Protein AF-A0A356AXU5-F1 (afdb_monomer)

Foldseek 3Di:
DDLLLLLLLLLVLCVVVVQAQPLVCQQPFQGLYFFQKDKDFDQQPLAEKEWEAELQLHTDAIDRDHGGGMFMAGADLCRLQDDDPDLGDGAQKFAVCCQACLLPVVSVVVNLVSNVLLLVQLCVPPNDSVSVSSNVNSVVRCVLVRHCCRHQPPWDWDQDPNRWIWTDPDDDDTDIHRRRNRMYWYWYDDPPPVDDIHTNRRDVSSSVSSVVSVQVVFVPDQWDQAPNPRDTTRFDQDAGALPRQADARHDDPDCVVQPPNDPGSCVPGTHHSSSRSSSSSSVSSQVRGPQQWDDPDPFKIKGKAKSNGRNVPVPPPPPPPDDPDPDDDDDDDDDDDDPPPPPPVVVVLVVCVVVPVPPPDPQQMKMKIWMWGRPDPHYIYTPDIDIDGPVVVSVVD

Solvent-accessible surface area (backbone atoms only — not comparable to full-atom values): 22743 Å² total; per-residue (Å²): 135,54,73,61,44,52,29,34,51,40,32,52,47,34,50,77,68,62,52,41,60,47,48,93,36,50,82,79,45,66,54,36,61,46,68,58,47,49,72,51,66,29,80,50,69,77,47,33,36,40,35,35,24,38,87,86,35,47,85,73,47,34,44,72,44,56,58,69,42,61,46,38,43,56,44,38,82,58,28,61,58,53,59,90,88,57,84,43,56,32,51,86,43,42,32,37,26,39,59,17,49,88,77,27,49,70,42,17,53,55,20,51,52,47,30,51,58,50,45,62,50,31,55,71,78,54,78,50,72,67,58,54,35,51,53,61,38,57,74,65,60,48,57,57,63,51,38,54,56,45,66,43,60,97,56,63,69,44,78,43,98,83,54,27,36,40,38,50,94,63,104,52,87,72,48,78,44,65,43,53,72,22,27,41,44,52,35,31,53,52,87,53,90,89,53,77,62,49,28,67,47,62,39,62,66,62,52,50,42,51,42,51,52,50,51,54,57,38,69,76,42,75,70,39,65,13,76,68,83,68,46,75,33,30,55,50,75,79,58,61,41,72,64,72,70,12,14,72,60,73,71,70,94,56,59,83,85,36,61,96,78,44,97,50,71,61,78,76,62,43,38,20,49,66,57,50,38,34,24,52,39,37,49,45,30,39,72,58,24,72,73,22,39,47,73,83,56,99,46,34,36,41,36,44,38,34,62,80,43,66,68,47,77,85,68,78,64,86,62,73,83,68,68,98,70,88,82,73,88,80,93,85,77,87,84,79,97,68,85,78,60,94,50,63,72,63,50,50,56,52,48,40,60,74,69,62,62,74,73,89,68,59,69,88,31,34,33,38,43,35,30,38,33,50,81,46,80,58,32,36,43,77,81,42,76,48,80,42,53,34,56,64,49,69,76,75,107

Mean predicted aligned error: 9.45 Å

Secondary structure (DSSP, 8-state):
--HHHHHHHHHHHHHHTT-BT-GGGTTTS--BPPTTEEEEE--SSS-EEEEEE-TTS-EEEEEEPPTT-EEEEE--HHHHT--TT-----SS--BHHHH-TTT-HHHHHHHHHHHHHHHHHHHHHS--HHHHHHHHHHTT--HHHHHHHHHTTTS-EEE-TTSEEEE--SSSPPEEEE-TT-EEEEEE--SSTTSPPEETTT-HHHHHHHHHHHHHHHHTSPPEE-TTT-SEE-B-S-PPPSBTTBBSS---SSGGGTTTT-SSGGGG---BHHHHHHHHHHHHHHHH-TTTEEESSSSEEEEEEESS-TT-TT---TTTT--S-SS--------------TTHHHHHHHHHHHTT------TT-EEEEEEEEEEETTEEEEEEEEEEEHHHHHTT-

pLDDT: mean 84.14, std 17.61, range [28.53, 98.56]

Structure (mmCIF, N/CA/C/O backbone):
data_AF-A0A356AXU5-F1
#
_entry.id   AF-A0A356AXU5-F1
#
loop_
_atom_site.group_PDB
_atom_site.id
_atom_site.type_symbol
_atom_site.label_atom_id
_atom_site.label_alt_id
_atom_site.label_comp_id
_atom_site.label_asym_id
_atom_site.label_entity_id
_atom_site.label_seq_id
_atom_site.pdbx_PDB_ins_code
_atom_site.Cartn_x
_atom_site.Cartn_y
_atom_site.Cartn_z
_atom_site.occupancy
_atom_site.B_iso_or_equiv
_atom_site.auth_seq_id
_atom_site.auth_comp_id
_atom_site.auth_asym_id
_atom_site.auth_atom_id
_atom_site.pdbx_PDB_model_num
ATOM 1 N N . MET A 1 1 ? 17.153 -4.621 -22.704 1.00 80.19 1 MET A N 1
ATOM 2 C CA . MET A 1 1 ? 16.121 -4.074 -21.800 1.00 80.19 1 MET A CA 1
ATOM 3 C C . MET A 1 1 ? 16.667 -4.065 -20.379 1.00 80.19 1 MET A C 1
ATOM 5 O O . MET A 1 1 ? 17.466 -4.943 -20.070 1.00 80.19 1 MET A O 1
ATOM 9 N N . SER A 1 2 ? 16.311 -3.093 -19.535 1.00 90.50 2 SER A N 1
ATOM 10 C CA . SER A 1 2 ? 16.676 -3.132 -18.108 1.00 90.50 2 SER A CA 1
ATOM 11 C C . SER A 1 2 ? 15.640 -3.936 -17.313 1.00 90.50 2 SER A C 1
ATOM 13 O O . SER A 1 2 ? 14.505 -4.101 -17.759 1.00 90.50 2 SER A O 1
ATOM 15 N N . VAL A 1 3 ? 16.006 -4.404 -16.116 1.00 94.44 3 VAL A N 1
ATOM 16 C CA . VAL A 1 3 ? 15.066 -5.084 -15.206 1.00 94.44 3 VAL A CA 1
ATOM 17 C C . VAL A 1 3 ? 13.884 -4.189 -14.817 1.00 94.44 3 VAL A C 1
ATOM 19 O O . VAL A 1 3 ? 12.754 -4.657 -14.714 1.00 94.44 3 VAL A O 1
ATOM 22 N N . LEU A 1 4 ? 14.127 -2.884 -14.652 1.00 95.62 4 LEU A N 1
ATOM 23 C CA . LEU A 1 4 ? 13.090 -1.912 -14.305 1.00 95.62 4 LEU A CA 1
ATOM 24 C C . LEU A 1 4 ? 12.096 -1.733 -15.459 1.00 95.62 4 LEU A C 1
ATOM 26 O O . LEU A 1 4 ? 10.894 -1.716 -15.217 1.00 95.62 4 LEU A O 1
ATOM 30 N N . ASP A 1 5 ? 12.582 -1.666 -16.704 1.00 95.19 5 ASP A N 1
ATOM 31 C CA . ASP A 1 5 ? 11.721 -1.593 -17.891 1.00 95.19 5 ASP A CA 1
ATOM 32 C C . ASP A 1 5 ? 10.900 -2.882 -18.066 1.00 95.19 5 ASP A C 1
ATOM 34 O O . ASP A 1 5 ? 9.697 -2.819 -18.308 1.00 95.19 5 ASP A O 1
ATOM 38 N N . ALA A 1 6 ? 11.505 -4.055 -17.838 1.00 95.88 6 ALA A N 1
ATOM 39 C CA . ALA A 1 6 ? 10.795 -5.334 -17.886 1.00 95.88 6 ALA A CA 1
ATOM 40 C C . ALA A 1 6 ? 9.647 -5.399 -16.864 1.00 95.88 6 ALA A C 1
ATOM 42 O O . ALA A 1 6 ? 8.515 -5.727 -17.223 1.00 95.88 6 ALA A O 1
ATOM 43 N N . LEU A 1 7 ? 9.907 -5.032 -15.605 1.00 97.25 7 LEU A N 1
ATOM 44 C CA . LEU A 1 7 ? 8.892 -4.998 -14.545 1.00 97.25 7 LEU A CA 1
ATOM 45 C C . LEU A 1 7 ? 7.797 -3.960 -14.827 1.00 97.25 7 LEU A C 1
ATOM 47 O O . LEU A 1 7 ? 6.617 -4.251 -14.644 1.00 97.25 7 LEU A O 1
ATOM 51 N N . TYR A 1 8 ? 8.168 -2.770 -15.307 1.00 97.56 8 TYR A N 1
ATOM 52 C CA . TYR A 1 8 ? 7.218 -1.716 -15.670 1.00 97.56 8 TYR A CA 1
ATOM 53 C C . TYR A 1 8 ? 6.275 -2.159 -16.797 1.00 97.56 8 TYR A C 1
ATOM 55 O O . TYR A 1 8 ? 5.055 -2.042 -16.669 1.00 97.56 8 TYR A O 1
ATOM 63 N N . ARG A 1 9 ? 6.822 -2.728 -17.880 1.00 96.25 9 ARG A N 1
ATOM 64 C CA . ARG A 1 9 ? 6.034 -3.263 -19.001 1.00 96.25 9 ARG A CA 1
ATOM 65 C C . ARG A 1 9 ? 5.132 -4.411 -18.566 1.00 96.25 9 ARG A C 1
ATOM 67 O O . ARG A 1 9 ? 3.975 -4.437 -18.968 1.00 96.25 9 ARG A O 1
ATOM 74 N N . THR A 1 10 ? 5.638 -5.306 -17.718 1.00 96.19 10 THR A N 1
ATOM 75 C CA . THR A 1 10 ? 4.863 -6.430 -17.171 1.00 96.19 10 THR A CA 1
ATOM 76 C C . THR A 1 10 ? 3.679 -5.923 -16.343 1.00 96.19 10 THR A C 1
ATOM 78 O O . THR A 1 10 ? 2.557 -6.379 -16.543 1.00 96.19 10 THR A O 1
ATOM 81 N N . TYR A 1 11 ? 3.877 -4.908 -15.491 1.00 97.38 11 TYR A N 1
ATOM 82 C CA . TYR A 1 11 ? 2.770 -4.293 -14.752 1.00 97.38 11 TYR A CA 1
ATOM 83 C C . TYR A 1 11 ? 1.726 -3.676 -15.689 1.00 97.38 11 TYR A C 1
ATOM 85 O O . TYR A 1 11 ? 0.529 -3.865 -15.500 1.00 97.38 11 TYR A O 1
ATOM 93 N N . ASN A 1 12 ? 2.159 -2.923 -16.706 1.00 96.81 12 ASN A N 1
ATOM 94 C CA . ASN A 1 12 ? 1.233 -2.302 -17.654 1.00 96.81 12 ASN A CA 1
ATOM 95 C C . ASN A 1 12 ? 0.464 -3.350 -18.473 1.00 96.81 12 ASN A C 1
ATOM 97 O O . ASN A 1 12 ? -0.727 -3.171 -18.710 1.00 96.81 12 ASN A O 1
ATOM 101 N N . TYR A 1 13 ? 1.110 -4.454 -18.861 1.00 95.44 13 TYR A N 1
ATOM 102 C CA . TYR A 1 13 ? 0.430 -5.589 -19.482 1.00 95.44 13 TYR A CA 1
ATOM 103 C C . TYR A 1 13 ? -0.633 -6.172 -18.545 1.00 95.44 13 TYR A C 1
ATOM 105 O O . TYR A 1 13 ? -1.782 -6.335 -18.952 1.00 95.44 13 TYR A O 1
ATOM 113 N N . ALA A 1 14 ? -0.287 -6.408 -17.278 1.00 94.81 14 ALA A N 1
ATOM 114 C CA . ALA A 1 14 ? -1.223 -6.895 -16.270 1.00 94.81 14 ALA A CA 1
ATOM 115 C C . ALA A 1 14 ? -2.422 -5.946 -16.093 1.00 94.81 14 ALA A C 1
ATOM 117 O O . ALA A 1 14 ? -3.569 -6.385 -16.039 1.00 94.81 14 ALA A O 1
ATOM 118 N N . LEU A 1 15 ? -2.171 -4.634 -16.048 1.00 94.12 15 LEU A N 1
ATOM 119 C CA . LEU A 1 15 ? -3.208 -3.612 -15.928 1.00 94.12 15 LEU A CA 1
ATOM 120 C C . LEU A 1 15 ? -4.156 -3.618 -17.138 1.00 94.12 15 LEU A C 1
ATOM 122 O O . LEU A 1 15 ? -5.370 -3.653 -16.955 1.00 94.12 15 LEU A O 1
ATOM 126 N N . ASN A 1 16 ? -3.611 -3.651 -18.359 1.00 94.81 16 ASN A N 1
ATOM 127 C CA . ASN A 1 16 ? -4.393 -3.672 -19.601 1.00 94.81 16 ASN A CA 1
ATOM 128 C C . ASN A 1 16 ? -5.247 -4.942 -19.749 1.00 94.81 16 ASN A C 1
ATOM 130 O O . ASN A 1 16 ? -6.288 -4.908 -20.400 1.00 94.81 16 ASN A O 1
ATOM 134 N N . ASN A 1 17 ? -4.833 -6.042 -19.117 1.00 92.50 17 ASN A N 1
ATOM 135 C CA . ASN A 1 17 ? -5.560 -7.311 -19.090 1.00 92.50 17 ASN A CA 1
ATOM 136 C C . ASN A 1 17 ? -6.405 -7.497 -17.815 1.00 92.50 17 ASN A C 1
ATOM 138 O O . ASN A 1 17 ? -6.819 -8.611 -17.506 1.00 92.50 17 ASN A O 1
ATOM 142 N N . ASN A 1 18 ? -6.682 -6.422 -17.064 1.00 91.88 18 ASN A N 1
ATOM 143 C CA . ASN A 1 18 ? -7.486 -6.445 -15.836 1.00 91.88 18 ASN A CA 1
ATOM 144 C C . ASN A 1 18 ? -6.973 -7.412 -14.749 1.00 91.88 18 ASN A C 1
ATOM 146 O O . ASN A 1 18 ? -7.758 -7.911 -13.952 1.00 91.88 18 ASN A O 1
ATOM 150 N N . MET A 1 19 ? -5.669 -7.669 -14.668 1.00 91.00 19 MET A N 1
ATOM 151 C CA . MET A 1 19 ? -5.082 -8.566 -13.659 1.00 91.00 19 MET A CA 1
ATOM 152 C C . MET A 1 19 ? -4.777 -7.856 -12.330 1.00 91.00 19 MET A C 1
ATOM 154 O O . MET A 1 19 ? -4.639 -8.504 -11.294 1.00 91.00 19 MET A O 1
ATOM 158 N N . ALA A 1 20 ? -4.667 -6.525 -12.346 1.00 91.69 20 ALA A N 1
ATOM 159 C CA . ALA A 1 20 ? -4.480 -5.726 -11.139 1.00 91.69 20 ALA A CA 1
ATOM 160 C C . ALA A 1 20 ? -5.801 -5.534 -10.374 1.00 91.69 20 ALA A C 1
ATOM 162 O O . ALA A 1 20 ? -6.877 -5.451 -10.974 1.00 91.69 20 ALA A O 1
ATOM 163 N N . ASP A 1 21 ? -5.689 -5.420 -9.050 1.00 92.38 21 ASP A N 1
ATOM 164 C CA . ASP A 1 21 ? -6.801 -5.135 -8.137 1.00 92.38 21 ASP A CA 1
ATOM 165 C C . ASP A 1 21 ? -7.946 -6.167 -8.202 1.00 92.38 21 ASP A C 1
ATOM 167 O O . ASP A 1 21 ? -9.138 -5.854 -8.203 1.00 92.38 21 ASP A O 1
ATOM 171 N N . GLN A 1 22 ? -7.572 -7.446 -8.301 1.00 88.56 22 GLN A N 1
ATOM 172 C CA . GLN A 1 22 ? -8.500 -8.578 -8.292 1.00 88.56 22 GLN A CA 1
ATOM 173 C C . GLN A 1 22 ? -8.782 -9.034 -6.859 1.00 88.56 22 GLN A C 1
ATOM 175 O O . GLN A 1 22 ? -8.423 -10.137 -6.443 1.00 88.56 22 GLN A O 1
ATOM 180 N N . ALA A 1 23 ? -9.441 -8.162 -6.090 1.00 77.75 23 ALA A N 1
ATOM 181 C CA . ALA A 1 23 ? -9.607 -8.337 -4.651 1.00 77.75 23 ALA A CA 1
ATOM 182 C C . ALA A 1 23 ? -10.365 -9.614 -4.235 1.00 77.75 23 ALA A C 1
ATOM 184 O O . ALA A 1 23 ? -10.173 -10.130 -3.140 1.00 77.75 23 ALA A O 1
ATOM 185 N N . LYS A 1 24 ? -11.157 -10.208 -5.136 1.00 72.88 24 LYS A N 1
ATOM 186 C CA . LYS A 1 24 ? -11.824 -11.503 -4.902 1.00 72.88 24 LYS A CA 1
ATOM 187 C C . LYS A 1 24 ? -10.844 -12.662 -4.668 1.00 72.88 24 LYS A C 1
ATOM 189 O O . LYS A 1 24 ? -11.226 -13.661 -4.070 1.00 72.88 24 LYS A O 1
ATOM 194 N N . MET A 1 25 ? -9.594 -12.520 -5.113 1.00 74.19 25 MET A N 1
ATOM 195 C CA . MET A 1 25 ? -8.551 -13.545 -5.011 1.00 74.19 25 MET A CA 1
ATOM 196 C C . MET A 1 25 ? -7.608 -13.341 -3.815 1.00 74.19 25 MET A C 1
ATOM 198 O O . MET A 1 25 ? -6.702 -14.153 -3.633 1.00 74.19 25 MET A O 1
ATOM 202 N N . LEU A 1 26 ? -7.816 -12.299 -2.990 1.00 73.56 26 LEU A N 1
ATOM 203 C CA . LEU A 1 26 ? -6.884 -11.843 -1.941 1.00 73.56 26 LEU A CA 1
ATOM 204 C C . LEU A 1 26 ? -6.382 -12.947 -0.999 1.00 73.56 26 LEU A C 1
ATOM 206 O O . LEU A 1 26 ? -5.237 -12.907 -0.561 1.00 73.56 26 LEU A O 1
ATOM 210 N N . ASN A 1 27 ? -7.245 -13.915 -0.682 1.00 74.19 27 ASN A N 1
ATOM 211 C CA . ASN A 1 27 ? -6.960 -14.991 0.269 1.00 74.19 27 ASN A CA 1
ATOM 212 C C . ASN A 1 27 ? -6.709 -16.353 -0.406 1.00 74.19 27 ASN A C 1
ATOM 214 O O . ASN A 1 27 ? -6.531 -17.348 0.289 1.00 74.19 27 ASN A O 1
ATOM 218 N N . GLN A 1 28 ? -6.713 -16.410 -1.741 1.00 75.81 28 GLN A N 1
ATOM 219 C CA . GLN A 1 28 ? -6.487 -17.639 -2.511 1.00 75.81 28 GLN A CA 1
ATOM 220 C C . GLN A 1 28 ? -5.100 -17.633 -3.150 1.00 75.81 28 GLN A C 1
ATOM 222 O O . GLN A 1 28 ? -4.335 -18.574 -2.968 1.00 75.81 28 GLN A O 1
ATOM 227 N N . ASN A 1 29 ? -4.762 -16.540 -3.838 1.00 77.31 29 ASN A N 1
ATOM 228 C CA . ASN A 1 29 ? -3.525 -16.388 -4.596 1.00 77.31 29 ASN A CA 1
ATOM 229 C C . ASN A 1 29 ? -2.864 -15.037 -4.290 1.00 77.31 29 ASN A C 1
ATOM 231 O O . ASN A 1 29 ? -3.455 -14.155 -3.664 1.00 77.31 29 ASN A O 1
ATOM 235 N N . ALA A 1 30 ? -1.623 -14.854 -4.747 1.00 85.69 30 ALA A N 1
ATOM 236 C CA . ALA A 1 30 ? -1.024 -13.524 -4.777 1.00 85.69 30 ALA A CA 1
ATOM 237 C C . ALA A 1 30 ? -1.888 -12.591 -5.643 1.00 85.69 30 ALA A C 1
ATOM 239 O O . ALA A 1 30 ? -2.372 -12.990 -6.699 1.00 85.69 30 ALA A O 1
ATOM 240 N N . VAL A 1 31 ? -2.074 -11.347 -5.199 1.00 91.06 31 VAL A N 1
ATOM 241 C CA . VAL A 1 31 ? -2.841 -10.329 -5.931 1.00 91.06 31 VAL A CA 1
ATOM 242 C C . VAL A 1 31 ? -1.914 -9.192 -6.321 1.00 91.06 31 VAL A C 1
ATOM 244 O O . VAL A 1 31 ? -1.195 -8.643 -5.483 1.00 91.06 31 VAL A O 1
ATOM 247 N N . LEU A 1 32 ? -1.934 -8.822 -7.602 1.00 94.81 32 LEU A N 1
ATOM 248 C CA . LEU A 1 32 ? -1.227 -7.640 -8.070 1.00 94.81 32 LEU A CA 1
ATOM 249 C C . LEU A 1 32 ? -1.972 -6.397 -7.580 1.00 94.81 32 LEU A C 1
ATOM 251 O O . LEU A 1 32 ? -3.109 -6.139 -7.975 1.00 94.81 32 LEU A O 1
ATOM 255 N N . LEU A 1 33 ? -1.329 -5.634 -6.700 1.00 95.69 33 LEU A N 1
ATOM 256 C CA . LEU A 1 33 ? -1.962 -4.487 -6.055 1.00 95.69 33 LEU A CA 1
ATOM 257 C C . LEU A 1 33 ? -2.158 -3.314 -7.032 1.00 95.69 33 LEU A C 1
ATOM 259 O O . LEU A 1 33 ? -1.313 -3.102 -7.917 1.00 95.69 33 LEU A O 1
ATOM 263 N N . PRO A 1 34 ? -3.213 -2.502 -6.837 1.00 96.25 34 PRO A N 1
ATOM 264 C CA . PRO A 1 34 ? -3.333 -1.215 -7.511 1.00 96.25 34 PRO A CA 1
ATOM 265 C C . PRO A 1 34 ? -2.157 -0.288 -7.161 1.00 96.25 34 PRO A C 1
ATOM 267 O O . PRO A 1 34 ? -1.560 -0.376 -6.081 1.00 96.25 34 PRO A O 1
ATOM 270 N N . VAL A 1 35 ? -1.806 0.624 -8.074 1.00 96.56 35 VAL A N 1
ATOM 271 C CA . VAL A 1 35 ? -0.786 1.650 -7.795 1.00 96.56 35 VAL A CA 1
ATOM 272 C C . VAL A 1 35 ? -1.187 2.497 -6.585 1.00 96.56 35 VAL A C 1
ATOM 274 O O . VAL A 1 35 ? -2.367 2.671 -6.299 1.00 96.56 35 VAL A O 1
ATOM 277 N N . PHE A 1 36 ? -0.192 2.987 -5.840 1.00 97.19 36 PHE A N 1
ATOM 278 C CA . PHE A 1 36 ? -0.374 3.748 -4.590 1.00 97.19 36 PHE A CA 1
ATOM 279 C C . PHE A 1 36 ? -1.057 2.988 -3.443 1.00 97.19 36 PHE A C 1
ATOM 281 O O . PHE A 1 36 ? -1.468 3.599 -2.460 1.00 97.19 36 PHE A O 1
ATOM 288 N N . HIS A 1 37 ? -1.112 1.658 -3.526 1.00 96.75 37 HIS A N 1
ATOM 289 C CA . HIS A 1 37 ? -1.599 0.804 -2.450 1.00 96.75 37 HIS A CA 1
ATOM 290 C C . HIS A 1 37 ? -0.500 -0.127 -1.924 1.00 96.75 37 HIS A C 1
ATOM 292 O O . HIS A 1 37 ? 0.548 -0.380 -2.545 1.00 96.75 37 HIS A O 1
ATOM 298 N N . THR A 1 38 ? -0.740 -0.648 -0.727 1.00 94.94 38 THR A N 1
ATOM 299 C CA . THR A 1 38 ? 0.011 -1.766 -0.163 1.00 94.94 38 THR A CA 1
ATOM 300 C C . THR A 1 38 ? -0.951 -2.779 0.442 1.00 94.94 38 THR A C 1
ATOM 302 O O . THR A 1 38 ? -2.155 -2.552 0.495 1.00 94.94 38 THR A O 1
ATOM 305 N N . ASN A 1 39 ? -0.404 -3.911 0.873 1.00 93.88 39 ASN A N 1
ATOM 306 C CA . ASN A 1 39 ? -1.145 -4.890 1.646 1.00 93.88 39 ASN A CA 1
ATOM 307 C C . ASN A 1 39 ? -0.446 -5.163 2.983 1.00 93.88 39 ASN A C 1
ATOM 309 O O . ASN A 1 39 ? 0.745 -4.864 3.146 1.00 93.88 39 ASN A O 1
ATOM 313 N N . LYS A 1 40 ? -1.193 -5.737 3.923 1.00 93.00 40 LYS A N 1
ATOM 314 C CA . LYS A 1 40 ? -0.684 -6.275 5.188 1.00 93.00 40 LYS A CA 1
ATOM 315 C C . LYS A 1 40 ? -1.358 -7.621 5.434 1.00 93.00 40 LYS A C 1
ATOM 317 O O . LYS A 1 40 ? -2.564 -7.738 5.253 1.00 93.00 40 LYS A O 1
ATOM 322 N N . ARG A 1 41 ? -0.572 -8.627 5.817 1.00 93.50 41 ARG A N 1
ATOM 323 C CA . ARG A 1 41 ? -1.063 -9.951 6.215 1.00 93.50 41 ARG A CA 1
ATOM 324 C C . ARG A 1 41 ? -1.144 -10.014 7.735 1.00 93.50 41 ARG A C 1
ATOM 326 O O . ARG A 1 41 ? -0.161 -9.652 8.383 1.00 93.50 41 ARG A O 1
ATOM 333 N N . SER A 1 42 ? -2.267 -10.478 8.276 1.00 95.12 42 SER A N 1
ATOM 334 C CA . SER A 1 42 ? -2.400 -10.699 9.715 1.00 95.12 42 SER A CA 1
ATOM 335 C C . SER A 1 42 ? -1.541 -11.879 10.168 1.00 95.12 42 SER A C 1
ATOM 337 O O . SER A 1 42 ? -1.540 -12.949 9.555 1.00 95.12 42 SER A O 1
ATOM 339 N N . ASN A 1 43 ? -0.830 -11.701 11.277 1.00 93.12 43 ASN A N 1
ATOM 340 C CA . ASN A 1 43 ? -0.109 -12.770 11.965 1.00 93.12 43 ASN A CA 1
ATOM 341 C C . ASN A 1 43 ? -0.999 -13.572 12.941 1.00 93.12 43 ASN A C 1
ATOM 343 O O . ASN A 1 43 ? -0.511 -14.510 13.577 1.00 93.12 43 ASN A O 1
ATOM 347 N N . GLY A 1 44 ? -2.283 -13.214 13.074 1.00 90.38 44 GLY A N 1
ATOM 348 C CA . GLY A 1 44 ? -3.253 -13.855 13.967 1.00 90.38 44 GLY A CA 1
ATOM 349 C C . GLY A 1 44 ? -3.014 -13.607 15.460 1.00 90.38 44 GLY A C 1
ATOM 350 O O . GLY A 1 44 ? -3.563 -14.321 16.294 1.00 90.38 44 GLY A O 1
ATOM 351 N N . SER A 1 45 ? -2.161 -12.644 15.815 1.00 89.06 45 SER A N 1
ATOM 352 C CA . SER A 1 45 ? -1.730 -12.356 17.188 1.00 89.06 45 SER A CA 1
ATOM 353 C C . SER A 1 45 ? -1.975 -10.892 17.546 1.00 89.06 45 SER A C 1
ATOM 355 O O . SER A 1 45 ? -1.045 -10.157 17.879 1.00 89.06 45 SER A O 1
ATOM 357 N N . ASN A 1 46 ? -3.248 -10.489 17.517 1.00 91.81 46 ASN A N 1
ATOM 358 C CA . ASN A 1 46 ? -3.720 -9.158 17.903 1.00 91.81 46 ASN A CA 1
ATOM 359 C C . ASN A 1 46 ? -3.046 -8.008 17.125 1.00 91.81 46 ASN A C 1
ATOM 361 O O . ASN A 1 46 ? -2.653 -7.005 17.716 1.00 91.81 46 ASN A O 1
ATOM 365 N N . ASP A 1 47 ? -2.853 -8.167 15.814 1.00 95.25 47 ASP A N 1
ATOM 366 C CA . ASP A 1 47 ? -2.087 -7.225 14.989 1.00 95.25 47 ASP A CA 1
ATOM 367 C C . ASP A 1 47 ? -2.939 -6.362 14.050 1.00 95.25 47 ASP A C 1
ATOM 369 O O . ASP A 1 47 ? -2.503 -5.271 13.668 1.00 95.25 47 ASP A O 1
ATOM 373 N N . ILE A 1 48 ? -4.133 -6.837 13.685 1.00 97.88 48 ILE A N 1
ATOM 374 C CA . ILE A 1 48 ? -5.095 -6.119 12.847 1.00 97.88 48 ILE A CA 1
ATOM 375 C C . ILE A 1 48 ? -6.500 -6.254 13.448 1.00 97.88 48 ILE A C 1
ATOM 377 O O . ILE A 1 48 ? -6.924 -7.360 13.786 1.00 97.88 48 ILE A O 1
ATOM 381 N N . ILE A 1 49 ? -7.215 -5.137 13.555 1.00 98.19 49 ILE A N 1
ATOM 382 C CA . ILE A 1 49 ? -8.639 -5.059 13.893 1.00 98.19 49 ILE A CA 1
ATOM 383 C C . ILE A 1 49 ? -9.420 -4.711 12.624 1.00 98.19 49 ILE A C 1
ATOM 385 O O . ILE A 1 49 ? -9.041 -3.794 11.894 1.00 98.19 49 ILE A O 1
ATOM 389 N N . GLU A 1 50 ? -10.525 -5.408 12.382 1.00 98.12 50 GLU A N 1
ATOM 390 C CA . GLU A 1 50 ? -11.536 -5.005 11.405 1.00 98.12 50 GLU A CA 1
ATOM 391 C C . GLU A 1 50 ? -12.729 -4.382 12.133 1.00 98.12 50 GLU A C 1
ATOM 393 O O . GLU A 1 50 ? -13.384 -5.033 12.951 1.00 98.12 50 GLU A O 1
ATOM 398 N N . ILE A 1 51 ? -13.000 -3.107 11.850 1.00 98.56 51 ILE A N 1
ATOM 399 C CA . ILE A 1 51 ? -14.186 -2.404 12.340 1.00 98.56 51 ILE A CA 1
ATOM 400 C C . ILE A 1 51 ? -15.303 -2.557 11.315 1.00 98.56 51 ILE A C 1
ATOM 402 O O . ILE A 1 51 ? -15.136 -2.241 10.138 1.00 98.56 51 ILE A O 1
ATOM 406 N N . THR A 1 52 ? -16.460 -3.008 11.784 1.00 98.06 52 THR A N 1
ATOM 407 C CA . THR A 1 52 ? -17.686 -3.102 10.996 1.00 98.06 52 THR A CA 1
ATOM 408 C C . THR A 1 52 ? -18.594 -1.934 11.348 1.00 98.06 52 THR A C 1
ATOM 410 O O . THR A 1 52 ? -18.982 -1.771 12.509 1.00 98.06 52 THR A O 1
ATOM 413 N N . LEU A 1 53 ? -18.938 -1.135 10.343 1.00 98.00 53 LEU A N 1
ATOM 414 C CA . LEU A 1 53 ? -19.879 -0.027 10.451 1.00 98.00 53 LEU A CA 1
ATOM 415 C C . LEU A 1 53 ? -21.198 -0.372 9.768 1.00 98.00 53 LEU A C 1
ATOM 417 O O . LEU A 1 53 ? -21.248 -1.153 8.818 1.00 98.00 53 LEU A O 1
ATOM 421 N N . SER A 1 54 ? -22.271 0.252 10.232 1.00 95.94 54 SER A N 1
ATOM 422 C CA . SER A 1 54 ? -23.555 0.210 9.555 1.00 95.94 54 SER A CA 1
ATOM 423 C C . SER A 1 54 ? -23.561 1.125 8.330 1.00 95.94 54 SER A C 1
ATOM 425 O O . SER A 1 54 ? -22.735 2.023 8.161 1.00 95.94 54 SER A O 1
ATOM 427 N N . GLU A 1 55 ? -24.583 0.959 7.497 1.00 93.44 55 GLU A N 1
ATOM 428 C CA . GLU A 1 55 ? -24.867 1.837 6.361 1.00 93.44 55 GLU A CA 1
ATOM 429 C C . GLU A 1 55 ? -25.090 3.318 6.723 1.00 93.44 55 GLU A C 1
ATOM 431 O O . GLU A 1 55 ? -25.072 4.162 5.826 1.00 93.44 55 GLU A O 1
ATOM 436 N N . THR A 1 56 ? -25.332 3.634 7.999 1.00 93.19 56 THR A N 1
ATOM 437 C CA . THR A 1 56 ? -25.479 5.004 8.517 1.00 93.19 56 THR A CA 1
ATOM 438 C C . THR A 1 56 ? -24.214 5.512 9.214 1.00 93.19 56 THR A C 1
ATOM 440 O O . THR A 1 56 ? -24.208 6.641 9.695 1.00 93.19 56 THR A O 1
ATOM 443 N N . GLY A 1 57 ? -23.146 4.708 9.249 1.00 94.88 57 GLY A N 1
ATOM 444 C CA . GLY A 1 57 ? -21.888 5.031 9.924 1.00 94.88 57 GLY A CA 1
ATOM 445 C C . GLY A 1 57 ? -21.905 4.841 11.434 1.00 94.88 57 GLY A C 1
ATOM 446 O O . GLY A 1 57 ? -21.073 5.416 12.130 1.00 94.88 57 GLY A O 1
ATOM 447 N N . GLU A 1 58 ? -22.833 4.033 11.945 1.00 96.81 58 GLU A N 1
ATOM 448 C CA . GLU A 1 58 ? -22.832 3.622 13.349 1.00 96.81 58 GLU A CA 1
ATOM 449 C C . GLU A 1 58 ? -21.896 2.426 13.540 1.00 96.81 58 GLU A C 1
ATOM 451 O O . GLU A 1 58 ? -21.871 1.506 12.718 1.00 96.81 58 GLU A O 1
ATOM 456 N N . PHE A 1 59 ? -21.143 2.419 14.636 1.00 98.12 59 PHE A N 1
ATOM 457 C CA . PHE A 1 59 ? -20.312 1.282 15.013 1.00 98.12 59 PHE A CA 1
ATOM 458 C C . PHE A 1 59 ? -21.172 0.041 15.301 1.00 98.12 59 PHE A C 1
ATOM 460 O O . PHE A 1 59 ? -22.109 0.106 16.098 1.00 98.12 59 PHE A O 1
ATOM 467 N N . ILE A 1 60 ? -20.842 -1.096 14.677 1.00 97.44 60 ILE A N 1
ATOM 468 C CA . ILE A 1 60 ? -21.491 -2.390 14.942 1.00 97.44 60 ILE A CA 1
ATOM 469 C C . ILE A 1 60 ? -20.594 -3.253 15.828 1.00 97.44 60 ILE A C 1
ATOM 471 O O . ILE A 1 60 ? -21.029 -3.730 16.876 1.00 97.44 60 ILE A O 1
ATOM 475 N N . LYS A 1 61 ? -19.354 -3.493 15.387 1.00 97.56 61 LYS A N 1
ATOM 476 C CA . LYS A 1 61 ? -18.393 -4.352 16.090 1.00 97.56 61 LYS A CA 1
ATOM 477 C C . LYS A 1 61 ? -16.960 -4.112 15.628 1.00 97.56 61 LYS A C 1
ATOM 479 O O . LYS A 1 61 ? -16.721 -3.645 14.517 1.00 97.56 61 LYS A O 1
ATOM 484 N N . ALA A 1 62 ? -16.022 -4.524 16.469 1.00 98.12 62 ALA A N 1
ATOM 485 C CA . ALA A 1 62 ? -14.610 -4.678 16.153 1.00 98.12 62 ALA A CA 1
ATOM 486 C C . ALA A 1 62 ? -14.186 -6.125 16.426 1.00 98.12 62 ALA A C 1
ATOM 488 O O . ALA A 1 62 ? -14.506 -6.673 17.486 1.00 98.12 62 ALA A O 1
ATOM 489 N N . GLU A 1 63 ? -13.458 -6.724 15.487 1.00 97.44 63 GLU A N 1
ATOM 490 C CA . GLU A 1 63 ? -12.979 -8.106 15.575 1.00 97.44 63 GLU A CA 1
ATOM 491 C C . GLU A 1 63 ? -11.490 -8.196 15.231 1.00 97.44 63 GLU A C 1
ATOM 493 O O . GLU A 1 63 ? -10.966 -7.428 14.422 1.00 97.44 63 GLU A O 1
ATOM 498 N N . TRP A 1 64 ? -10.795 -9.152 15.852 1.00 97.12 64 TRP A N 1
ATOM 499 C CA . TRP A 1 64 ? -9.423 -9.475 15.477 1.00 97.12 64 TRP A CA 1
ATOM 500 C C . TRP A 1 64 ? -9.403 -10.174 14.123 1.00 97.12 64 TRP A C 1
ATOM 502 O O . TRP A 1 64 ? -10.089 -11.179 13.926 1.00 97.12 64 TRP A O 1
ATOM 512 N N . MET A 1 65 ? -8.563 -9.676 13.221 1.00 96.19 65 MET A N 1
ATOM 513 C CA . MET A 1 65 ? -8.351 -10.295 11.921 1.00 96.19 65 MET A CA 1
ATOM 514 C C . MET A 1 65 ? -7.787 -11.718 12.096 1.00 96.19 65 MET A C 1
ATOM 516 O O . MET A 1 65 ? -6.804 -11.903 12.825 1.00 96.19 65 MET A O 1
ATOM 520 N N . PRO A 1 66 ? -8.363 -12.737 11.435 1.00 95.56 66 PRO A N 1
ATOM 521 C CA . PRO A 1 66 ? -7.815 -14.085 11.453 1.00 95.56 66 PRO A CA 1
ATOM 522 C C . PRO A 1 66 ? -6.420 -14.159 10.826 1.00 95.56 66 PRO A C 1
ATOM 524 O O . PRO A 1 66 ? -6.077 -13.401 9.915 1.00 95.56 66 PRO A O 1
ATOM 527 N N . LYS A 1 67 ? -5.627 -15.136 11.279 1.00 95.19 67 LYS A N 1
ATOM 528 C CA . LYS A 1 67 ? -4.288 -15.400 10.743 1.00 95.19 67 LYS A CA 1
ATOM 529 C C . LYS A 1 67 ? -4.327 -15.568 9.220 1.00 95.19 67 LYS A C 1
ATOM 531 O O . LYS A 1 67 ? -5.236 -16.189 8.678 1.00 95.19 67 LYS A O 1
ATOM 536 N N . ASP A 1 68 ? -3.301 -15.042 8.558 1.00 91.62 68 ASP A N 1
ATOM 537 C CA . ASP A 1 68 ? -3.049 -15.141 7.120 1.00 91.62 68 ASP A CA 1
ATOM 538 C C . ASP A 1 68 ? -4.024 -14.379 6.213 1.00 91.62 68 ASP A C 1
ATOM 540 O O . ASP A 1 68 ? -3.748 -14.289 5.013 1.00 91.62 68 ASP A O 1
ATOM 544 N N . GLN A 1 69 ? -5.065 -13.736 6.758 1.00 92.75 69 GLN A N 1
ATOM 545 C CA . GLN A 1 69 ? -5.894 -12.809 5.987 1.00 92.75 69 GLN A CA 1
ATOM 546 C C . GLN A 1 69 ? -5.104 -11.567 5.581 1.00 92.75 69 GLN A C 1
ATOM 548 O O . GLN A 1 69 ? -4.251 -11.067 6.325 1.00 92.75 69 GLN A O 1
ATOM 553 N N . ILE A 1 70 ? -5.372 -11.088 4.370 1.00 93.19 70 ILE A N 1
ATOM 554 C CA . ILE A 1 70 ? -4.699 -9.934 3.781 1.00 93.19 70 ILE A CA 1
ATOM 555 C C . ILE A 1 70 ? -5.690 -8.772 3.698 1.00 93.19 70 ILE A C 1
ATOM 557 O O . ILE A 1 70 ? -6.852 -8.962 3.357 1.00 93.19 70 ILE A O 1
ATOM 561 N N . ILE A 1 71 ? -5.207 -7.565 3.972 1.00 95.06 71 ILE A N 1
ATOM 562 C CA . ILE A 1 71 ? -5.923 -6.312 3.708 1.00 95.06 71 ILE A CA 1
ATOM 563 C C . ILE A 1 71 ? -5.174 -5.502 2.654 1.00 95.06 71 ILE A C 1
ATOM 565 O O . ILE A 1 71 ? -3.940 -5.529 2.636 1.00 95.06 71 ILE A O 1
ATOM 569 N N . ILE A 1 72 ? -5.895 -4.773 1.804 1.00 96.06 72 ILE A N 1
ATOM 570 C CA . ILE A 1 72 ? -5.355 -3.768 0.876 1.00 96.06 72 ILE A CA 1
ATOM 571 C C . ILE A 1 72 ? -5.780 -2.391 1.374 1.00 96.06 72 ILE A C 1
ATOM 573 O O . ILE A 1 72 ? -6.900 -2.207 1.839 1.00 96.06 72 ILE A O 1
ATOM 577 N N . PHE A 1 73 ? -4.868 -1.425 1.317 1.00 96.62 73 PHE A N 1
ATOM 578 C CA . PHE A 1 73 ? -5.168 -0.053 1.711 1.00 96.62 73 PHE A CA 1
ATOM 579 C C . PHE A 1 73 ? -4.286 0.957 0.966 1.00 96.62 73 PHE A C 1
ATOM 581 O O . PHE A 1 73 ? -3.153 0.631 0.570 1.00 96.62 73 PHE A O 1
ATOM 588 N N . PRO A 1 74 ? -4.792 2.187 0.760 1.00 97.25 74 PRO A N 1
ATOM 589 C CA . PRO A 1 74 ? -4.042 3.254 0.116 1.00 97.25 74 PRO A CA 1
ATOM 590 C C . PRO A 1 74 ? -2.886 3.735 0.992 1.00 97.25 74 PRO A C 1
ATOM 592 O O . PRO A 1 74 ? -2.955 3.726 2.222 1.00 97.25 74 PRO A O 1
ATOM 595 N N . VAL A 1 75 ? -1.814 4.198 0.353 1.00 96.38 75 VAL A N 1
ATOM 596 C CA . VAL A 1 75 ? -0.638 4.748 1.032 1.00 96.38 75 VAL A CA 1
ATOM 597 C C . VAL A 1 75 ? -0.209 6.069 0.408 1.00 96.38 75 VAL A C 1
ATOM 599 O O . VAL A 1 75 ? -0.316 6.276 -0.799 1.00 96.38 75 VAL A O 1
ATOM 602 N N . THR A 1 76 ? 0.312 6.975 1.230 1.00 94.25 76 THR A N 1
ATOM 603 C CA . THR A 1 76 ? 1.034 8.168 0.764 1.00 94.25 76 THR A CA 1
ATOM 604 C C . THR A 1 76 ? 2.504 7.832 0.488 1.00 94.25 76 THR A C 1
ATOM 606 O O . THR A 1 76 ? 3.044 6.877 1.061 1.00 94.25 76 THR A O 1
ATOM 609 N N . GLU A 1 77 ? 3.188 8.642 -0.324 1.00 92.31 77 GLU A N 1
ATOM 610 C CA . GLU A 1 77 ? 4.630 8.501 -0.591 1.00 92.31 77 GLU A CA 1
ATOM 611 C C . GLU A 1 77 ? 5.477 8.462 0.693 1.00 92.31 77 GLU A C 1
ATOM 613 O O . GLU A 1 77 ? 6.370 7.620 0.850 1.00 92.31 77 GLU A O 1
ATOM 618 N N . ASN A 1 78 ? 5.152 9.325 1.655 1.00 92.00 78 ASN A N 1
ATOM 619 C CA . ASN A 1 78 ? 5.862 9.377 2.928 1.00 92.00 78 ASN A CA 1
ATOM 620 C C . ASN A 1 78 ? 5.520 8.182 3.822 1.00 92.00 78 ASN A C 1
ATOM 622 O O . ASN A 1 78 ? 6.421 7.611 4.435 1.00 92.00 78 ASN A O 1
ATOM 626 N N . SER A 1 79 ? 4.253 7.758 3.864 1.00 92.69 79 SER A N 1
ATOM 627 C CA . SER A 1 79 ? 3.823 6.655 4.734 1.00 92.69 79 SER A CA 1
ATOM 628 C C . SER A 1 79 ? 4.428 5.307 4.334 1.00 92.69 79 SER A C 1
ATOM 630 O O . SER A 1 79 ? 4.872 4.555 5.197 1.00 92.69 79 SER A O 1
ATOM 632 N N . ILE A 1 80 ? 4.555 5.014 3.032 1.00 90.00 80 ILE A N 1
ATOM 633 C CA . ILE A 1 80 ? 5.137 3.744 2.560 1.00 90.00 80 ILE A CA 1
ATOM 634 C C . ILE A 1 80 ? 6.653 3.662 2.785 1.00 90.00 80 ILE A C 1
ATOM 636 O O . ILE A 1 80 ? 7.239 2.582 2.722 1.00 90.00 80 ILE A O 1
ATOM 640 N N . THR A 1 81 ? 7.303 4.799 3.046 1.00 84.62 81 THR A N 1
ATOM 641 C CA . THR A 1 81 ? 8.726 4.864 3.398 1.00 84.62 81 THR A CA 1
ATOM 642 C C . THR A 1 81 ? 8.957 5.320 4.839 1.00 84.62 81 THR A C 1
ATOM 644 O O . THR A 1 81 ? 10.085 5.691 5.181 1.00 84.62 81 THR A O 1
ATOM 647 N N . ARG A 1 82 ? 7.912 5.305 5.685 1.00 84.38 82 ARG A N 1
ATOM 648 C CA . ARG A 1 82 ? 7.999 5.781 7.068 1.00 84.38 82 ARG A CA 1
ATOM 649 C C . ARG A 1 82 ? 8.934 4.896 7.883 1.00 84.38 82 ARG A C 1
ATOM 651 O O . ARG A 1 82 ? 8.893 3.671 7.808 1.00 84.38 82 ARG A O 1
ATOM 658 N N . SER A 1 83 ? 9.795 5.526 8.673 1.00 72.69 83 SER A N 1
ATOM 659 C CA . SER A 1 83 ? 10.732 4.829 9.552 1.00 72.69 83 SER A CA 1
ATOM 660 C C . SER A 1 83 ? 11.037 5.673 10.782 1.00 72.69 83 SER A C 1
ATOM 662 O O . SER A 1 83 ? 11.118 6.900 10.691 1.00 72.69 83 SER A O 1
ATOM 664 N N . GLY A 1 84 ? 11.260 5.017 11.920 1.00 79.00 84 GLY A N 1
ATOM 665 C CA . GLY A 1 84 ? 11.613 5.699 13.161 1.00 79.00 84 GLY A CA 1
ATOM 666 C C . GLY A 1 84 ? 10.483 6.597 13.667 1.00 79.00 84 GLY A C 1
ATOM 667 O O . GLY A 1 84 ? 9.366 6.130 13.846 1.00 79.00 84 GLY A O 1
ATOM 668 N N . LYS A 1 85 ? 10.798 7.872 13.920 1.00 83.56 85 LYS A N 1
ATOM 669 C CA . LYS A 1 85 ? 9.894 8.860 14.541 1.00 83.56 85 LYS A CA 1
ATOM 670 C C . LYS A 1 85 ? 9.123 9.729 13.538 1.00 83.56 85 LYS A C 1
ATOM 672 O O . LYS A 1 85 ? 8.475 10.686 13.942 1.00 83.56 85 LYS A O 1
ATOM 677 N N . VAL A 1 86 ? 9.252 9.467 12.237 1.00 90.38 86 VAL A N 1
ATOM 678 C CA . VAL A 1 86 ? 8.583 10.275 11.208 1.00 90.38 86 VAL A CA 1
ATOM 679 C C . VAL A 1 86 ? 7.079 10.006 11.253 1.00 90.38 86 VAL A C 1
ATOM 681 O O . VAL A 1 86 ? 6.656 8.877 11.011 1.00 90.38 86 VAL A O 1
ATOM 684 N N . ILE A 1 87 ? 6.295 11.050 11.527 1.00 94.81 87 ILE A N 1
ATOM 685 C CA . ILE A 1 87 ? 4.830 11.022 11.472 1.00 94.81 87 ILE A CA 1
ATOM 686 C C . ILE A 1 87 ? 4.419 11.116 10.002 1.00 94.81 87 ILE A C 1
ATOM 688 O O . ILE A 1 87 ? 4.574 12.155 9.364 1.00 94.81 87 ILE A O 1
ATOM 692 N N . ALA A 1 88 ? 3.965 9.996 9.445 1.00 95.56 88 ALA A N 1
ATOM 693 C CA . ALA A 1 88 ? 3.547 9.895 8.051 1.00 95.56 88 ALA A CA 1
ATOM 694 C C . ALA A 1 88 ? 2.383 8.893 7.945 1.00 95.56 88 ALA A C 1
ATOM 696 O O . ALA A 1 88 ? 2.625 7.687 7.795 1.00 95.56 88 ALA A O 1
ATOM 697 N N . PRO A 1 89 ? 1.138 9.380 8.063 1.00 96.75 89 PRO A N 1
ATOM 698 C CA . PRO A 1 89 ? -0.042 8.533 8.098 1.00 96.75 89 PRO A CA 1
ATOM 699 C C . PRO A 1 89 ? -0.407 7.975 6.721 1.00 96.75 89 PRO A C 1
ATOM 701 O O . PRO A 1 89 ? -0.190 8.600 5.672 1.00 96.75 89 PRO A O 1
ATOM 704 N N . HIS A 1 90 ? -0.998 6.790 6.742 1.00 96.69 90 HIS A N 1
ATOM 705 C CA . HIS A 1 90 ? -1.817 6.256 5.667 1.00 96.69 90 HIS A CA 1
ATOM 706 C C . HIS A 1 90 ? -3.208 6.936 5.685 1.00 96.69 90 HIS A C 1
ATOM 708 O O . HIS A 1 90 ? -3.662 7.333 6.754 1.00 96.69 90 HIS A O 1
ATOM 714 N N . PRO A 1 91 ? -3.904 7.107 4.543 1.00 94.25 91 PRO A N 1
ATOM 715 C CA . PRO A 1 91 ? -5.108 7.948 4.484 1.00 94.25 91 PRO A CA 1
ATOM 716 C C . PRO A 1 91 ? -6.379 7.363 5.110 1.00 94.25 91 PRO A C 1
ATOM 718 O O . PRO A 1 91 ? -7.147 8.118 5.689 1.00 94.25 91 PRO A O 1
ATOM 721 N N . LEU A 1 92 ? -6.635 6.058 4.941 1.00 95.38 92 LEU A N 1
ATOM 722 C CA . LEU A 1 92 ? -7.915 5.426 5.323 1.00 95.38 92 LEU A CA 1
ATOM 723 C C . LEU A 1 92 ? -7.785 4.371 6.421 1.00 95.38 92 LEU A C 1
ATOM 725 O O . LEU A 1 92 ? -8.752 4.079 7.111 1.00 95.38 92 LEU A O 1
ATOM 729 N N . CYS A 1 93 ?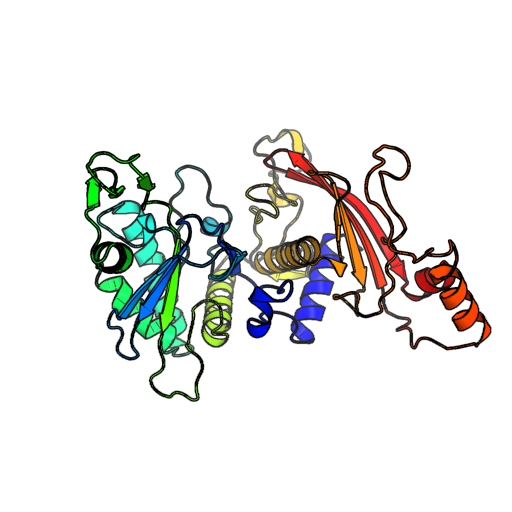 -6.622 3.738 6.535 1.00 96.25 93 CYS A N 1
ATOM 730 C CA . CYS A 1 93 ? -6.358 2.648 7.467 1.00 96.25 93 CYS A CA 1
ATOM 731 C C . CYS A 1 93 ? -4.953 2.839 8.014 1.00 96.25 93 CYS A C 1
ATOM 733 O O . CYS A 1 93 ? -4.029 3.007 7.220 1.00 96.25 93 CYS A O 1
ATOM 735 N N . ASP A 1 94 ? -4.770 2.793 9.329 1.00 97.31 94 ASP A N 1
ATOM 736 C CA . ASP A 1 94 ? -3.450 2.910 9.946 1.00 97.31 94 ASP A CA 1
ATOM 737 C C . ASP A 1 94 ? -3.427 2.236 11.331 1.00 97.31 94 ASP A C 1
ATOM 739 O O . ASP A 1 94 ? -4.397 1.614 11.764 1.00 97.31 94 ASP A O 1
ATOM 743 N N . GLU A 1 95 ? -2.293 2.325 12.016 1.00 96.69 95 GLU A N 1
ATOM 744 C CA . GLU A 1 95 ? -2.133 1.947 13.415 1.00 96.69 95 GLU A CA 1
ATOM 745 C C . GLU A 1 95 ? -3.032 2.810 14.316 1.00 96.69 95 GLU A C 1
ATOM 747 O O . GLU A 1 95 ? -3.216 3.999 14.053 1.00 96.69 95 GLU A O 1
ATOM 752 N N . LEU A 1 96 ? -3.547 2.244 15.413 1.00 97.12 96 LEU A N 1
ATOM 753 C CA . LEU A 1 96 ? -4.431 2.949 16.351 1.00 97.12 96 LEU A CA 1
ATOM 754 C C . LEU A 1 96 ? -3.842 4.271 16.857 1.00 97.12 96 LEU A C 1
ATOM 756 O O . LEU A 1 96 ? -4.594 5.212 17.075 1.00 97.12 96 LEU A O 1
ATOM 760 N N . SER A 1 97 ? -2.516 4.388 16.975 1.00 96.00 97 SER A N 1
ATOM 761 C CA . SER A 1 97 ? -1.879 5.664 17.336 1.00 96.00 97 SER A CA 1
ATOM 762 C C . SER A 1 97 ? -2.065 6.800 16.330 1.00 96.00 97 SER A C 1
ATOM 764 O O . SER A 1 97 ? -1.893 7.952 16.693 1.00 96.00 97 SER A O 1
ATOM 766 N N . TYR A 1 98 ? -2.420 6.516 15.079 1.00 97.31 98 TYR A N 1
ATOM 767 C CA . TYR A 1 98 ? -2.837 7.540 14.117 1.00 97.31 98 TYR A CA 1
ATOM 768 C C . TYR A 1 98 ? -4.354 7.764 14.130 1.00 97.31 98 TYR A C 1
ATOM 770 O O . TYR A 1 98 ? -4.823 8.832 13.748 1.00 97.31 98 TYR A O 1
ATOM 778 N N . LEU A 1 99 ? -5.136 6.775 14.563 1.00 97.50 99 LEU A N 1
ATOM 779 C CA . LEU A 1 99 ? -6.598 6.799 14.466 1.00 97.50 99 LEU A CA 1
ATOM 780 C C . LEU A 1 99 ? -7.306 7.295 15.726 1.00 97.50 99 LEU A C 1
ATOM 782 O O . LEU A 1 99 ? -8.443 7.734 15.616 1.00 97.50 99 LEU A O 1
ATOM 786 N N . ALA A 1 100 ? -6.652 7.239 16.884 1.00 96.44 100 ALA A N 1
ATOM 787 C CA . ALA A 1 100 ? -7.217 7.651 18.161 1.00 96.44 100 ALA A CA 1
ATOM 788 C C . ALA A 1 100 ? -6.391 8.788 18.769 1.00 96.44 100 ALA A C 1
ATOM 790 O O . ALA A 1 100 ? -5.209 8.601 19.086 1.00 96.44 100 ALA A O 1
ATOM 791 N N . SER A 1 101 ? -7.014 9.956 18.950 1.00 96.19 101 SER A N 1
ATOM 792 C CA . SER A 1 101 ? -6.327 11.151 19.458 1.00 96.19 101 SER A CA 1
ATOM 793 C C . SER A 1 101 ? -5.769 10.968 20.869 1.00 96.19 101 SER A C 1
ATOM 795 O O . SER A 1 101 ? -4.727 11.533 21.205 1.00 96.19 101 SER A O 1
ATOM 797 N N . GLU A 1 102 ? -6.434 10.143 21.679 1.00 94.56 102 GLU A N 1
ATOM 798 C CA . GLU A 1 102 ? -6.043 9.876 23.058 1.00 94.56 102 GLU A CA 1
ATOM 799 C C . GLU A 1 102 ? -4.728 9.099 23.173 1.00 94.56 102 GLU A C 1
ATOM 801 O O . GLU A 1 102 ? -3.999 9.312 24.137 1.00 94.56 102 GLU A O 1
ATOM 806 N N . ILE A 1 103 ? -4.377 8.269 22.181 1.00 94.88 103 ILE A N 1
ATOM 807 C CA . ILE A 1 103 ? -3.107 7.529 22.173 1.00 94.88 103 ILE A CA 1
ATOM 808 C C . ILE A 1 103 ? -1.942 8.451 21.798 1.00 94.88 103 ILE A C 1
ATOM 810 O O . ILE A 1 103 ? -0.899 8.436 22.453 1.00 94.88 103 ILE A O 1
ATOM 814 N N . ASP A 1 104 ? -2.094 9.212 20.711 1.00 95.81 104 ASP A N 1
ATOM 815 C CA . ASP A 1 104 ? -1.063 10.110 20.185 1.00 95.81 104 ASP A CA 1
ATOM 816 C C . ASP A 1 104 ? -1.707 11.239 19.360 1.00 95.81 104 ASP A C 1
ATOM 818 O O . ASP A 1 104 ? -2.013 11.102 18.172 1.00 95.81 104 ASP A O 1
ATOM 822 N N . SER A 1 105 ? -1.912 12.386 20.009 1.00 96.19 105 SER A N 1
ATOM 823 C CA . SER A 1 105 ? -2.601 13.536 19.420 1.00 96.19 105 SER A CA 1
ATOM 824 C C . SER A 1 105 ? -1.878 14.126 18.208 1.00 96.19 105 SER A C 1
ATOM 826 O O . SER A 1 105 ? -2.528 14.619 17.285 1.00 96.19 105 SER A O 1
ATOM 828 N N . ASP A 1 106 ? -0.542 14.084 18.193 1.00 96.62 106 ASP A N 1
ATOM 829 C CA . ASP A 1 106 ? 0.263 14.660 17.113 1.00 96.62 106 ASP A CA 1
ATOM 830 C C . ASP A 1 106 ? 0.146 13.805 15.847 1.00 96.62 106 ASP A C 1
ATOM 832 O O . ASP A 1 106 ? -0.072 14.329 14.748 1.00 96.62 106 ASP A O 1
ATOM 836 N N . LYS A 1 107 ? 0.226 12.476 15.998 1.00 96.75 107 LYS A N 1
ATOM 837 C CA . LYS A 1 107 ? -0.033 11.539 14.898 1.00 96.75 107 LYS A CA 1
ATOM 838 C C . LYS A 1 107 ? -1.462 11.657 14.385 1.00 96.75 107 LYS A C 1
ATOM 840 O O . LYS A 1 107 ? -1.657 11.704 13.168 1.00 96.75 107 LYS A O 1
ATOM 845 N N . HIS A 1 108 ? -2.438 11.734 15.286 1.00 97.81 108 HIS A N 1
ATOM 846 C CA . HIS A 1 108 ? -3.843 11.837 14.911 1.00 97.81 108 HIS A CA 1
ATOM 847 C C . HIS A 1 108 ? -4.154 13.129 14.145 1.00 97.81 108 HIS A C 1
ATOM 849 O O . HIS A 1 108 ? -4.839 13.103 13.123 1.00 97.81 108 HIS A O 1
ATOM 855 N N . LEU A 1 109 ? -3.578 14.260 14.562 1.00 97.88 109 LEU A N 1
ATOM 856 C CA . LEU A 1 109 ? -3.744 15.531 13.861 1.00 97.88 109 LEU A CA 1
ATOM 857 C C . LEU A 1 109 ? -3.217 15.470 12.417 1.00 97.88 109 LEU A C 1
ATOM 859 O O . LEU A 1 109 ? -3.877 15.960 11.499 1.00 97.88 109 LEU A O 1
ATOM 863 N N . GLU A 1 110 ? -2.041 14.877 12.194 1.00 97.81 110 GLU A N 1
ATOM 864 C CA . GLU A 1 110 ? -1.509 14.683 10.837 1.00 97.81 110 GLU A CA 1
ATOM 865 C C . GLU A 1 110 ? -2.350 13.694 10.022 1.00 97.81 110 GLU A C 1
ATOM 867 O O . GLU A 1 110 ? -2.576 13.911 8.828 1.00 97.81 110 GLU A O 1
ATOM 872 N N . TYR A 1 111 ? -2.865 12.638 10.657 1.00 98.12 111 TYR A N 1
ATOM 873 C CA . TYR A 1 111 ? -3.775 11.690 10.017 1.00 98.12 111 TYR A CA 1
ATOM 874 C C . TYR A 1 111 ? -5.046 12.384 9.515 1.00 98.12 111 TYR A C 1
ATOM 876 O O . TYR A 1 111 ? -5.374 12.273 8.332 1.00 98.12 111 TYR A O 1
ATOM 884 N N . LEU A 1 112 ? -5.695 13.202 10.351 1.00 98.06 112 LEU A N 1
ATOM 885 C CA . LEU A 1 112 ? -6.879 13.966 9.956 1.00 98.06 112 LEU A CA 1
ATOM 886 C C . LEU A 1 112 ? -6.601 14.932 8.798 1.00 98.06 112 LEU A C 1
ATOM 888 O O . LEU A 1 112 ? -7.466 15.123 7.942 1.00 98.06 112 LEU A O 1
ATOM 892 N N . LYS A 1 113 ? -5.407 15.536 8.716 1.00 97.62 113 LYS A N 1
ATOM 893 C CA . LYS A 1 113 ? -5.034 16.374 7.561 1.00 97.62 113 LYS A CA 1
ATOM 894 C C . LYS A 1 113 ? -4.996 15.558 6.272 1.00 97.62 113 LYS A C 1
ATOM 896 O O . LYS A 1 113 ? -5.553 15.991 5.264 1.00 97.62 113 LYS A O 1
ATOM 901 N N . VAL A 1 114 ? -4.357 14.387 6.291 1.00 97.12 114 VAL A N 1
ATOM 902 C CA . VAL A 1 114 ? -4.279 13.505 5.115 1.00 97.12 114 VAL A CA 1
ATOM 903 C C . VAL A 1 114 ? -5.666 12.997 4.722 1.00 97.12 114 VAL A C 1
ATOM 905 O O . VAL A 1 114 ? -6.031 13.109 3.551 1.00 97.12 114 VAL A O 1
ATOM 908 N N . LEU A 1 115 ? -6.460 12.528 5.688 1.00 97.38 115 LEU A N 1
ATOM 909 C CA . LEU A 1 115 ? -7.828 12.065 5.465 1.00 97.38 115 LEU A CA 1
ATOM 910 C C . LEU A 1 115 ? -8.703 13.160 4.839 1.00 97.38 115 LEU A C 1
ATOM 912 O O . LEU A 1 115 ? -9.338 12.920 3.817 1.00 97.38 115 LEU A O 1
ATOM 916 N N . ASN A 1 116 ? -8.705 14.377 5.393 1.00 97.06 116 ASN A N 1
ATOM 917 C CA . ASN A 1 116 ? -9.530 15.480 4.885 1.00 97.06 116 ASN A CA 1
ATOM 918 C C . ASN A 1 116 ? -9.096 15.961 3.490 1.00 97.06 116 ASN A C 1
ATOM 920 O O . ASN A 1 116 ? -9.940 16.295 2.654 1.00 97.06 116 ASN A O 1
ATOM 924 N N . ASN A 1 117 ? -7.792 15.972 3.203 1.00 94.94 117 ASN A N 1
ATOM 925 C CA . ASN A 1 117 ? -7.286 16.311 1.871 1.00 94.94 117 ASN A CA 1
ATOM 926 C C . ASN A 1 117 ? -7.705 15.275 0.821 1.00 94.94 117 ASN A C 1
ATOM 928 O O . ASN A 1 117 ? -8.065 15.640 -0.295 1.00 94.94 117 ASN A O 1
ATOM 932 N N . CYS A 1 118 ? -7.654 13.994 1.184 1.00 93.62 118 CYS A N 1
ATOM 933 C CA . CYS A 1 118 ? -8.099 12.886 0.348 1.00 93.62 118 CYS A CA 1
ATOM 934 C C . CYS A 1 118 ? -9.618 12.952 0.117 1.00 93.62 118 CYS A C 1
ATOM 936 O O . CYS A 1 118 ? -10.080 12.944 -1.022 1.00 93.62 118 CYS A O 1
ATOM 938 N N . PHE A 1 119 ? -10.379 13.111 1.203 1.00 95.00 119 PHE A N 1
ATOM 939 C CA . PHE A 1 119 ? -11.834 13.210 1.198 1.00 95.00 119 PHE A CA 1
ATOM 940 C C . PHE A 1 119 ? -12.326 14.356 0.312 1.00 95.00 119 PHE A C 1
ATOM 942 O O . PHE A 1 119 ? -13.104 14.128 -0.604 1.00 95.00 119 PHE A O 1
ATOM 949 N N . SER A 1 120 ? -11.825 15.575 0.527 1.00 93.50 120 SER A N 1
ATOM 950 C CA . SER A 1 120 ? -12.280 16.764 -0.211 1.00 93.50 120 SER A CA 1
ATOM 951 C C . SER A 1 120 ? -12.073 16.680 -1.726 1.00 93.50 120 SER A C 1
ATOM 953 O O . SER A 1 120 ? -12.882 17.223 -2.476 1.00 93.50 120 SER A O 1
ATOM 955 N N . TYR A 1 121 ? -11.018 16.002 -2.186 1.00 91.88 121 TYR A N 1
ATOM 956 C CA . TYR A 1 121 ? -10.803 15.762 -3.611 1.00 91.88 121 TYR A CA 1
ATOM 957 C C . TYR A 1 121 ? -11.739 14.674 -4.141 1.00 91.88 121 TYR A C 1
ATOM 959 O O . TYR A 1 121 ? -12.467 14.905 -5.103 1.00 91.88 121 TYR A O 1
ATOM 967 N N . MET A 1 122 ? -11.736 13.499 -3.504 1.00 90.25 122 MET A N 1
ATOM 968 C CA . MET A 1 122 ? -12.491 12.338 -3.985 1.00 90.25 122 MET A CA 1
ATOM 969 C C . MET A 1 122 ? -13.996 12.606 -3.981 1.00 90.25 122 MET A C 1
ATOM 971 O O . MET A 1 122 ? -14.673 12.266 -4.938 1.00 90.25 122 MET A O 1
ATOM 975 N N . GLU A 1 123 ? -14.500 13.293 -2.958 1.00 88.69 123 GLU A N 1
ATOM 976 C CA . GLU A 1 123 ? -15.907 13.672 -2.832 1.00 88.69 123 GLU A CA 1
ATOM 977 C C . GLU A 1 123 ? -16.381 14.603 -3.958 1.00 88.69 123 GLU A C 1
ATOM 979 O O . GLU A 1 123 ? -17.536 14.550 -4.369 1.00 88.69 123 GLU A O 1
ATOM 984 N N . LYS A 1 124 ? -15.490 15.459 -4.470 1.00 88.12 124 LYS A N 1
ATOM 985 C CA . LYS A 1 124 ? -15.807 16.394 -5.552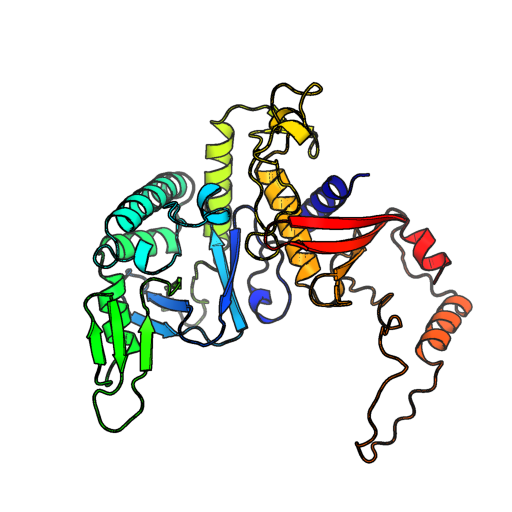 1.00 88.12 124 LYS A CA 1
ATOM 986 C C . LYS A 1 124 ? -15.827 15.711 -6.920 1.00 88.12 124 LYS A C 1
ATOM 988 O O . LYS A 1 124 ? -16.649 16.070 -7.759 1.00 88.12 124 LYS A O 1
ATOM 993 N N . GLU A 1 125 ? -14.891 14.797 -7.159 1.00 85.56 125 GLU A N 1
ATOM 994 C CA . GLU A 1 125 ? -14.699 14.173 -8.473 1.00 85.56 125 GLU A CA 1
ATOM 995 C C . GLU A 1 125 ? -15.571 12.922 -8.654 1.00 85.56 125 GLU A C 1
ATOM 997 O O . GLU A 1 125 ? -16.127 12.717 -9.733 1.00 85.56 125 GLU A O 1
ATOM 1002 N N . ASN A 1 126 ? -15.721 12.095 -7.613 1.00 84.38 126 ASN A N 1
ATOM 1003 C CA . ASN A 1 126 ? -16.528 10.879 -7.665 1.00 84.38 126 ASN A CA 1
ATOM 1004 C C . ASN A 1 126 ? -17.005 10.450 -6.267 1.00 84.38 126 ASN A C 1
ATOM 1006 O O . ASN A 1 126 ? -16.254 9.869 -5.478 1.00 84.38 126 ASN A O 1
ATOM 1010 N N . GLU A 1 127 ? -18.280 10.705 -5.975 1.00 86.44 127 GLU A N 1
ATOM 1011 C CA . GLU A 1 127 ? -18.894 10.366 -4.692 1.00 86.44 127 GLU A CA 1
ATOM 1012 C C . GLU A 1 127 ? -18.763 8.865 -4.387 1.00 86.44 127 GLU A C 1
ATOM 1014 O O . GLU A 1 127 ? -19.250 8.020 -5.136 1.00 86.44 127 GLU A O 1
ATOM 1019 N N . ASN A 1 128 ? -18.155 8.520 -3.249 1.00 90.50 128 ASN A N 1
ATOM 1020 C CA . ASN A 1 128 ? -18.047 7.134 -2.799 1.00 90.50 128 ASN A CA 1
ATOM 1021 C C . ASN A 1 128 ? -18.713 6.971 -1.427 1.00 90.50 128 ASN A C 1
ATOM 1023 O O . ASN A 1 128 ? -18.378 7.637 -0.444 1.00 90.50 128 ASN A O 1
ATOM 1027 N N . ARG A 1 129 ? -19.684 6.056 -1.368 1.00 91.62 129 ARG A N 1
ATOM 1028 C CA . ARG A 1 129 ? -20.481 5.788 -0.168 1.00 91.62 129 ARG A CA 1
ATOM 1029 C C . ARG A 1 129 ? -19.624 5.316 1.006 1.00 91.62 129 ARG A C 1
ATOM 1031 O O . ARG A 1 129 ? -19.848 5.771 2.127 1.00 91.62 129 ARG A O 1
ATOM 1038 N N . LEU A 1 130 ? -18.668 4.422 0.751 1.00 93.69 130 LEU A N 1
ATOM 1039 C CA . LEU A 1 130 ? -17.783 3.895 1.782 1.00 93.69 130 LEU A CA 1
ATOM 1040 C C . LEU A 1 130 ? -16.930 5.015 2.374 1.00 93.69 130 LEU A C 1
ATOM 1042 O O . LEU A 1 130 ? -16.919 5.193 3.588 1.00 93.69 130 LEU A O 1
ATOM 1046 N N . LEU A 1 131 ? -16.326 5.848 1.530 1.00 95.00 131 LEU A N 1
ATOM 1047 C CA . LEU A 1 131 ? -15.522 6.987 1.960 1.00 95.00 131 LEU A CA 1
ATOM 1048 C C . LEU A 1 131 ? -16.297 7.956 2.871 1.00 95.00 131 LEU A C 1
ATOM 1050 O O . LEU A 1 131 ? -15.773 8.350 3.912 1.00 95.00 131 LEU A O 1
ATOM 1054 N N . ARG A 1 132 ? -17.541 8.315 2.518 1.00 95.06 132 ARG A N 1
ATOM 1055 C CA . ARG A 1 132 ? -18.402 9.200 3.331 1.00 95.06 132 ARG A CA 1
ATOM 1056 C C . ARG A 1 132 ? -18.680 8.633 4.719 1.00 95.06 132 ARG A C 1
ATOM 1058 O O . ARG A 1 132 ? -18.581 9.351 5.711 1.00 95.06 132 ARG A O 1
ATOM 1065 N N . ILE A 1 133 ? -19.019 7.347 4.782 1.00 96.38 133 ILE A N 1
ATOM 1066 C CA . ILE A 1 133 ? -19.315 6.657 6.040 1.00 96.38 133 ILE A CA 1
ATOM 1067 C C . ILE A 1 133 ? -18.063 6.588 6.921 1.00 96.38 133 ILE A C 1
ATOM 1069 O O . ILE A 1 133 ? -18.125 6.941 8.098 1.00 96.38 133 ILE A O 1
ATOM 1073 N N . LEU A 1 134 ? -16.918 6.204 6.344 1.00 96.50 134 LEU A N 1
ATOM 1074 C CA . LEU A 1 134 ? -15.649 6.151 7.070 1.00 96.50 134 LEU A CA 1
ATOM 1075 C C . LEU A 1 134 ? -15.244 7.522 7.601 1.00 96.50 134 LEU A C 1
ATOM 1077 O O . LEU A 1 134 ? -14.915 7.646 8.776 1.00 96.50 134 LEU A O 1
ATOM 1081 N N . HIS A 1 135 ? -15.299 8.552 6.755 1.00 97.06 135 HIS A N 1
ATOM 1082 C CA . HIS A 1 135 ? -14.960 9.920 7.137 1.00 97.06 135 HIS A CA 1
ATOM 1083 C C . HIS A 1 135 ? -15.810 10.401 8.318 1.00 97.06 135 HIS A C 1
ATOM 1085 O O . HIS A 1 135 ? -15.261 10.874 9.312 1.00 97.06 135 HIS A O 1
ATOM 1091 N N . GLY A 1 136 ? -17.128 10.189 8.254 1.00 97.25 136 GLY A N 1
ATOM 1092 C CA . GLY A 1 136 ? -18.050 10.555 9.327 1.00 97.25 136 GLY A CA 1
ATOM 1093 C C . GLY A 1 136 ? -17.801 9.810 10.641 1.00 97.25 136 GLY A C 1
ATOM 1094 O O . GLY A 1 136 ? -17.913 10.420 11.701 1.00 97.25 136 GLY A O 1
ATOM 1095 N N . TYR A 1 137 ? -17.449 8.522 10.593 1.00 98.12 137 TYR A N 1
ATOM 1096 C CA . TYR A 1 137 ? -17.124 7.739 11.791 1.00 98.12 137 TYR A CA 1
ATOM 1097 C C . TYR A 1 137 ? -15.779 8.146 12.401 1.00 98.12 137 TYR A C 1
ATOM 1099 O O . TYR A 1 137 ? -15.692 8.406 13.597 1.00 98.12 137 TYR A O 1
ATOM 1107 N N . ILE A 1 138 ? -14.738 8.278 11.578 1.00 97.25 138 ILE A N 1
ATOM 1108 C CA . ILE A 1 138 ? -13.392 8.639 12.036 1.00 97.25 138 ILE A CA 1
ATOM 1109 C C . ILE A 1 138 ? -13.386 10.001 12.745 1.00 97.25 138 ILE A C 1
ATOM 1111 O O . ILE A 1 138 ? -12.711 10.162 13.759 1.00 97.25 138 ILE A O 1
ATOM 1115 N N . LEU A 1 139 ? -14.158 10.975 12.251 1.00 97.00 139 LEU A N 1
ATOM 1116 C CA . LEU A 1 139 ? -14.255 12.302 12.867 1.00 97.00 139 LEU A CA 1
ATOM 1117 C C . LEU A 1 139 ? -14.958 12.320 14.233 1.00 97.00 139 LEU A C 1
ATOM 1119 O O . LEU A 1 139 ? -14.891 13.341 14.915 1.00 97.00 139 LEU A O 1
ATOM 1123 N N . GLN A 1 140 ? -15.627 11.236 14.635 1.00 96.56 140 GLN A N 1
ATOM 1124 C CA . GLN A 1 140 ? -16.203 11.127 15.979 1.00 96.56 140 GLN A CA 1
ATOM 1125 C C . GLN A 1 140 ? -15.130 10.890 17.047 1.00 96.56 140 GLN A C 1
ATOM 1127 O O . GLN A 1 140 ? -15.398 11.159 18.213 1.00 96.56 140 GLN A O 1
ATOM 1132 N N . ASP A 1 141 ? -13.937 10.422 16.651 1.00 96.06 141 ASP A N 1
ATOM 1133 C CA . ASP A 1 141 ? -12.805 10.151 17.549 1.00 96.06 141 ASP A CA 1
ATOM 1134 C C . ASP A 1 141 ? -13.156 9.173 18.693 1.00 96.06 141 ASP A C 1
ATOM 1136 O O . ASP A 1 141 ? -12.707 9.309 19.826 1.00 96.06 141 ASP A O 1
ATOM 1140 N N . THR A 1 142 ? -13.981 8.160 18.392 1.00 97.00 142 THR A N 1
ATOM 1141 C CA . THR A 1 142 ? -14.403 7.103 19.338 1.00 97.00 142 THR A CA 1
ATOM 1142 C C . THR A 1 142 ? -13.748 5.746 19.073 1.00 97.00 142 THR A C 1
ATOM 1144 O O . THR A 1 142 ? -14.021 4.777 19.778 1.00 97.00 142 THR A O 1
ATOM 1147 N N . ILE A 1 143 ? -12.866 5.653 18.068 1.00 97.69 143 ILE A N 1
ATOM 1148 C CA . ILE A 1 143 ? -12.337 4.384 17.534 1.00 97.69 143 ILE A CA 1
ATOM 1149 C C . ILE A 1 143 ? -11.729 3.500 18.625 1.00 97.69 143 ILE A C 1
ATOM 1151 O O . ILE A 1 143 ? -11.990 2.296 18.660 1.00 97.69 143 ILE A O 1
ATOM 1155 N N . PHE A 1 144 ? -10.899 4.064 19.504 1.00 96.31 144 PHE A N 1
ATOM 1156 C CA . PHE A 1 144 ? -10.259 3.273 20.551 1.00 96.31 144 PHE A CA 1
ATOM 1157 C C . PHE A 1 144 ? -11.275 2.792 21.585 1.00 96.31 144 PHE A C 1
ATOM 1159 O O . PHE A 1 144 ? -11.303 1.597 21.880 1.00 96.31 144 PHE A O 1
ATOM 1166 N N . GLU A 1 145 ? -12.147 3.674 22.079 1.00 95.50 145 GLU A N 1
ATOM 1167 C CA . GLU A 1 145 ? -13.204 3.309 23.024 1.00 95.50 145 GLU A CA 1
ATOM 1168 C C . GLU A 1 145 ? -14.103 2.190 22.468 1.00 95.50 145 GLU A C 1
ATOM 1170 O O . GLU A 1 145 ? -14.343 1.188 23.151 1.00 95.50 145 GLU A O 1
ATOM 1175 N N . ASP A 1 146 ? -14.538 2.319 21.214 1.00 97.44 146 ASP A N 1
ATOM 1176 C CA . ASP A 1 146 ? -15.370 1.335 20.520 1.00 97.44 146 ASP A CA 1
ATOM 1177 C C . ASP A 1 146 ? -14.648 -0.014 20.366 1.00 97.44 146 ASP A C 1
ATOM 1179 O O . ASP A 1 146 ? -15.203 -1.073 20.686 1.00 97.44 146 ASP A O 1
ATOM 1183 N N . CYS A 1 147 ? -13.377 0.011 19.945 1.00 96.75 147 CYS A N 1
ATOM 1184 C CA . CYS A 1 147 ? -12.558 -1.194 19.811 1.00 96.75 147 CYS A CA 1
ATOM 1185 C C . CYS A 1 147 ? -12.392 -1.916 21.149 1.00 96.75 147 CYS A C 1
ATOM 1187 O O . CYS A 1 147 ? -12.575 -3.131 21.215 1.00 96.75 147 CYS A O 1
ATOM 1189 N N . ILE A 1 148 ? -12.067 -1.194 22.224 1.00 94.56 148 ILE A N 1
ATOM 1190 C CA . ILE A 1 148 ? -11.858 -1.791 23.546 1.00 94.56 148 ILE A CA 1
ATOM 1191 C C . ILE A 1 148 ? -13.151 -2.418 24.075 1.00 94.56 148 ILE A C 1
ATOM 1193 O O . ILE A 1 148 ? -13.136 -3.576 24.501 1.00 94.56 148 ILE A O 1
ATOM 1197 N N . LYS A 1 149 ? -14.276 -1.693 24.004 1.00 94.69 149 LYS A N 1
ATOM 1198 C CA . LYS A 1 149 ? -15.580 -2.199 24.459 1.00 94.69 149 LYS A CA 1
ATOM 1199 C C . LYS A 1 149 ? -16.010 -3.453 23.703 1.00 94.69 149 LYS A C 1
ATOM 1201 O O . LYS A 1 149 ? -16.551 -4.367 24.319 1.00 94.69 149 LYS A O 1
ATOM 1206 N N . SER A 1 150 ? -15.771 -3.501 22.392 1.00 96.56 150 SER A N 1
ATOM 1207 C CA . SER A 1 150 ? -16.156 -4.636 21.550 1.00 96.56 150 SER A CA 1
ATOM 1208 C C . SER A 1 150 ? -15.226 -5.840 21.722 1.00 96.56 150 SER A C 1
ATOM 1210 O O . SER A 1 150 ? -15.699 -6.948 21.964 1.00 96.56 150 SER A O 1
ATOM 1212 N N . LEU A 1 151 ? -13.905 -5.649 21.630 1.00 94.88 151 LEU A N 1
ATOM 1213 C CA . LEU A 1 151 ? -12.928 -6.750 21.622 1.00 94.88 151 LEU A CA 1
ATOM 1214 C C . LEU A 1 151 ? -12.805 -7.461 22.972 1.00 94.88 151 LEU A C 1
ATOM 1216 O O . LEU A 1 151 ? -12.445 -8.637 23.018 1.00 94.88 151 LEU A O 1
ATOM 1220 N N . PHE A 1 152 ? -13.078 -6.748 24.065 1.00 92.44 152 PHE A N 1
ATOM 1221 C CA . PHE A 1 152 ? -12.946 -7.262 25.429 1.00 92.44 152 PHE A CA 1
ATOM 1222 C C . PHE A 1 152 ? -14.289 -7.341 26.161 1.00 92.44 152 PHE A C 1
ATOM 1224 O O . PHE A 1 152 ? -14.322 -7.437 27.391 1.00 92.44 152 PHE A O 1
ATOM 1231 N N . ALA A 1 153 ? -15.402 -7.341 25.420 1.00 90.25 153 ALA A N 1
ATOM 1232 C CA . ALA A 1 153 ? -16.734 -7.523 25.978 1.00 90.25 153 ALA A CA 1
ATOM 1233 C C . ALA A 1 153 ? -16.793 -8.793 26.851 1.00 90.25 153 ALA A C 1
ATOM 1235 O O . ALA A 1 153 ? -16.443 -9.890 26.416 1.00 90.25 153 ALA A O 1
ATOM 1236 N N . GLY A 1 154 ? -17.214 -8.643 28.110 1.00 86.50 154 GLY A N 1
ATOM 1237 C CA . GLY A 1 154 ? -17.307 -9.753 29.067 1.00 86.50 154 GLY A CA 1
ATOM 1238 C C . GLY A 1 154 ? -15.972 -10.239 29.650 1.00 86.50 154 GLY A C 1
ATOM 1239 O O . GLY A 1 154 ? -15.972 -11.204 30.411 1.00 86.50 154 GLY A O 1
ATOM 1240 N N . SER A 1 155 ? -14.851 -9.582 29.337 1.00 86.75 155 SER A N 1
ATOM 1241 C CA . SER A 1 155 ? -13.542 -9.849 29.944 1.00 86.75 155 SER A CA 1
ATOM 1242 C C . SER A 1 155 ? -13.227 -8.838 31.048 1.00 86.75 155 SER A C 1
ATOM 1244 O O . SER A 1 155 ? -13.578 -7.666 30.945 1.00 86.75 155 SER A O 1
ATOM 1246 N N . ASN A 1 156 ? -12.506 -9.265 32.087 1.00 85.31 156 ASN A N 1
ATOM 1247 C CA . ASN A 1 156 ? -11.918 -8.339 33.056 1.00 85.31 156 ASN A CA 1
ATOM 1248 C C . ASN A 1 156 ? -10.591 -7.815 32.497 1.00 85.31 156 ASN A C 1
ATOM 1250 O O . ASN A 1 156 ? -9.621 -8.575 32.396 1.00 85.31 156 ASN A O 1
ATOM 1254 N N . TYR A 1 157 ? -10.557 -6.531 32.138 1.00 89.00 157 TYR A N 1
ATOM 1255 C CA . TYR A 1 157 ? -9.367 -5.869 31.612 1.00 89.00 157 TYR A CA 1
ATOM 1256 C C . TYR A 1 157 ? -9.061 -4.555 32.335 1.00 89.00 157 TYR A C 1
ATOM 1258 O O . TYR A 1 157 ? -9.956 -3.887 32.851 1.00 89.00 157 TYR A O 1
ATOM 1266 N N . ILE A 1 158 ? -7.781 -4.184 32.352 1.00 87.81 158 ILE A N 1
ATOM 1267 C CA . ILE A 1 158 ? -7.300 -2.879 32.817 1.00 87.81 158 ILE A CA 1
ATOM 1268 C C . ILE A 1 158 ? -6.590 -2.197 31.650 1.00 87.81 158 ILE A C 1
ATOM 1270 O O . ILE A 1 158 ? -5.764 -2.815 30.977 1.00 87.81 158 ILE A O 1
ATOM 1274 N N . VAL A 1 159 ? -6.916 -0.925 31.419 1.00 90.56 159 VAL A N 1
ATOM 1275 C CA . VAL A 1 159 ? -6.198 -0.066 30.472 1.00 90.56 159 VAL A CA 1
ATOM 1276 C C . VAL A 1 159 ? -5.091 0.653 31.237 1.00 90.56 159 VAL A C 1
ATOM 1278 O O . VAL A 1 159 ? -5.366 1.406 32.170 1.00 90.56 159 VAL A O 1
ATOM 1281 N N . ASN A 1 160 ? -3.840 0.396 30.872 1.00 89.88 160 ASN A N 1
ATOM 1282 C CA . ASN A 1 160 ? -2.685 1.082 31.440 1.00 89.88 160 ASN A CA 1
ATOM 1283 C C . ASN A 1 160 ? -2.516 2.482 30.827 1.00 89.88 160 ASN A C 1
ATOM 1285 O O . ASN A 1 160 ? -3.014 2.767 29.740 1.00 89.88 160 ASN A O 1
ATOM 1289 N N . ASN A 1 161 ? -1.726 3.337 31.484 1.00 87.75 161 ASN A N 1
ATOM 1290 C CA . ASN A 1 161 ? -1.415 4.690 30.996 1.00 87.75 161 ASN A CA 1
ATOM 1291 C C . ASN A 1 161 ? -0.668 4.711 29.649 1.00 87.75 161 ASN A C 1
ATOM 1293 O O . ASN A 1 161 ? -0.614 5.749 29.001 1.00 87.75 161 ASN A O 1
ATOM 1297 N N . ASP A 1 162 ? -0.052 3.597 29.248 1.00 87.12 162 ASP A N 1
ATOM 1298 C CA . ASP A 1 162 ? 0.608 3.429 27.949 1.00 87.12 162 ASP A CA 1
ATOM 1299 C C . ASP A 1 162 ? -0.329 2.832 26.879 1.00 87.12 162 ASP A C 1
ATOM 1301 O O . ASP A 1 162 ? 0.138 2.351 25.846 1.00 87.12 162 ASP A O 1
ATOM 1305 N N . PHE A 1 163 ? -1.643 2.820 27.139 1.00 90.31 163 PHE A N 1
ATOM 1306 C CA . PHE A 1 163 ? -2.683 2.234 26.287 1.00 90.31 163 PHE A CA 1
ATOM 1307 C C . PHE A 1 163 ? -2.489 0.735 26.011 1.00 90.31 163 PHE A C 1
ATOM 1309 O O . PHE A 1 163 ? -3.016 0.187 25.037 1.00 90.31 163 PHE A O 1
ATOM 1316 N N . SER A 1 164 ? -1.736 0.040 26.870 1.00 90.19 164 SER A N 1
ATOM 1317 C CA . SER A 1 164 ? -1.710 -1.418 26.882 1.00 90.19 164 SER A CA 1
ATOM 1318 C C . SER A 1 164 ? -2.880 -1.987 27.688 1.00 90.19 164 SER A C 1
ATOM 1320 O O . SER A 1 164 ? -3.287 -1.433 28.708 1.00 90.19 164 SER A O 1
ATOM 1322 N N . ILE A 1 165 ? -3.427 -3.105 27.216 1.00 90.44 165 ILE A N 1
ATOM 1323 C CA . ILE A 1 165 ? -4.540 -3.815 27.845 1.00 90.44 165 ILE A CA 1
ATOM 1324 C C . ILE A 1 165 ? -3.993 -5.022 28.591 1.00 90.44 165 ILE A C 1
ATOM 1326 O O . ILE A 1 165 ? -3.386 -5.908 27.982 1.00 90.44 165 ILE A O 1
ATOM 1330 N N . LEU A 1 166 ? -4.223 -5.051 29.900 1.00 88.38 166 LEU A N 1
ATOM 1331 C CA . LEU A 1 166 ? -3.945 -6.190 30.764 1.00 88.38 166 LEU A CA 1
ATOM 1332 C C . LEU A 1 166 ? -5.208 -7.044 30.880 1.00 88.38 166 LEU A C 1
ATOM 1334 O O . LEU A 1 166 ? -6.240 -6.552 31.336 1.00 88.38 166 LEU A O 1
ATOM 1338 N N . LEU A 1 167 ? -5.129 -8.314 30.486 1.00 84.69 167 LEU A N 1
ATOM 1339 C CA . LEU A 1 167 ? -6.223 -9.277 30.631 1.00 84.69 167 LEU A CA 1
ATOM 1340 C C . LEU A 1 167 ? -5.997 -10.186 31.838 1.00 84.69 167 LEU A C 1
ATOM 1342 O O . LEU A 1 167 ? -4.883 -10.670 32.037 1.00 84.69 167 LEU A O 1
ATOM 1346 N N . ASN A 1 168 ? -7.078 -10.480 32.569 1.00 71.19 168 ASN A N 1
ATOM 1347 C CA . ASN A 1 168 ? -7.105 -11.394 33.716 1.00 71.19 168 ASN A CA 1
ATOM 1348 C C . ASN A 1 168 ? -6.175 -10.978 34.872 1.00 71.19 168 ASN A C 1
ATOM 1350 O O . ASN A 1 168 ? -5.266 -11.721 35.226 1.00 71.19 168 ASN A O 1
ATOM 1354 N N . SER A 1 169 ? -6.431 -9.833 35.518 1.00 53.34 169 SER A N 1
ATOM 1355 C CA . SER A 1 169 ? -5.833 -9.538 36.834 1.00 53.34 169 SER A CA 1
ATOM 1356 C C . SER A 1 169 ? -6.275 -10.587 37.876 1.00 53.34 169 SER A C 1
ATOM 1358 O O . SER A 1 169 ? -7.343 -10.450 38.472 1.00 53.34 169 SER A O 1
ATOM 1360 N N . GLY A 1 170 ? -5.482 -11.652 38.061 1.00 60.53 170 GLY A N 1
ATOM 1361 C CA . GLY A 1 170 ? -5.739 -12.802 38.946 1.00 60.53 170 GLY A CA 1
ATOM 1362 C C . GLY A 1 170 ? -4.691 -13.931 38.805 1.00 60.53 170 GLY A C 1
ATOM 1363 O O . GLY A 1 170 ? -3.611 -13.697 38.280 1.00 60.53 170 GLY A O 1
ATOM 1364 N N . ASP A 1 171 ? -5.010 -15.161 39.245 1.00 51.25 171 ASP A N 1
ATOM 1365 C CA . ASP A 1 171 ? -4.117 -16.353 39.336 1.00 51.25 171 ASP A CA 1
ATOM 1366 C C . ASP A 1 171 ? -3.622 -16.958 37.991 1.00 51.25 171 ASP A C 1
ATOM 1368 O O . ASP A 1 171 ? -3.091 -18.072 37.947 1.00 51.25 171 ASP A O 1
ATOM 1372 N N . HIS A 1 172 ? -3.777 -16.254 36.869 1.00 54.19 172 HIS A N 1
ATOM 1373 C CA . HIS A 1 172 ? -3.334 -16.712 35.548 1.00 54.19 172 HIS A CA 1
ATOM 1374 C C . HIS A 1 172 ? -2.312 -15.751 34.936 1.00 54.19 172 HIS A C 1
ATOM 1376 O O . HIS A 1 172 ? -2.253 -14.580 35.292 1.00 54.19 172 HIS A O 1
ATOM 1382 N N . ALA A 1 173 ? -1.490 -16.261 34.013 1.00 56.88 173 ALA A N 1
ATOM 1383 C CA . ALA A 1 173 ? -0.457 -15.473 33.349 1.00 56.88 173 ALA A CA 1
ATOM 1384 C C . ALA A 1 173 ? -1.061 -14.231 32.667 1.00 56.88 173 ALA A C 1
ATOM 1386 O O . ALA A 1 173 ? -1.907 -14.349 31.777 1.00 56.88 173 ALA A O 1
ATOM 1387 N N . GLU A 1 174 ? -0.606 -13.054 33.092 1.00 71.12 174 GLU A N 1
ATOM 1388 C CA . GLU A 1 174 ? -1.031 -11.760 32.566 1.00 71.12 174 GLU A CA 1
ATOM 1389 C C . GLU A 1 174 ? -0.702 -11.649 31.069 1.00 71.12 174 GLU A C 1
ATOM 1391 O O . GLU A 1 174 ? 0.458 -11.740 30.658 1.00 71.12 174 GLU A O 1
ATOM 1396 N N . LYS A 1 175 ? -1.724 -11.430 30.231 1.00 81.56 175 LYS A N 1
ATOM 1397 C CA . LYS A 1 175 ? -1.534 -11.126 28.806 1.00 81.56 175 LYS A CA 1
ATOM 1398 C C . LYS A 1 175 ? -1.609 -9.616 28.610 1.00 81.56 175 LYS A C 1
ATOM 1400 O O . LYS A 1 175 ? -2.648 -9.016 28.871 1.00 81.56 175 LYS A O 1
ATOM 1405 N N . ILE A 1 176 ? -0.520 -9.031 28.112 1.00 87.69 176 ILE A N 1
ATOM 1406 C CA . ILE A 1 176 ? -0.428 -7.605 27.774 1.00 87.69 176 ILE A CA 1
ATOM 1407 C C . ILE A 1 176 ? -0.599 -7.438 26.263 1.00 87.69 176 ILE A C 1
ATOM 1409 O O . ILE A 1 176 ? 0.168 -8.003 25.480 1.00 87.69 176 ILE A O 1
ATOM 1413 N N . ILE A 1 177 ? -1.580 -6.639 25.847 1.00 89.69 177 ILE A N 1
ATOM 1414 C CA . ILE A 1 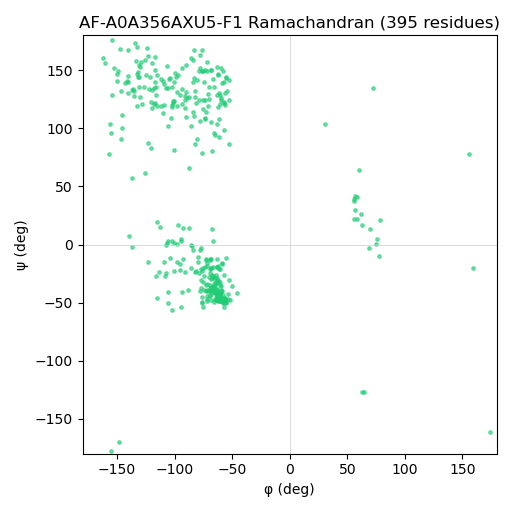177 ? -1.824 -6.287 24.443 1.00 89.69 177 ILE A CA 1
ATOM 1415 C C . ILE A 1 177 ? -1.501 -4.808 24.259 1.00 89.69 177 ILE A C 1
ATOM 1417 O O . ILE A 1 177 ? -2.107 -3.958 24.900 1.00 89.69 177 ILE A O 1
ATOM 1421 N N . ARG A 1 178 ? -0.539 -4.482 23.393 1.00 91.88 178 ARG A N 1
ATOM 1422 C CA . ARG A 1 178 ? -0.163 -3.089 23.111 1.00 91.88 178 ARG A CA 1
ATOM 1423 C C . ARG A 1 178 ? -0.994 -2.553 21.956 1.00 91.88 178 ARG A C 1
ATOM 1425 O O . ARG A 1 178 ? -0.759 -2.960 20.822 1.00 91.88 178 ARG A O 1
ATOM 1432 N N . MET A 1 179 ? -1.915 -1.635 22.238 1.00 93.75 179 MET A N 1
ATOM 1433 C CA . MET A 1 179 ? -2.872 -1.156 21.237 1.00 93.75 179 MET A CA 1
ATOM 1434 C C . MET A 1 179 ? -2.259 -0.164 20.242 1.00 93.75 179 MET A C 1
ATOM 1436 O O . MET A 1 179 ? -2.647 -0.182 19.085 1.00 93.75 179 MET A O 1
ATOM 1440 N N . GLU A 1 180 ? -1.252 0.628 20.637 1.00 93.56 180 GLU A N 1
ATOM 1441 C CA . GLU A 1 180 ? -0.648 1.704 19.817 1.00 93.56 180 GLU A CA 1
ATOM 1442 C C . GLU A 1 180 ? -0.344 1.300 18.357 1.00 93.56 180 GLU A C 1
ATOM 1444 O O . GLU A 1 180 ? -0.574 2.081 17.432 1.00 93.56 180 GLU A O 1
ATOM 1449 N N . LYS A 1 181 ? 0.175 0.078 18.163 1.00 92.81 181 LYS A N 1
ATOM 1450 C CA . LYS A 1 181 ? 0.654 -0.454 16.873 1.00 92.81 181 LYS A CA 1
ATOM 1451 C C . LYS A 1 181 ? -0.319 -1.414 16.192 1.00 92.81 181 LYS A C 1
ATOM 1453 O O . LYS A 1 181 ? 0.028 -2.010 15.170 1.00 92.81 181 LYS A O 1
ATOM 1458 N N . VAL A 1 182 ? -1.495 -1.620 16.776 1.00 96.62 182 VAL A N 1
ATOM 1459 C CA . VAL A 1 182 ? -2.530 -2.457 16.172 1.00 96.62 182 VAL A CA 1
ATOM 1460 C C . VAL A 1 182 ? -3.077 -1.719 14.963 1.00 96.62 182 VAL A C 1
ATOM 1462 O O . VAL A 1 182 ? -3.479 -0.565 15.074 1.00 96.62 182 VAL A O 1
ATOM 1465 N N . PHE A 1 183 ? -3.054 -2.369 13.805 1.00 97.69 183 PHE A N 1
ATOM 1466 C CA . PHE A 1 183 ? -3.548 -1.786 12.564 1.00 97.69 183 PHE A CA 1
ATOM 1467 C C . PHE A 1 183 ? -5.070 -1.902 12.502 1.00 97.69 183 PHE A C 1
ATOM 1469 O O . PHE A 1 183 ? -5.613 -2.929 12.895 1.00 97.69 183 PHE A O 1
ATOM 1476 N N . VAL A 1 184 ? -5.765 -0.897 11.985 1.00 98.38 184 VAL A N 1
ATOM 1477 C CA . VAL A 1 184 ? -7.225 -0.934 11.844 1.00 98.38 184 VAL A CA 1
ATOM 1478 C C . VAL A 1 184 ? -7.601 -0.842 10.376 1.00 98.38 184 VAL A C 1
ATOM 1480 O O . VAL A 1 184 ? -7.068 -0.017 9.633 1.00 98.38 184 VAL A O 1
ATOM 1483 N N . THR A 1 185 ? -8.536 -1.689 9.966 1.00 98.00 185 THR A N 1
ATOM 1484 C CA . THR A 1 185 ? -9.232 -1.593 8.684 1.00 98.00 185 THR A CA 1
ATOM 1485 C C . THR A 1 185 ? -10.739 -1.529 8.907 1.00 98.00 185 THR A C 1
ATOM 1487 O O . THR A 1 185 ? -11.220 -1.758 10.018 1.00 98.00 185 THR A O 1
ATOM 1490 N N . PHE A 1 186 ? -11.483 -1.211 7.852 1.00 98.06 186 PHE A N 1
ATOM 1491 C CA . PHE A 1 186 ? -12.912 -0.961 7.939 1.00 98.06 186 PHE A CA 1
ATOM 1492 C C . PHE A 1 186 ? -13.696 -1.726 6.877 1.00 98.06 186 PHE A C 1
ATOM 1494 O O . PHE A 1 186 ? -13.281 -1.819 5.715 1.00 98.06 186 PHE A O 1
ATOM 1501 N N . GLN A 1 187 ? -14.881 -2.175 7.279 1.00 96.44 187 GLN A N 1
ATOM 1502 C CA . GLN A 1 187 ? -15.928 -2.669 6.400 1.00 96.44 187 GLN A CA 1
ATOM 1503 C C . GLN A 1 187 ? -17.287 -2.071 6.773 1.00 96.44 187 GLN A C 1
ATOM 1505 O O . GLN A 1 187 ? -17.513 -1.641 7.905 1.00 96.44 187 GLN A O 1
ATOM 1510 N N . ILE A 1 188 ? -18.205 -2.072 5.816 1.00 95.88 188 ILE A N 1
ATOM 1511 C CA . ILE A 1 188 ? -19.583 -1.626 5.968 1.00 95.88 188 ILE A CA 1
ATOM 1512 C C . ILE A 1 188 ? -20.486 -2.821 5.715 1.00 95.88 188 ILE A C 1
ATOM 1514 O O . ILE A 1 188 ? -20.455 -3.418 4.634 1.00 95.88 188 ILE A O 1
ATOM 1518 N N . GLU A 1 189 ? -21.294 -3.148 6.718 1.00 93.62 189 GLU A N 1
ATOM 1519 C CA . GLU A 1 189 ? -22.312 -4.183 6.618 1.00 93.62 189 GLU A CA 1
ATOM 1520 C C . GLU A 1 189 ? -23.492 -3.661 5.794 1.00 93.62 189 GLU A C 1
ATOM 1522 O O . GLU A 1 189 ? -24.158 -2.691 6.169 1.00 93.62 189 GLU A O 1
ATOM 1527 N N . VAL A 1 190 ? -23.744 -4.299 4.651 1.00 88.69 190 VAL A N 1
ATOM 1528 C CA . VAL A 1 190 ? -24.861 -3.950 3.767 1.00 88.69 190 VAL A CA 1
ATOM 1529 C C . VAL A 1 190 ? -26.090 -4.751 4.190 1.00 88.69 190 VAL A C 1
ATOM 1531 O O . VAL A 1 190 ? -26.054 -5.976 4.278 1.00 88.69 190 VAL A O 1
ATOM 1534 N N . LYS A 1 191 ? -27.215 -4.069 4.445 1.00 78.81 191 LYS A N 1
ATOM 1535 C CA . LYS A 1 191 ? -28.441 -4.718 4.956 1.00 78.81 191 LYS A CA 1
ATOM 1536 C C . LYS A 1 191 ? -29.065 -5.692 3.958 1.00 78.81 191 LYS A C 1
ATOM 1538 O O . LYS A 1 191 ? -29.765 -6.627 4.350 1.00 78.81 191 LYS A O 1
ATOM 1543 N N . ALA A 1 192 ? -28.867 -5.453 2.664 1.00 79.12 192 ALA A N 1
ATOM 1544 C CA . ALA A 1 192 ? -29.359 -6.332 1.619 1.00 79.12 192 ALA A CA 1
ATOM 1545 C C . ALA A 1 192 ? -28.518 -7.616 1.583 1.00 79.12 192 ALA A C 1
ATOM 1547 O O . ALA A 1 192 ? -27.394 -7.611 1.100 1.00 79.12 192 ALA A O 1
ATOM 1548 N N . SER A 1 193 ? -29.097 -8.739 2.022 1.00 66.62 193 SER A N 1
ATOM 1549 C CA . SER A 1 193 ? -28.431 -10.059 2.075 1.00 66.62 193 SER A CA 1
ATOM 1550 C C . SER A 1 193 ? -27.834 -10.568 0.750 1.00 66.62 193 SER A C 1
ATOM 1552 O O . SER A 1 193 ? -27.131 -11.573 0.735 1.00 66.62 193 SER A O 1
ATOM 1554 N N . THR A 1 194 ? -28.153 -9.920 -0.372 1.00 72.00 194 THR A N 1
ATOM 1555 C CA . THR A 1 194 ? -27.675 -10.262 -1.717 1.00 72.00 194 THR A CA 1
ATOM 1556 C C . THR A 1 194 ? -26.413 -9.506 -2.129 1.00 72.00 194 THR A C 1
ATOM 1558 O O . THR A 1 194 ? -25.817 -9.854 -3.146 1.00 72.00 194 THR A O 1
ATOM 1561 N N . GLU A 1 195 ? -26.022 -8.471 -1.388 1.00 78.56 195 GLU A N 1
ATOM 1562 C CA . GLU A 1 195 ? -24.852 -7.645 -1.682 1.00 78.56 195 GLU A CA 1
ATOM 1563 C C . GLU A 1 195 ? -23.712 -7.979 -0.719 1.00 78.56 195 GLU A C 1
ATOM 1565 O O . GLU A 1 195 ? -23.927 -8.270 0.456 1.00 78.56 195 GLU A O 1
ATOM 1570 N N . ALA A 1 196 ? -22.482 -7.973 -1.233 1.00 83.06 196 ALA A N 1
ATOM 1571 C CA . ALA A 1 196 ? -21.306 -8.143 -0.393 1.00 83.06 196 ALA A CA 1
ATOM 1572 C C . ALA A 1 196 ? -21.049 -6.867 0.420 1.00 83.06 196 ALA A C 1
ATOM 1574 O O . ALA A 1 196 ? -21.314 -5.761 -0.055 1.00 83.06 196 ALA A O 1
ATOM 1575 N N . ASN A 1 197 ? -20.470 -7.026 1.611 1.00 89.75 197 ASN A N 1
ATOM 1576 C CA . ASN A 1 197 ? -19.980 -5.898 2.397 1.00 89.75 197 ASN A CA 1
ATOM 1577 C C . ASN A 1 197 ? -18.986 -5.059 1.584 1.00 89.75 197 ASN A C 1
ATOM 1579 O O . ASN A 1 197 ? -18.172 -5.587 0.819 1.00 89.75 197 ASN A O 1
ATOM 1583 N N . LEU A 1 198 ? -19.031 -3.744 1.785 1.00 91.62 198 LEU A N 1
ATOM 1584 C CA . LEU A 1 198 ? -18.051 -2.827 1.213 1.00 91.62 198 LEU A CA 1
ATOM 1585 C C . LEU A 1 198 ? -16.874 -2.737 2.179 1.00 91.62 198 LEU A C 1
ATOM 1587 O O . LEU A 1 198 ? -17.075 -2.450 3.354 1.00 91.62 198 LEU A O 1
ATOM 1591 N N . SER A 1 199 ? -15.650 -2.961 1.715 1.00 94.62 199 SER A N 1
ATOM 1592 C CA . SER A 1 199 ? -14.456 -2.838 2.556 1.00 94.62 199 SER A CA 1
ATOM 1593 C C . SER A 1 199 ? -13.401 -1.997 1.862 1.00 94.62 199 SER A C 1
ATOM 1595 O O . SER A 1 199 ? -13.335 -1.979 0.631 1.00 94.62 199 SER A O 1
ATOM 1597 N N . VAL A 1 200 ? -12.525 -1.364 2.646 1.00 95.62 200 VAL A N 1
ATOM 1598 C CA . VAL A 1 200 ? -11.378 -0.621 2.093 1.00 95.62 200 VAL A CA 1
ATOM 1599 C C . VAL A 1 200 ? -10.493 -1.522 1.227 1.00 95.62 200 VAL A C 1
ATOM 1601 O O . VAL A 1 200 ? -9.8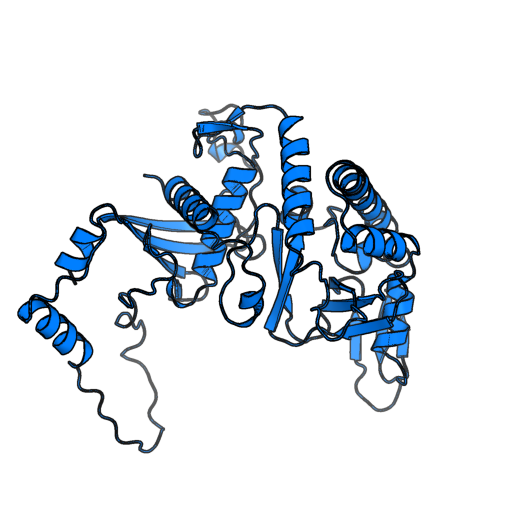48 -1.029 0.316 1.00 95.62 200 VAL A O 1
ATOM 1604 N N . SER A 1 201 ? -10.481 -2.835 1.481 1.00 94.69 201 SER A N 1
ATOM 1605 C CA . SER A 1 201 ? -9.652 -3.789 0.737 1.00 94.69 201 SER A CA 1
ATOM 1606 C C . SER A 1 201 ? -10.244 -4.233 -0.601 1.00 94.69 201 SER A C 1
ATOM 1608 O O . SER A 1 201 ? -9.508 -4.745 -1.444 1.00 94.69 201 SER A O 1
ATOM 1610 N N . THR A 1 202 ? -11.564 -4.126 -0.778 1.00 92.44 202 THR A N 1
ATOM 1611 C CA . THR A 1 202 ? -12.284 -4.741 -1.907 1.00 92.44 202 THR A CA 1
ATOM 1612 C C . THR A 1 202 ? -13.075 -3.752 -2.753 1.00 92.44 202 THR A C 1
ATOM 1614 O O . THR A 1 202 ? -13.504 -4.115 -3.848 1.00 92.44 202 THR A O 1
ATOM 1617 N N . ASP A 1 203 ? -13.303 -2.535 -2.261 1.00 92.94 203 ASP A N 1
ATOM 1618 C CA . ASP A 1 203 ? -13.987 -1.481 -3.002 1.00 92.94 203 ASP A CA 1
ATOM 1619 C C . ASP A 1 203 ? -13.053 -0.928 -4.094 1.00 92.94 203 ASP A C 1
ATOM 1621 O O . ASP A 1 203 ? -12.054 -0.261 -3.837 1.00 92.94 203 ASP A O 1
ATOM 1625 N N . ARG A 1 204 ? -13.361 -1.239 -5.353 1.00 91.88 204 ARG A N 1
ATOM 1626 C CA . ARG A 1 204 ? -12.545 -0.804 -6.493 1.00 91.88 204 ARG A CA 1
ATOM 1627 C C . ARG A 1 204 ? -12.735 0.679 -6.809 1.00 91.88 204 ARG A C 1
ATOM 1629 O O . ARG A 1 204 ? -11.817 1.308 -7.333 1.00 91.88 204 ARG A O 1
ATOM 1636 N N . ASP A 1 205 ? -13.890 1.246 -6.477 1.00 92.50 205 ASP A N 1
ATOM 1637 C CA . ASP A 1 205 ? -14.177 2.653 -6.740 1.00 92.50 205 ASP A CA 1
ATOM 1638 C C . ASP A 1 205 ? -13.342 3.537 -5.812 1.00 92.50 205 ASP A C 1
ATOM 1640 O O . ASP A 1 205 ? -12.757 4.521 -6.265 1.00 92.50 205 ASP A O 1
ATOM 1644 N N . ILE A 1 206 ? -13.185 3.156 -4.536 1.00 93.94 206 ILE A N 1
ATOM 1645 C CA . ILE A 1 206 ? -12.303 3.896 -3.627 1.00 93.94 206 ILE A CA 1
ATOM 1646 C C . ILE A 1 206 ? -10.830 3.782 -4.039 1.00 93.94 206 ILE A C 1
ATOM 1648 O O . ILE A 1 206 ? -10.103 4.776 -3.962 1.00 93.94 206 ILE A O 1
ATOM 1652 N N . HIS A 1 207 ? -10.396 2.618 -4.541 1.00 95.69 207 HIS A N 1
ATOM 1653 C CA . HIS A 1 207 ? -9.045 2.449 -5.078 1.00 95.69 207 HIS A CA 1
ATOM 1654 C C . HIS A 1 207 ? -8.799 3.362 -6.284 1.00 95.69 207 HIS A C 1
ATOM 1656 O O . HIS A 1 207 ? -7.792 4.069 -6.315 1.00 95.69 207 HIS A O 1
ATOM 1662 N N . ILE A 1 208 ? -9.717 3.385 -7.259 1.00 94.75 208 ILE A N 1
ATOM 1663 C CA . ILE A 1 208 ? -9.615 4.239 -8.453 1.00 94.75 208 ILE A CA 1
ATOM 1664 C C . ILE A 1 208 ? -9.615 5.718 -8.056 1.00 94.75 208 ILE A C 1
ATOM 1666 O O . ILE A 1 208 ? -8.712 6.454 -8.451 1.00 94.75 208 ILE A O 1
ATOM 1670 N N . ASN A 1 209 ? -10.544 6.134 -7.195 1.00 95.06 209 ASN A N 1
ATOM 1671 C CA . ASN A 1 209 ? -10.625 7.515 -6.722 1.00 95.06 209 ASN A CA 1
ATOM 1672 C C . ASN A 1 209 ? -9.332 7.964 -6.025 1.00 95.06 209 ASN A C 1
ATOM 1674 O O . ASN A 1 209 ? -8.870 9.089 -6.226 1.00 95.06 209 ASN A O 1
ATOM 1678 N N . TYR A 1 210 ? -8.716 7.089 -5.222 1.00 96.88 210 TYR A N 1
ATOM 1679 C CA . TYR A 1 210 ? -7.444 7.400 -4.573 1.00 96.88 210 TYR A CA 1
ATOM 1680 C C . TYR A 1 210 ? -6.282 7.472 -5.574 1.00 96.88 210 TYR A C 1
ATOM 1682 O O . TYR A 1 210 ? -5.399 8.324 -5.447 1.00 96.88 210 TYR A O 1
ATOM 1690 N N . ILE A 1 211 ? -6.277 6.607 -6.593 1.00 96.88 211 ILE A N 1
ATOM 1691 C CA . ILE A 1 211 ? -5.287 6.667 -7.673 1.00 96.88 211 ILE A CA 1
ATOM 1692 C C . ILE A 1 211 ? -5.361 8.013 -8.393 1.00 96.88 211 ILE A C 1
ATOM 1694 O O . ILE A 1 211 ? -4.326 8.649 -8.608 1.00 96.88 211 ILE A O 1
ATOM 1698 N N . ASP A 1 212 ? -6.568 8.465 -8.719 1.00 96.31 212 ASP A N 1
ATOM 1699 C CA . ASP A 1 212 ? -6.777 9.728 -9.418 1.00 96.31 212 ASP A CA 1
ATOM 1700 C C . ASP A 1 212 ? -6.426 10.932 -8.536 1.00 96.31 212 ASP A C 1
ATOM 1702 O O . ASP A 1 212 ? -5.770 11.860 -9.010 1.00 96.31 212 ASP A O 1
ATOM 1706 N N . TYR A 1 213 ? -6.712 10.872 -7.230 1.00 96.19 213 TYR A N 1
ATOM 1707 C CA . TYR A 1 213 ? -6.229 11.856 -6.255 1.00 96.19 213 TYR A CA 1
ATOM 1708 C C . TYR A 1 213 ? -4.703 12.009 -6.281 1.00 96.19 213 TYR A C 1
ATOM 1710 O O . TYR A 1 213 ? -4.182 13.125 -6.386 1.00 96.19 213 TYR A O 1
ATOM 1718 N N . ILE A 1 214 ? -3.966 10.895 -6.225 1.00 96.81 214 ILE A N 1
ATOM 1719 C CA . ILE A 1 214 ? -2.500 10.930 -6.251 1.00 96.81 214 ILE A CA 1
ATOM 1720 C C . ILE A 1 214 ? -1.981 11.415 -7.606 1.00 96.81 214 ILE A C 1
ATOM 1722 O O . ILE A 1 214 ? -1.034 12.199 -7.647 1.00 96.81 214 ILE A O 1
ATOM 1726 N N . ARG A 1 215 ? -2.602 11.022 -8.722 1.00 96.50 215 ARG A N 1
ATOM 1727 C CA . ARG A 1 215 ? -2.245 11.536 -10.055 1.00 96.50 215 ARG A CA 1
ATOM 1728 C C . ARG A 1 215 ? -2.468 13.040 -10.170 1.00 96.50 215 ARG A C 1
ATOM 1730 O O . ARG A 1 215 ? -1.582 13.738 -10.664 1.00 96.50 215 ARG A O 1
ATOM 1737 N N . GLY A 1 216 ? -3.588 13.543 -9.653 1.00 95.38 216 GLY A N 1
ATOM 1738 C CA . GLY A 1 216 ? -3.864 14.972 -9.541 1.00 95.38 216 GLY A CA 1
ATOM 1739 C C . GLY A 1 216 ? -2.754 15.687 -8.772 1.00 95.38 216 GLY A C 1
ATOM 1740 O O . GLY A 1 216 ? -2.147 16.622 -9.294 1.00 95.38 216 GLY A O 1
ATOM 1741 N N . LYS A 1 217 ? -2.381 15.174 -7.593 1.00 94.81 217 LYS A N 1
ATOM 1742 C CA . LYS A 1 217 ? -1.271 15.718 -6.794 1.00 94.81 217 LYS A CA 1
ATOM 1743 C C . LYS A 1 217 ? 0.075 15.679 -7.507 1.00 94.81 217 LYS A C 1
ATOM 1745 O O . LYS A 1 217 ? 0.809 16.662 -7.459 1.00 94.81 217 LYS A O 1
ATOM 1750 N N . ASN A 1 218 ? 0.389 14.586 -8.194 1.00 95.69 218 ASN A N 1
ATOM 1751 C CA . ASN A 1 218 ? 1.629 14.454 -8.954 1.00 95.69 218 ASN A CA 1
ATOM 1752 C C . ASN A 1 218 ? 1.688 15.446 -10.119 1.00 95.69 218 ASN A C 1
ATOM 1754 O O . ASN A 1 218 ? 2.773 15.910 -10.449 1.00 95.69 218 ASN A O 1
ATOM 1758 N N . SER A 1 219 ? 0.553 15.795 -10.731 1.00 95.50 219 SER A N 1
ATOM 1759 C CA . SER A 1 219 ? 0.510 16.774 -11.826 1.00 95.50 219 SER A CA 1
ATOM 1760 C C . SER A 1 219 ? 0.822 18.210 -11.376 1.00 95.50 219 SER A C 1
ATOM 1762 O O . SER A 1 219 ? 1.303 19.011 -12.175 1.00 95.50 219 SER A O 1
ATOM 1764 N N . GLU A 1 220 ? 0.607 18.523 -10.092 1.00 95.62 220 GLU A N 1
ATOM 1765 C CA . GLU A 1 220 ? 0.927 19.821 -9.473 1.00 95.62 220 GLU A CA 1
ATOM 1766 C C . GLU A 1 220 ? 2.424 19.961 -9.126 1.00 95.62 220 GLU A C 1
ATOM 1768 O O . GLU A 1 220 ? 2.896 21.065 -8.851 1.00 95.62 220 GLU A O 1
ATOM 1773 N N . GLN A 1 221 ? 3.176 18.854 -9.116 1.00 95.88 221 GLN A N 1
ATOM 1774 C CA . GLN A 1 221 ? 4.606 18.831 -8.793 1.00 95.88 221 GLN A CA 1
ATOM 1775 C C . GLN A 1 221 ? 5.485 19.198 -10.006 1.00 95.88 221 GLN A C 1
ATOM 1777 O O . GLN A 1 221 ? 5.007 19.204 -11.146 1.00 95.88 221 GLN A O 1
ATOM 1782 N N . PRO A 1 222 ? 6.789 19.476 -9.812 1.00 95.62 222 PRO A N 1
ATOM 1783 C CA . PRO A 1 222 ? 7.732 19.628 -10.918 1.00 95.62 222 PRO A CA 1
ATOM 1784 C C . PRO A 1 222 ? 7.756 18.392 -11.833 1.00 95.62 222 PRO A C 1
ATOM 1786 O O . PRO A 1 222 ? 7.869 17.261 -11.364 1.00 95.62 222 PRO A O 1
ATOM 1789 N N . GLN A 1 223 ? 7.637 18.621 -13.144 1.00 96.38 223 GLN A N 1
ATOM 1790 C CA . GLN A 1 223 ? 7.557 17.562 -14.154 1.00 96.38 223 GLN A CA 1
ATOM 1791 C C . GLN A 1 223 ? 8.900 17.361 -14.863 1.00 96.38 223 GLN A C 1
ATOM 1793 O O . GLN A 1 223 ? 9.417 18.264 -15.533 1.00 96.38 223 GLN A O 1
ATOM 1798 N N . GLU A 1 224 ? 9.408 16.137 -14.808 1.00 95.62 224 GLU A N 1
ATOM 1799 C CA . GLU A 1 224 ? 10.692 15.719 -15.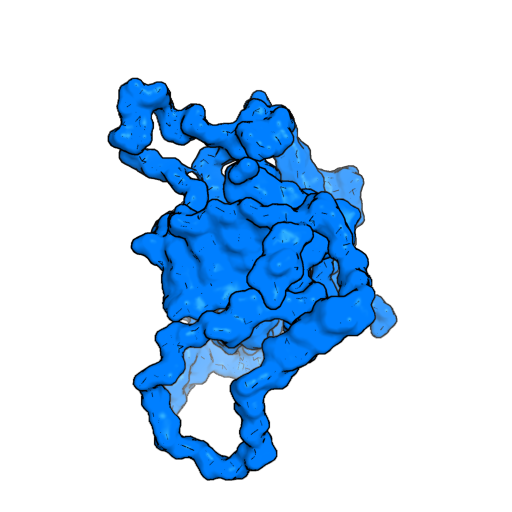365 1.00 95.62 224 GLU A CA 1
ATOM 1800 C C . GLU A 1 224 ? 10.505 14.524 -16.297 1.00 95.62 224 GLU A C 1
ATOM 1802 O O . GLU A 1 224 ? 9.497 13.826 -16.235 1.00 95.62 224 GLU A O 1
ATOM 1807 N N . GLN A 1 225 ? 11.453 14.291 -17.204 1.00 96.50 225 GLN A N 1
ATOM 1808 C CA . GLN A 1 225 ? 11.395 13.112 -18.063 1.00 96.50 225 GLN A CA 1
ATOM 1809 C C . GLN A 1 225 ? 11.796 11.873 -17.259 1.00 96.50 225 GLN A C 1
ATOM 1811 O O . GLN A 1 225 ? 12.880 11.830 -16.688 1.00 96.50 225 GLN A O 1
ATOM 1816 N N . CYS A 1 226 ? 10.932 10.860 -17.222 1.00 96.56 226 CYS A N 1
ATOM 1817 C CA . CYS A 1 226 ? 11.244 9.597 -16.571 1.00 96.56 226 CYS A CA 1
ATOM 1818 C C . CYS A 1 226 ? 12.066 8.691 -17.498 1.00 96.56 226 CYS A C 1
ATOM 1820 O O . CYS A 1 226 ? 11.613 8.339 -18.585 1.00 96.56 226 CYS A O 1
ATOM 1822 N N . ASP A 1 227 ? 13.211 8.212 -17.017 1.00 95.62 227 ASP A N 1
ATOM 1823 C CA . ASP A 1 227 ? 14.152 7.378 -17.777 1.00 95.62 227 ASP A CA 1
ATOM 1824 C C . ASP A 1 227 ? 13.618 5.973 -18.108 1.00 95.62 227 ASP A C 1
ATOM 1826 O O . ASP A 1 227 ? 14.122 5.309 -19.012 1.00 95.62 227 ASP A O 1
ATOM 1830 N N . ILE A 1 228 ? 12.604 5.497 -17.375 1.00 96.25 228 ILE A N 1
ATOM 1831 C CA . ILE A 1 228 ? 12.000 4.170 -17.581 1.00 96.25 228 ILE A CA 1
ATOM 1832 C C . ILE A 1 228 ? 10.773 4.255 -18.490 1.00 96.25 228 ILE A C 1
ATOM 1834 O O . ILE A 1 228 ? 10.691 3.551 -19.489 1.00 96.25 228 ILE A O 1
ATOM 1838 N N . SER A 1 229 ? 9.812 5.118 -18.153 1.00 96.00 229 SER A N 1
ATOM 1839 C CA . SER A 1 229 ? 8.564 5.243 -18.925 1.00 96.00 229 SER A CA 1
ATOM 1840 C C . SER A 1 229 ? 8.692 6.124 -20.172 1.00 96.00 229 SER A C 1
ATOM 1842 O O . SER A 1 229 ? 7.902 5.984 -21.099 1.00 96.00 229 SER A O 1
ATOM 1844 N N . GLY A 1 230 ? 9.663 7.043 -20.206 1.00 95.62 230 GLY A N 1
ATOM 1845 C CA . GLY A 1 230 ? 9.801 8.071 -21.243 1.00 95.62 230 GLY A CA 1
ATOM 1846 C C . GLY A 1 230 ? 8.838 9.259 -21.099 1.00 95.62 230 GLY A C 1
ATOM 1847 O O . GLY A 1 230 ? 9.010 10.262 -21.792 1.00 95.62 230 GLY A O 1
ATOM 1848 N N . GLU A 1 231 ? 7.853 9.174 -20.203 1.00 95.81 231 GLU A N 1
ATOM 1849 C CA . GLU A 1 231 ? 6.841 10.207 -19.965 1.00 95.81 231 GLU A CA 1
ATOM 1850 C C . GLU A 1 231 ? 7.392 11.363 -19.117 1.00 95.81 231 GLU A C 1
ATOM 1852 O O . GLU A 1 231 ? 8.288 11.171 -18.290 1.00 95.81 231 GLU A O 1
ATOM 1857 N N . ARG A 1 232 ? 6.839 12.574 -19.297 1.00 96.88 232 ARG A N 1
ATOM 1858 C CA . ARG A 1 232 ? 7.097 13.695 -18.380 1.00 96.88 232 ARG A CA 1
ATOM 1859 C C . ARG A 1 232 ? 6.148 13.600 -17.189 1.00 96.88 232 ARG A C 1
ATOM 1861 O O . ARG A 1 232 ? 4.944 13.732 -17.374 1.00 96.88 232 ARG A O 1
ATOM 1868 N N . THR A 1 233 ? 6.697 13.358 -16.005 1.00 96.56 233 THR A N 1
ATOM 1869 C CA . THR A 1 233 ? 5.958 13.080 -14.767 1.00 96.56 233 THR A CA 1
ATOM 1870 C C . THR A 1 233 ? 6.714 13.629 -13.552 1.00 96.56 233 THR A C 1
ATOM 1872 O O . THR A 1 233 ? 7.896 13.960 -13.640 1.00 96.56 233 THR A O 1
ATOM 1875 N N . TYR A 1 234 ? 6.062 13.675 -12.392 1.00 96.75 234 TYR A N 1
ATOM 1876 C CA . TYR A 1 234 ? 6.740 13.845 -11.109 1.00 96.75 234 TYR A CA 1
ATOM 1877 C C . TYR A 1 234 ? 7.685 12.667 -10.828 1.00 96.75 234 TYR A C 1
ATOM 1879 O O . TYR A 1 234 ? 7.231 11.518 -10.739 1.00 96.75 234 TYR A O 1
ATOM 1887 N N . CYS A 1 235 ? 8.983 12.952 -10.707 1.00 95.50 235 CYS A N 1
ATOM 1888 C CA . CYS A 1 235 ? 10.031 11.985 -10.387 1.00 95.50 235 CYS A CA 1
ATOM 1889 C C . CYS A 1 235 ? 10.371 12.006 -8.893 1.00 95.50 235 CYS A C 1
ATOM 1891 O O . CYS A 1 235 ? 10.327 13.049 -8.247 1.00 95.50 235 CYS A O 1
ATOM 1893 N N . VAL A 1 236 ? 10.719 10.838 -8.348 1.00 92.69 236 VAL A N 1
ATOM 1894 C CA . VAL A 1 236 ? 11.059 10.675 -6.927 1.00 92.69 236 VAL A CA 1
ATOM 1895 C C . VAL A 1 236 ? 12.432 10.048 -6.758 1.00 92.69 236 VAL A C 1
ATOM 1897 O O . VAL A 1 236 ? 12.821 9.156 -7.509 1.00 92.69 236 VAL A O 1
ATOM 1900 N N . SER A 1 237 ? 13.128 10.458 -5.700 1.00 88.38 237 SER A N 1
ATOM 1901 C CA . SER A 1 237 ? 14.404 9.878 -5.270 1.00 88.38 237 SER A CA 1
ATOM 1902 C C . SER A 1 237 ? 14.233 8.812 -4.175 1.00 88.38 237 SER A C 1
ATOM 1904 O O . SER A 1 237 ? 15.120 7.991 -3.913 1.00 88.38 237 SER A O 1
ATOM 1906 N N . ARG A 1 238 ? 13.061 8.781 -3.521 1.00 88.12 238 ARG A N 1
ATOM 1907 C CA . ARG A 1 238 ? 12.723 7.835 -2.450 1.00 88.12 238 ARG A CA 1
ATOM 1908 C C . ARG A 1 238 ? 11.751 6.767 -2.935 1.00 88.12 238 ARG A C 1
ATOM 1910 O O . ARG A 1 238 ? 10.541 6.950 -2.957 1.00 88.12 238 ARG A O 1
ATOM 1917 N N . HIS A 1 239 ? 12.287 5.583 -3.205 1.00 91.50 239 HIS A N 1
ATOM 1918 C CA . HIS A 1 239 ? 11.484 4.429 -3.610 1.00 91.50 239 HIS A CA 1
ATOM 1919 C C . HIS A 1 239 ? 11.014 3.588 -2.414 1.00 91.50 239 HIS A C 1
ATOM 1921 O O . HIS A 1 239 ? 11.639 3.586 -1.340 1.00 91.50 239 HIS A O 1
ATOM 1927 N N . ARG A 1 240 ? 9.900 2.869 -2.608 1.00 91.62 240 ARG A N 1
ATOM 1928 C CA . ARG A 1 240 ? 9.311 1.967 -1.606 1.00 91.62 240 ARG A CA 1
ATOM 1929 C C . ARG A 1 240 ? 10.187 0.737 -1.363 1.00 91.62 240 ARG A C 1
ATOM 1931 O O . ARG A 1 240 ? 10.884 0.269 -2.259 1.00 91.62 240 ARG A O 1
ATOM 1938 N N . GLY A 1 241 ? 10.123 0.200 -0.147 1.00 88.38 241 GLY A N 1
ATOM 1939 C CA . GLY A 1 241 ? 10.734 -1.091 0.166 1.00 88.38 241 GLY A CA 1
ATOM 1940 C C . GLY A 1 241 ? 9.975 -2.261 -0.472 1.00 88.38 241 GLY A C 1
ATOM 1941 O O . GLY A 1 241 ? 8.787 -2.143 -0.787 1.00 88.38 241 GLY A O 1
ATOM 1942 N N . LEU A 1 242 ? 10.669 -3.388 -0.652 1.00 85.81 242 LEU A N 1
ATOM 1943 C CA . LEU A 1 242 ? 10.090 -4.661 -1.113 1.00 85.81 242 LEU A CA 1
ATOM 1944 C C . LEU A 1 242 ? 9.970 -5.687 0.022 1.00 85.81 242 LEU A C 1
ATOM 1946 O O . LEU A 1 242 ? 8.961 -6.374 0.116 1.00 85.81 242 LEU A O 1
ATOM 1950 N N . MET A 1 243 ? 10.978 -5.778 0.898 1.00 77.00 243 MET A N 1
ATOM 1951 C CA . MET A 1 243 ? 10.997 -6.690 2.053 1.00 77.00 243 MET A CA 1
ATOM 1952 C C . MET A 1 243 ? 11.194 -5.888 3.339 1.00 77.00 243 MET A C 1
ATOM 1954 O O . MET A 1 243 ? 12.322 -5.646 3.778 1.00 77.00 243 MET A O 1
ATOM 1958 N N . GLY A 1 244 ? 10.091 -5.418 3.922 1.00 76.81 244 GLY A N 1
ATOM 1959 C CA . GLY A 1 244 ? 10.143 -4.392 4.963 1.00 76.81 244 GLY A CA 1
ATOM 1960 C C . GLY A 1 244 ? 10.741 -3.101 4.400 1.00 76.81 244 GLY A C 1
ATOM 1961 O O . GLY A 1 244 ? 10.316 -2.623 3.352 1.00 76.81 244 GLY A O 1
ATOM 1962 N N . ASN A 1 245 ? 11.773 -2.567 5.055 1.00 78.94 245 ASN A N 1
ATOM 1963 C CA . ASN A 1 245 ? 12.436 -1.328 4.628 1.00 78.94 245 ASN A CA 1
ATOM 1964 C C . ASN A 1 245 ? 13.535 -1.536 3.574 1.00 78.94 245 ASN A C 1
ATOM 1966 O O . ASN A 1 245 ? 14.169 -0.564 3.161 1.00 78.94 245 ASN A O 1
ATOM 1970 N N . SER A 1 246 ? 13.794 -2.776 3.144 1.00 85.38 246 SER A N 1
ATOM 1971 C CA . SER A 1 246 ? 14.849 -3.055 2.170 1.00 85.38 246 SER A CA 1
ATOM 1972 C C . SER A 1 246 ? 14.441 -2.608 0.766 1.00 85.38 246 SER A C 1
ATOM 1974 O O . SER A 1 246 ? 13.402 -3.031 0.254 1.00 85.38 246 SER A O 1
ATOM 1976 N N . LYS A 1 247 ? 15.262 -1.756 0.145 1.00 88.94 247 LYS A N 1
ATOM 1977 C CA . LYS A 1 247 ? 14.974 -1.121 -1.150 1.00 88.94 247 LYS A CA 1
ATOM 1978 C C . LYS A 1 247 ? 15.764 -1.762 -2.288 1.00 88.94 247 LYS A C 1
ATOM 1980 O O . LYS A 1 247 ? 16.928 -2.113 -2.101 1.00 88.94 247 LYS A O 1
ATOM 1985 N N . LEU A 1 248 ? 15.132 -1.858 -3.459 1.00 90.81 248 LEU A N 1
ATOM 1986 C CA . LEU A 1 248 ? 15.796 -2.195 -4.724 1.00 90.81 248 LEU A CA 1
ATOM 1987 C C . LEU A 1 248 ? 16.567 -0.991 -5.271 1.00 90.81 248 LEU A C 1
ATOM 1989 O O . LEU A 1 248 ? 17.717 -1.106 -5.676 1.00 90.81 248 LEU A O 1
ATOM 1993 N N . ILE A 1 249 ? 15.919 0.175 -5.251 1.00 89.31 249 ILE A N 1
ATOM 1994 C CA . ILE A 1 249 ? 16.493 1.442 -5.695 1.00 89.31 249 ILE A CA 1
ATOM 1995 C C . ILE A 1 249 ? 16.708 2.306 -4.454 1.00 89.31 249 ILE A C 1
ATOM 1997 O O . ILE A 1 249 ? 15.758 2.683 -3.763 1.00 89.31 249 ILE A O 1
ATOM 2001 N N . SER A 1 250 ? 17.970 2.576 -4.130 1.00 83.19 250 SER A N 1
ATOM 2002 C CA . SER A 1 250 ? 18.345 3.392 -2.978 1.00 83.19 250 SER A CA 1
ATOM 2003 C C . SER A 1 250 ? 19.465 4.348 -3.346 1.00 83.19 250 SER A C 1
ATOM 2005 O O . SER A 1 250 ? 20.482 3.910 -3.882 1.00 83.19 250 SER A O 1
ATOM 2007 N N . ILE A 1 251 ? 19.313 5.612 -2.973 1.00 78.69 251 ILE A N 1
ATOM 2008 C CA . ILE A 1 251 ? 20.379 6.607 -3.051 1.00 78.69 251 ILE A CA 1
ATOM 2009 C C . ILE A 1 251 ? 21.087 6.641 -1.695 1.00 78.69 251 ILE A C 1
ATOM 2011 O O . ILE A 1 251 ? 20.450 6.588 -0.640 1.00 78.69 251 ILE A O 1
ATOM 2015 N N . SER A 1 252 ? 22.420 6.638 -1.718 1.00 72.94 252 SER A N 1
ATOM 2016 C CA . SER A 1 252 ? 23.226 6.746 -0.503 1.00 72.94 252 SER A CA 1
ATOM 2017 C C . SER A 1 252 ? 23.191 8.178 0.020 1.00 72.94 252 SER A C 1
ATOM 2019 O O . SER A 1 252 ? 23.331 9.123 -0.752 1.00 72.94 252 SER A O 1
ATOM 2021 N N . ASN A 1 253 ? 23.110 8.338 1.340 1.00 72.50 253 ASN A N 1
ATOM 2022 C CA . ASN A 1 253 ? 23.309 9.644 1.976 1.00 72.50 253 ASN A CA 1
ATOM 2023 C C . ASN A 1 253 ? 24.771 10.109 1.894 1.00 72.50 253 ASN A C 1
ATOM 2025 O O . ASN A 1 253 ? 25.066 11.265 2.181 1.00 72.50 253 ASN A O 1
ATOM 2029 N N . HIS A 1 254 ? 25.687 9.209 1.528 1.00 77.44 254 HIS A N 1
ATOM 2030 C CA . HIS A 1 254 ? 27.094 9.529 1.369 1.00 77.44 254 HIS A CA 1
ATOM 2031 C C . HIS A 1 254 ? 27.427 9.852 -0.088 1.00 77.44 254 HIS A C 1
ATOM 2033 O O . HIS A 1 254 ? 27.109 9.091 -1.013 1.00 77.44 254 HIS A O 1
ATOM 2039 N N . ASN A 1 255 ? 28.078 10.997 -0.279 1.00 77.50 255 ASN A N 1
ATOM 2040 C CA . ASN A 1 255 ? 28.365 11.554 -1.592 1.00 77.50 255 ASN A CA 1
ATOM 2041 C C . ASN A 1 255 ? 29.463 10.807 -2.355 1.00 77.50 255 ASN A C 1
ATOM 2043 O O . ASN A 1 255 ? 29.560 10.994 -3.564 1.00 77.50 255 ASN A O 1
ATOM 2047 N N . GLU A 1 256 ? 30.238 9.915 -1.722 1.00 79.75 256 GLU A N 1
ATOM 2048 C CA . GLU A 1 256 ? 31.322 9.200 -2.417 1.00 79.75 256 GLU A CA 1
ATOM 2049 C C . GLU A 1 256 ? 30.793 8.308 -3.551 1.00 79.75 256 GLU A C 1
ATOM 2051 O O . GLU A 1 256 ? 31.530 7.963 -4.471 1.00 79.75 256 GLU A O 1
ATOM 2056 N N . THR A 1 257 ? 29.499 7.972 -3.523 1.00 74.50 257 THR A N 1
ATOM 2057 C CA . THR A 1 257 ? 28.830 7.187 -4.570 1.00 74.50 257 THR A CA 1
ATOM 2058 C C . THR A 1 257 ? 28.605 7.948 -5.884 1.00 74.50 257 THR A C 1
ATOM 2060 O O . THR A 1 257 ? 28.426 7.309 -6.921 1.00 74.50 257 THR A O 1
ATOM 2063 N N . TYR A 1 258 ? 28.656 9.286 -5.872 1.00 77.50 258 TYR A N 1
ATOM 2064 C CA . TYR A 1 258 ? 28.428 10.137 -7.052 1.00 77.50 258 TYR A CA 1
ATOM 2065 C C . TYR A 1 258 ? 29.410 11.313 -7.197 1.00 77.50 258 TYR A C 1
ATOM 2067 O O . TYR A 1 258 ? 29.363 12.038 -8.195 1.00 77.50 258 TYR A O 1
ATOM 2075 N N . TYR A 1 259 ? 30.329 11.486 -6.242 1.00 79.38 259 TYR A N 1
ATOM 2076 C CA . TYR A 1 259 ? 31.302 12.575 -6.224 1.00 79.38 259 TYR A CA 1
ATOM 2077 C C . TYR A 1 259 ? 32.130 12.641 -7.516 1.00 79.38 259 TYR A C 1
ATOM 2079 O O . TYR A 1 259 ? 32.651 11.633 -7.998 1.00 79.38 259 TYR A O 1
ATOM 2087 N N . GLY A 1 260 ? 32.254 13.844 -8.082 1.00 83.12 260 GLY A N 1
ATOM 2088 C CA . GLY A 1 260 ? 33.006 14.097 -9.316 1.00 83.12 260 GLY A CA 1
ATOM 2089 C C . GLY A 1 260 ? 32.315 13.640 -10.608 1.00 83.12 260 GLY A C 1
ATOM 2090 O O . GLY A 1 260 ? 32.888 13.824 -11.679 1.00 83.12 260 GLY A O 1
ATOM 2091 N N . ARG A 1 261 ? 31.107 13.062 -10.527 1.00 83.56 261 ARG A N 1
ATOM 2092 C CA . ARG A 1 261 ? 30.286 12.685 -11.693 1.00 83.56 261 ARG A CA 1
ATOM 2093 C C . ARG A 1 261 ? 28.990 13.483 -11.772 1.00 83.56 261 ARG A C 1
ATOM 2095 O O . ARG A 1 261 ? 28.672 13.986 -12.841 1.00 83.56 261 ARG A O 1
ATOM 2102 N N . PHE A 1 262 ? 28.295 13.616 -10.645 1.00 83.75 262 PHE A N 1
ATOM 2103 C CA . PHE A 1 262 ? 27.017 14.319 -10.532 1.00 83.75 262 PHE A CA 1
ATOM 2104 C C . PHE A 1 262 ? 27.062 15.332 -9.387 1.00 83.75 262 PHE A C 1
ATOM 2106 O O . PHE A 1 262 ? 27.871 15.190 -8.461 1.00 83.75 262 PHE A O 1
ATOM 2113 N N . VAL A 1 263 ? 26.204 16.352 -9.443 1.00 83.38 263 VAL A N 1
ATOM 2114 C CA . VAL A 1 263 ? 26.078 17.351 -8.369 1.00 83.38 263 VAL A CA 1
ATOM 2115 C C . VAL A 1 263 ? 25.404 16.721 -7.152 1.00 83.38 263 VAL A C 1
ATOM 2117 O O . VAL A 1 263 ? 25.816 16.959 -6.016 1.00 83.38 263 VAL A O 1
ATOM 2120 N N . ASN A 1 264 ? 24.400 15.878 -7.385 1.00 82.62 264 ASN A N 1
ATOM 2121 C CA . ASN A 1 264 ? 23.698 15.119 -6.359 1.00 82.62 264 ASN A CA 1
ATOM 2122 C C . ASN A 1 264 ? 23.381 13.694 -6.856 1.00 82.62 264 ASN A C 1
ATOM 2124 O O . ASN A 1 264 ? 23.521 13.381 -8.035 1.00 82.62 264 ASN A O 1
ATOM 2128 N N . GLY A 1 265 ? 22.977 12.807 -5.943 1.00 79.00 265 GLY A N 1
ATOM 2129 C CA . GLY A 1 265 ? 22.639 11.422 -6.292 1.00 79.00 265 GLY A CA 1
ATOM 2130 C C . GLY A 1 265 ? 21.315 11.263 -7.050 1.00 79.00 265 GLY A C 1
ATOM 2131 O O . GLY A 1 265 ? 21.061 10.186 -7.582 1.00 79.00 265 GLY A O 1
ATOM 2132 N N . GLU A 1 266 ? 20.482 12.304 -7.091 1.00 81.94 266 GLU A N 1
ATOM 2133 C CA . GLU A 1 266 ? 19.171 12.298 -7.753 1.00 81.94 266 GLU A CA 1
ATOM 2134 C C . GLU A 1 266 ? 19.312 12.462 -9.276 1.00 81.94 266 GLU A C 1
ATOM 2136 O O . GLU A 1 266 ? 18.503 11.928 -10.020 1.00 81.94 266 GLU A O 1
ATOM 2141 N N . GLU A 1 267 ? 20.409 13.068 -9.745 1.00 83.06 267 GLU A N 1
ATOM 2142 C CA . GLU A 1 267 ? 20.739 13.224 -11.173 1.00 83.06 267 GLU A CA 1
ATOM 2143 C C . GLU A 1 267 ? 21.099 11.908 -11.891 1.00 83.06 267 GLU A C 1
ATOM 2145 O O . GLU A 1 267 ? 21.207 11.885 -13.118 1.00 83.06 267 GLU A O 1
ATOM 2150 N N . ILE A 1 268 ? 21.326 10.813 -11.154 1.00 84.88 268 ILE A N 1
ATOM 2151 C CA . ILE A 1 268 ? 21.770 9.534 -11.735 1.00 84.88 268 ILE A CA 1
ATOM 2152 C C . ILE A 1 268 ? 20.658 8.888 -12.564 1.00 84.88 268 ILE A C 1
ATOM 2154 O O . ILE A 1 268 ? 20.928 8.321 -13.624 1.00 84.88 268 ILE A O 1
ATOM 2158 N N . VAL A 1 269 ? 19.432 8.896 -12.037 1.00 88.50 269 VAL A N 1
ATOM 2159 C CA . VAL A 1 269 ? 18.267 8.285 -12.675 1.00 88.50 269 VAL A CA 1
ATOM 2160 C C . VAL A 1 269 ? 16.994 8.973 -12.196 1.00 88.50 269 VAL A C 1
ATOM 2162 O O . VAL A 1 269 ? 16.740 9.075 -10.997 1.00 88.50 269 VAL A O 1
ATOM 2165 N N . HIS A 1 270 ? 16.163 9.389 -13.143 1.00 93.25 270 HIS A N 1
ATOM 2166 C CA . HIS A 1 270 ? 14.896 10.063 -12.901 1.00 93.25 270 HIS A CA 1
ATOM 2167 C C . HIS A 1 270 ? 13.763 9.065 -13.122 1.00 93.25 270 HIS A C 1
ATOM 2169 O O . HIS A 1 270 ? 13.468 8.633 -14.241 1.00 93.25 270 HIS A O 1
ATOM 2175 N N . ILE A 1 271 ? 13.114 8.648 -12.037 1.00 95.69 271 ILE A N 1
ATOM 2176 C CA . ILE A 1 271 ? 12.041 7.655 -12.092 1.00 95.69 271 ILE A CA 1
ATOM 2177 C C . ILE A 1 271 ? 10.754 8.290 -11.586 1.00 95.69 271 ILE A C 1
ATOM 2179 O O . ILE A 1 271 ? 10.665 8.703 -10.431 1.00 95.69 271 ILE A O 1
ATOM 2183 N N . GLY A 1 272 ? 9.739 8.307 -12.451 1.00 97.00 272 GLY A N 1
ATOM 2184 C CA . GLY A 1 272 ? 8.402 8.778 -12.116 1.00 97.00 272 GLY A CA 1
ATOM 2185 C C . GLY A 1 272 ? 7.822 8.043 -10.910 1.00 97.00 272 GLY A C 1
ATOM 2186 O O . GLY A 1 272 ? 8.023 6.834 -10.774 1.00 97.00 272 GLY A O 1
ATOM 2187 N N . TYR A 1 273 ? 7.073 8.737 -10.053 1.00 96.38 273 TYR A N 1
ATOM 2188 C CA . TYR A 1 273 ? 6.508 8.131 -8.845 1.00 96.38 273 TYR A CA 1
ATOM 2189 C C . TYR A 1 273 ? 5.605 6.929 -9.160 1.00 96.38 273 TYR A C 1
ATOM 2191 O O . TYR A 1 273 ? 5.817 5.839 -8.619 1.00 96.38 273 TYR A O 1
ATOM 2199 N N . GLU A 1 274 ? 4.655 7.078 -10.092 1.00 97.25 274 GLU A N 1
ATOM 2200 C CA . GLU A 1 274 ? 3.785 5.975 -10.525 1.00 97.25 274 GLU A CA 1
ATOM 2201 C C . GLU A 1 274 ? 4.594 4.847 -11.180 1.00 97.25 274 GLU A C 1
ATOM 2203 O O . GLU A 1 274 ? 4.405 3.677 -10.849 1.00 97.25 274 GLU A O 1
ATOM 2208 N N . THR A 1 275 ? 5.559 5.183 -12.040 1.00 97.75 275 THR A N 1
ATOM 2209 C CA . THR A 1 275 ? 6.469 4.215 -12.673 1.00 97.75 275 THR A CA 1
ATOM 2210 C C . THR A 1 275 ? 7.223 3.392 -11.631 1.00 97.75 275 THR A C 1
ATOM 2212 O O . THR A 1 275 ? 7.250 2.162 -11.704 1.00 97.75 275 THR A O 1
ATOM 2215 N N . SER A 1 276 ? 7.757 4.045 -10.598 1.00 96.50 276 SER A N 1
ATOM 2216 C CA . SER A 1 276 ? 8.382 3.382 -9.458 1.00 96.50 276 SER A CA 1
ATOM 2217 C C . SER A 1 276 ? 7.388 2.473 -8.725 1.00 96.50 276 SER A C 1
ATOM 2219 O O . SER A 1 276 ? 7.741 1.338 -8.404 1.00 96.50 276 SER A O 1
ATOM 2221 N N . GLN A 1 277 ? 6.151 2.915 -8.469 1.00 96.81 277 GLN A N 1
ATOM 2222 C CA . GLN A 1 277 ? 5.129 2.072 -7.831 1.00 96.81 277 GLN A CA 1
ATOM 2223 C C . GLN A 1 277 ? 4.833 0.815 -8.649 1.00 96.81 277 GLN A C 1
ATOM 2225 O O . GLN A 1 277 ? 4.881 -0.278 -8.092 1.00 96.81 277 GLN A O 1
ATOM 2230 N N . LYS A 1 278 ? 4.604 0.951 -9.959 1.00 97.81 278 LYS A N 1
ATOM 2231 C CA . LYS A 1 278 ? 4.337 -0.169 -10.874 1.00 97.81 278 LYS A CA 1
ATOM 2232 C C . LYS A 1 278 ? 5.455 -1.209 -10.844 1.00 97.81 278 LYS A C 1
ATOM 2234 O O . LYS A 1 278 ? 5.192 -2.389 -10.632 1.00 97.81 278 LYS A O 1
ATOM 2239 N N . VAL A 1 279 ? 6.709 -0.765 -10.959 1.00 97.19 279 VAL A N 1
ATOM 2240 C CA . VAL A 1 279 ? 7.890 -1.645 -10.900 1.00 97.19 279 VAL A CA 1
ATOM 2241 C C . VAL A 1 279 ? 7.947 -2.426 -9.586 1.00 97.19 279 VAL A C 1
ATOM 2243 O O . VAL A 1 279 ? 8.105 -3.646 -9.591 1.00 97.19 279 VAL A O 1
ATOM 2246 N N . HIS A 1 280 ? 7.809 -1.737 -8.452 1.00 96.12 280 HIS A N 1
ATOM 2247 C CA . HIS A 1 280 ? 7.945 -2.370 -7.140 1.00 96.12 280 HIS A CA 1
ATOM 2248 C C . HIS A 1 280 ? 6.751 -3.270 -6.803 1.00 96.12 280 HIS A C 1
ATOM 2250 O O . HIS A 1 280 ? 6.934 -4.306 -6.171 1.00 96.12 280 HIS A O 1
ATOM 2256 N N . LEU A 1 281 ? 5.539 -2.907 -7.227 1.00 96.56 281 LEU A N 1
ATOM 2257 C CA . LEU A 1 281 ? 4.346 -3.732 -7.045 1.00 96.56 281 LEU A CA 1
ATOM 2258 C C . LEU A 1 281 ? 4.383 -4.994 -7.901 1.00 96.56 281 LEU A C 1
ATOM 2260 O O . LEU A 1 281 ? 4.047 -6.062 -7.397 1.00 96.56 281 LEU A O 1
ATOM 2264 N N . MET A 1 282 ? 4.852 -4.891 -9.147 1.00 97.19 282 MET A N 1
ATOM 2265 C CA . MET A 1 282 ? 5.064 -6.063 -9.994 1.00 97.19 282 MET A CA 1
ATOM 2266 C C . MET A 1 282 ? 6.082 -7.008 -9.366 1.00 97.19 282 MET A C 1
ATOM 2268 O O . MET A 1 282 ? 5.845 -8.204 -9.244 1.00 97.19 282 MET A O 1
ATOM 2272 N N . LEU A 1 283 ? 7.205 -6.466 -8.897 1.00 95.81 283 LEU A N 1
ATOM 2273 C CA . LEU A 1 283 ? 8.218 -7.291 -8.264 1.00 95.81 283 LEU A CA 1
ATOM 2274 C C . LEU A 1 283 ? 7.707 -7.949 -6.980 1.00 95.81 283 LEU A C 1
ATOM 2276 O O . LEU A 1 283 ? 7.909 -9.143 -6.776 1.00 95.81 283 LEU A O 1
ATOM 2280 N N . LYS A 1 284 ? 6.990 -7.196 -6.143 1.00 94.12 284 LYS A N 1
ATOM 2281 C CA . LYS A 1 284 ? 6.336 -7.736 -4.951 1.00 94.12 284 LYS A CA 1
ATOM 2282 C C . LYS A 1 284 ? 5.396 -8.892 -5.302 1.00 94.12 284 LYS A C 1
ATOM 2284 O O . LYS A 1 284 ? 5.487 -9.938 -4.671 1.00 94.12 284 LYS A O 1
ATOM 2289 N N . TYR A 1 285 ? 4.553 -8.731 -6.322 1.00 94.38 285 TYR A N 1
ATOM 2290 C CA . TYR A 1 285 ? 3.660 -9.791 -6.789 1.00 94.38 285 TYR A CA 1
ATOM 2291 C C . TYR A 1 285 ? 4.429 -11.060 -7.167 1.00 94.38 285 TYR A C 1
ATOM 2293 O O . TYR A 1 285 ? 4.122 -12.134 -6.659 1.00 94.38 285 TYR A O 1
ATOM 2301 N N . LEU A 1 286 ? 5.482 -10.937 -7.979 1.00 93.31 286 LEU A N 1
ATOM 2302 C CA . LEU A 1 286 ? 6.300 -12.080 -8.397 1.00 93.31 286 LEU A CA 1
ATOM 2303 C C . LEU A 1 286 ? 7.020 -12.755 -7.213 1.00 93.31 286 LEU A C 1
ATOM 2305 O O . LEU A 1 286 ? 7.221 -13.965 -7.209 1.00 93.31 286 LEU A O 1
ATOM 2309 N N . MET A 1 287 ? 7.386 -11.988 -6.182 1.00 90.00 287 MET A N 1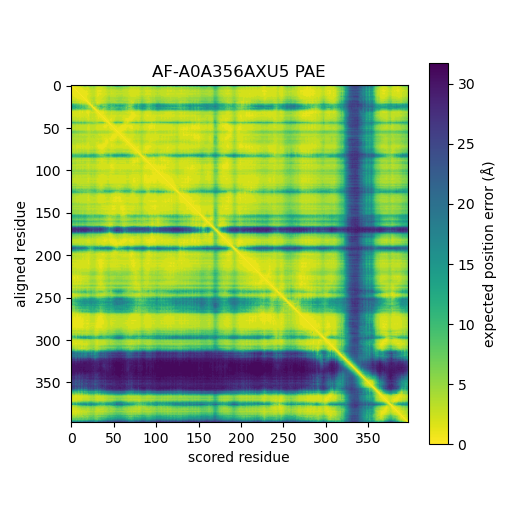
ATOM 2310 C CA . MET A 1 287 ? 7.969 -12.503 -4.935 1.00 90.00 287 MET A CA 1
ATOM 2311 C C . MET A 1 287 ? 6.944 -13.163 -4.001 1.00 90.00 287 MET A C 1
ATOM 2313 O O . MET A 1 287 ? 7.330 -13.913 -3.104 1.00 90.00 287 MET A O 1
ATOM 2317 N N . GLU A 1 288 ? 5.658 -12.865 -4.156 1.00 88.25 288 GLU A N 1
ATOM 2318 C CA . GLU A 1 288 ? 4.568 -13.397 -3.329 1.00 88.25 288 GLU A CA 1
ATOM 2319 C C . GLU A 1 288 ? 3.822 -14.541 -4.023 1.00 88.25 288 GLU A C 1
ATOM 2321 O O . GLU A 1 288 ? 3.293 -15.422 -3.340 1.00 88.25 288 GLU A O 1
ATOM 2326 N N . ASN A 1 289 ? 3.880 -14.619 -5.353 1.00 87.69 289 ASN A N 1
ATOM 2327 C CA . ASN A 1 289 ? 3.334 -15.720 -6.133 1.00 87.69 289 ASN A CA 1
ATOM 2328 C C . ASN A 1 289 ? 4.270 -16.940 -6.092 1.00 87.69 289 ASN A C 1
ATOM 2330 O O . ASN A 1 289 ? 5.464 -16.839 -6.377 1.00 87.69 289 ASN A O 1
ATOM 2334 N N . SER A 1 290 ? 3.747 -18.096 -5.678 1.00 83.44 290 SER A N 1
ATOM 2335 C CA . SER A 1 290 ? 4.504 -19.352 -5.617 1.00 83.44 290 SER A CA 1
ATOM 2336 C C . SER A 1 290 ? 4.895 -19.877 -6.997 1.00 83.44 290 SER A C 1
ATOM 2338 O O . SER A 1 290 ? 5.919 -20.542 -7.094 1.00 83.44 290 SER A O 1
ATOM 2340 N N . GLN A 1 291 ? 4.141 -19.544 -8.049 1.00 83.12 291 GLN A N 1
ATOM 2341 C CA . GLN A 1 291 ? 4.434 -19.981 -9.420 1.00 83.12 291 GLN A CA 1
ATOM 2342 C C . GLN A 1 291 ? 5.591 -19.210 -10.064 1.00 83.12 291 GLN A C 1
ATOM 2344 O O . GLN A 1 291 ? 6.246 -19.707 -10.978 1.00 83.12 291 GLN A O 1
ATOM 2349 N N . ASN A 1 292 ? 5.876 -17.999 -9.578 1.00 87.38 292 ASN A N 1
ATOM 2350 C CA . ASN A 1 292 ? 6.937 -17.161 -10.129 1.00 87.38 292 ASN A CA 1
ATOM 2351 C C . ASN A 1 292 ? 8.244 -17.243 -9.341 1.00 87.38 292 ASN A C 1
ATOM 2353 O O . ASN A 1 292 ? 9.274 -16.797 -9.846 1.00 87.38 292 ASN A O 1
ATOM 2357 N N . ARG A 1 293 ? 8.238 -17.773 -8.109 1.00 86.44 293 ARG A N 1
ATOM 2358 C CA . ARG A 1 293 ? 9.422 -17.769 -7.239 1.00 86.44 293 ARG A CA 1
ATOM 2359 C C . ARG A 1 293 ? 9.932 -19.159 -6.891 1.00 86.44 293 ARG A C 1
ATOM 2361 O O . ARG A 1 293 ? 9.168 -20.075 -6.614 1.00 86.44 293 ARG A O 1
ATOM 2368 N N . LYS A 1 294 ? 11.243 -19.237 -6.682 1.00 84.06 294 LYS A N 1
ATOM 2369 C CA . LYS A 1 294 ? 11.902 -20.294 -5.911 1.00 84.06 294 LYS A CA 1
ATOM 2370 C C . LYS A 1 294 ? 12.837 -19.634 -4.901 1.00 84.06 294 LYS A C 1
ATOM 2372 O O . LYS A 1 294 ? 13.648 -18.785 -5.264 1.00 84.06 294 LYS A O 1
ATOM 2377 N N . ARG A 1 295 ? 12.704 -19.984 -3.621 1.00 82.44 295 ARG A N 1
ATOM 2378 C CA . ARG A 1 295 ? 13.640 -19.534 -2.581 1.00 82.44 295 ARG A CA 1
ATOM 2379 C C . ARG A 1 295 ? 14.773 -20.546 -2.466 1.00 82.44 295 ARG A C 1
ATOM 2381 O O . ARG A 1 295 ? 14.492 -21.740 -2.400 1.00 82.44 295 ARG A O 1
ATOM 2388 N N . PHE A 1 296 ? 16.012 -20.063 -2.469 1.00 78.88 296 PHE A N 1
ATOM 2389 C CA . PHE A 1 296 ? 17.190 -20.891 -2.193 1.00 78.88 296 PHE A CA 1
ATOM 2390 C C . PHE A 1 296 ? 17.561 -20.834 -0.710 1.00 78.88 296 PHE A C 1
ATOM 2392 O O . PHE A 1 296 ? 17.867 -21.862 -0.118 1.00 78.88 296 PHE A O 1
ATOM 2399 N N . ASP A 1 297 ? 17.481 -19.641 -0.120 1.00 76.12 297 ASP A N 1
ATOM 2400 C CA . ASP A 1 297 ? 17.679 -19.365 1.302 1.00 76.12 297 ASP A CA 1
ATOM 2401 C C . ASP A 1 297 ? 16.788 -18.168 1.728 1.00 76.12 297 ASP A C 1
ATOM 2403 O O . ASP A 1 297 ? 15.901 -17.735 0.978 1.00 76.12 297 ASP A O 1
ATOM 2407 N N . ASP A 1 298 ? 16.990 -17.639 2.939 1.00 73.00 298 ASP A N 1
ATOM 2408 C CA . ASP A 1 298 ? 16.219 -16.508 3.476 1.00 73.00 298 ASP A CA 1
ATOM 2409 C C . ASP A 1 298 ? 16.480 -15.166 2.762 1.00 73.00 298 ASP A C 1
ATOM 2411 O O . ASP A 1 298 ? 15.658 -14.246 2.863 1.00 73.00 298 ASP A O 1
ATOM 2415 N N . SER A 1 299 ? 17.606 -15.016 2.054 1.00 79.75 299 SER A N 1
ATOM 2416 C CA . SER A 1 299 ? 17.999 -13.766 1.395 1.00 79.75 299 SER A CA 1
ATOM 2417 C C . SER A 1 299 ? 17.895 -13.824 -0.131 1.00 79.75 299 SER A C 1
ATOM 2419 O O . SER A 1 299 ? 17.648 -12.788 -0.749 1.00 79.75 299 SER A O 1
ATOM 2421 N N . CYS A 1 300 ? 18.015 -15.008 -0.730 1.00 86.94 300 CYS A N 1
ATOM 2422 C CA . CYS A 1 300 ? 18.180 -15.259 -2.152 1.00 86.94 300 CYS A CA 1
ATOM 2423 C C . CYS A 1 300 ? 16.927 -15.885 -2.779 1.00 86.94 300 CYS A C 1
ATOM 2425 O O . CYS A 1 300 ? 16.481 -16.983 -2.425 1.00 86.94 300 CYS A O 1
ATOM 2427 N N . ILE A 1 301 ? 16.365 -15.183 -3.764 1.00 89.12 301 ILE A N 1
ATOM 2428 C CA . ILE A 1 301 ? 15.108 -15.543 -4.421 1.00 89.12 301 ILE A CA 1
ATOM 2429 C C . ILE A 1 301 ? 15.324 -15.546 -5.934 1.00 89.12 301 ILE A C 1
ATOM 2431 O O . ILE A 1 301 ? 15.664 -14.519 -6.523 1.00 89.12 301 ILE A O 1
ATOM 2435 N N . LEU A 1 302 ? 15.086 -16.696 -6.564 1.00 90.62 302 LEU A N 1
ATOM 2436 C CA . LEU A 1 302 ? 14.929 -16.813 -8.009 1.00 90.62 302 LEU A CA 1
ATOM 2437 C C . LEU A 1 302 ? 13.501 -16.447 -8.383 1.00 90.62 302 LEU A C 1
ATOM 2439 O O . LEU A 1 302 ? 12.551 -16.953 -7.788 1.00 90.62 302 LEU A O 1
ATOM 2443 N N . ILE A 1 303 ? 13.360 -15.600 -9.390 1.00 91.62 303 ILE A N 1
ATOM 2444 C CA . ILE A 1 303 ? 12.086 -15.151 -9.928 1.00 91.62 303 ILE A CA 1
ATOM 2445 C C . ILE A 1 303 ? 12.087 -15.402 -11.428 1.00 91.62 303 ILE A C 1
ATOM 2447 O O . ILE A 1 303 ? 13.070 -15.100 -12.106 1.00 91.62 303 ILE A O 1
ATOM 2451 N N . ASN A 1 304 ? 10.990 -15.937 -11.945 1.00 90.12 304 ASN A N 1
ATOM 2452 C CA . ASN A 1 304 ? 10.778 -16.122 -13.370 1.00 90.12 304 ASN A CA 1
ATOM 2453 C C . ASN A 1 304 ? 9.326 -15.816 -13.759 1.00 90.12 304 ASN A C 1
ATOM 2455 O O . ASN A 1 304 ? 8.408 -16.051 -12.971 1.00 90.12 304 ASN A O 1
ATOM 2459 N N . TRP A 1 305 ? 9.133 -15.246 -14.945 1.00 91.12 305 TRP A N 1
ATOM 2460 C CA . TRP A 1 305 ? 7.807 -14.934 -15.481 1.00 91.12 305 TRP A CA 1
ATOM 2461 C C . TRP A 1 305 ? 7.853 -14.746 -16.994 1.00 91.12 305 TRP A C 1
ATOM 2463 O O . TRP A 1 305 ? 8.898 -14.380 -17.548 1.00 91.12 305 TRP A O 1
ATOM 2473 N N . PHE A 1 306 ? 6.713 -14.938 -17.652 1.00 89.31 306 PHE A N 1
ATOM 2474 C CA . PHE A 1 306 ? 6.539 -14.561 -19.049 1.00 89.31 306 PHE A CA 1
ATOM 2475 C C . PHE A 1 306 ? 5.934 -13.161 -19.174 1.00 89.31 306 PHE A C 1
ATOM 2477 O O . PHE A 1 306 ? 5.217 -12.676 -18.298 1.00 89.31 306 PHE A O 1
ATOM 2484 N N . SER A 1 307 ? 6.236 -12.477 -20.277 1.00 89.62 307 SER A N 1
ATOM 2485 C CA . SER A 1 307 ? 5.666 -11.159 -20.575 1.00 89.62 307 SER A CA 1
ATOM 2486 C C . SER A 1 307 ? 4.163 -11.195 -20.833 1.00 89.62 307 SER A C 1
ATOM 2488 O O . SER A 1 307 ? 3.506 -10.172 -20.672 1.00 89.62 307 SER A O 1
ATOM 2490 N N . ASP A 1 308 ? 3.659 -12.335 -21.301 1.00 85.81 308 ASP A N 1
ATOM 2491 C CA . ASP A 1 308 ? 2.288 -12.556 -21.754 1.00 85.81 308 ASP A CA 1
ATOM 2492 C C . ASP A 1 308 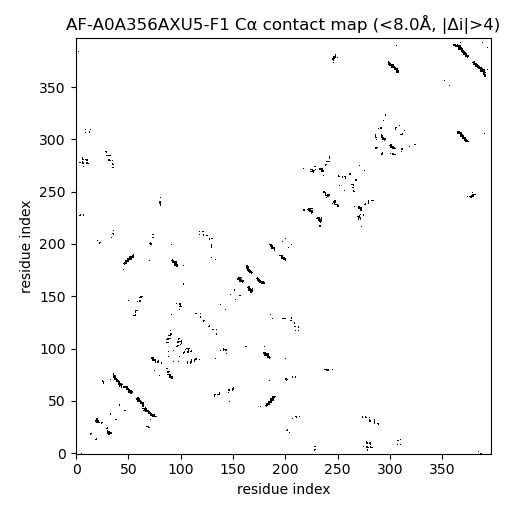? 1.499 -13.532 -20.866 1.00 85.81 308 ASP A C 1
ATOM 2494 O O . ASP A 1 308 ? 0.276 -13.419 -20.791 1.00 85.81 308 ASP A O 1
ATOM 2498 N N . ASP A 1 309 ? 2.195 -14.408 -20.139 1.00 83.31 309 ASP A N 1
ATOM 2499 C CA . ASP A 1 309 ? 1.655 -15.284 -19.095 1.00 83.31 309 ASP A CA 1
ATOM 2500 C C . ASP A 1 309 ? 2.350 -15.007 -17.750 1.00 83.31 309 ASP A C 1
ATOM 2502 O O . ASP A 1 309 ? 3.321 -15.651 -17.351 1.00 83.31 309 ASP A O 1
ATOM 2506 N N . ILE A 1 310 ? 1.867 -13.986 -17.042 1.00 86.12 310 ILE A N 1
ATOM 2507 C CA . ILE A 1 310 ? 2.474 -13.553 -15.775 1.00 86.12 310 ILE A CA 1
ATOM 2508 C C . ILE A 1 310 ? 2.270 -14.604 -14.671 1.00 86.12 310 ILE A C 1
ATOM 2510 O O . ILE A 1 310 ? 3.101 -14.709 -13.768 1.00 86.12 310 ILE A O 1
ATOM 2514 N N . ASN A 1 311 ? 1.182 -15.375 -14.726 1.00 82.12 311 ASN A N 1
ATOM 2515 C CA . ASN A 1 311 ? 0.851 -16.369 -13.705 1.00 82.12 311 ASN A CA 1
ATOM 2516 C C . ASN A 1 311 ? 1.643 -17.670 -13.857 1.00 82.12 311 ASN A C 1
ATOM 2518 O O . ASN A 1 311 ? 1.643 -18.467 -12.918 1.00 82.12 311 ASN A O 1
ATOM 2522 N N . ASN A 1 312 ? 2.351 -17.844 -14.980 1.00 75.69 312 ASN A N 1
ATOM 2523 C CA . ASN A 1 312 ? 2.975 -19.103 -15.376 1.00 75.69 312 ASN A CA 1
ATOM 2524 C C . ASN A 1 312 ? 1.940 -20.250 -15.433 1.00 75.69 312 ASN A C 1
ATOM 2526 O O . ASN A 1 312 ? 2.231 -21.380 -15.027 1.00 75.69 312 ASN A O 1
ATOM 2530 N N . ASP A 1 313 ? 0.733 -19.958 -15.930 1.00 69.69 313 ASP A N 1
ATOM 2531 C CA . ASP A 1 313 ? -0.347 -20.937 -16.109 1.00 69.69 313 ASP A CA 1
ATOM 2532 C C . ASP A 1 313 ? 0.006 -21.984 -17.187 1.00 69.69 313 ASP A C 1
ATOM 2534 O O . ASP A 1 313 ? -0.531 -23.090 -17.187 1.00 69.69 313 ASP A O 1
ATOM 2538 N N . GLU A 1 314 ? 0.974 -21.696 -18.065 1.00 60.28 314 GLU A N 1
ATOM 2539 C CA . GLU A 1 314 ? 1.508 -22.646 -19.053 1.00 60.28 314 GLU A CA 1
ATOM 2540 C C . GLU A 1 314 ? 2.273 -23.843 -18.432 1.00 60.28 314 GLU A C 1
ATOM 2542 O O . GLU A 1 314 ? 2.764 -24.705 -19.158 1.00 60.28 314 GLU A O 1
ATOM 2547 N N . HIS A 1 315 ? 2.339 -23.950 -17.095 1.00 54.88 315 HIS A N 1
ATOM 2548 C CA . HIS A 1 315 ? 2.829 -25.111 -16.329 1.00 54.88 315 HIS A CA 1
ATOM 2549 C C . HIS A 1 315 ? 4.258 -25.586 -16.655 1.00 54.88 315 HIS A C 1
ATOM 2551 O O . HIS A 1 315 ? 4.643 -26.711 -16.324 1.00 54.88 315 HIS A O 1
ATOM 2557 N N . ILE A 1 316 ? 5.103 -24.726 -17.222 1.00 55.81 316 ILE A N 1
ATOM 2558 C CA . ILE A 1 316 ? 6.526 -25.029 -17.411 1.00 55.81 316 ILE A CA 1
ATOM 2559 C C . ILE A 1 316 ? 7.248 -24.744 -16.102 1.00 55.81 316 ILE A C 1
ATOM 2561 O O . ILE A 1 316 ? 7.773 -23.655 -15.866 1.00 55.81 316 ILE A O 1
ATOM 2565 N N . SER A 1 317 ? 7.269 -25.736 -15.215 1.00 49.81 317 SER A N 1
ATOM 2566 C CA . SER A 1 317 ? 7.995 -25.629 -13.954 1.00 49.81 317 SER A CA 1
ATOM 2567 C C . SER A 1 317 ? 9.498 -25.803 -14.191 1.00 49.81 317 SER A C 1
ATOM 2569 O O . SER A 1 317 ? 10.081 -26.844 -13.916 1.00 49.81 317 SER A O 1
ATOM 2571 N N . LEU A 1 318 ? 10.169 -24.755 -14.679 1.00 54.12 318 LEU A N 1
ATOM 2572 C CA . LEU A 1 318 ? 11.635 -24.740 -14.844 1.00 54.12 318 LEU A CA 1
ATOM 2573 C C . LEU A 1 318 ? 12.387 -24.875 -13.511 1.00 54.12 318 LEU A C 1
ATOM 2575 O O . LEU A 1 318 ? 13.597 -25.088 -13.483 1.00 54.12 318 LEU A O 1
ATOM 2579 N N . THR A 1 319 ? 11.676 -24.722 -12.394 1.00 49.09 319 THR A N 1
ATOM 2580 C CA . THR A 1 319 ? 12.220 -24.756 -11.036 1.00 49.09 319 THR A CA 1
ATOM 2581 C C . THR A 1 319 ? 11.857 -26.019 -10.258 1.00 49.09 319 THR A C 1
ATOM 2583 O O . THR A 1 319 ? 12.269 -26.136 -9.099 1.00 49.09 319 THR A O 1
ATOM 2586 N N . SER A 1 320 ? 11.093 -26.956 -10.837 1.00 52.53 320 SER A N 1
ATOM 2587 C CA . SER A 1 320 ? 10.752 -28.217 -10.159 1.00 52.53 320 SER A CA 1
ATOM 2588 C C . SER A 1 320 ? 11.990 -29.077 -9.911 1.00 52.53 320 SER A C 1
ATOM 2590 O O . SER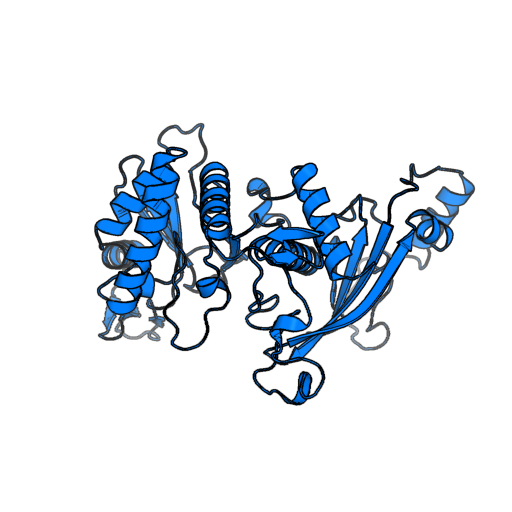 A 1 320 ? 12.101 -29.686 -8.854 1.00 52.53 320 SER A O 1
ATOM 2592 N N . ASN A 1 321 ? 12.957 -29.047 -10.833 1.00 46.25 321 ASN A N 1
ATOM 2593 C CA . ASN A 1 321 ? 14.135 -29.922 -10.806 1.00 46.25 321 ASN A CA 1
ATOM 2594 C C . ASN A 1 321 ? 15.362 -29.291 -10.122 1.00 46.25 321 ASN A C 1
ATOM 2596 O O . ASN A 1 321 ? 16.431 -29.890 -10.099 1.00 46.25 321 ASN A O 1
ATOM 2600 N N . ILE A 1 322 ? 15.237 -28.076 -9.578 1.00 47.94 322 ILE A N 1
ATOM 2601 C CA . ILE A 1 322 ? 16.324 -27.396 -8.860 1.00 47.94 322 ILE A CA 1
ATOM 2602 C C . ILE A 1 322 ? 16.071 -27.572 -7.355 1.00 47.94 322 ILE A C 1
ATOM 2604 O O . ILE A 1 322 ? 15.491 -26.699 -6.700 1.00 47.94 322 ILE A O 1
ATOM 2608 N N . SER A 1 323 ? 16.448 -28.738 -6.820 1.00 39.16 323 SER A N 1
ATOM 2609 C CA . SER A 1 323 ? 16.539 -28.987 -5.375 1.00 39.16 323 SER A CA 1
ATOM 2610 C C . SER A 1 323 ? 17.961 -28.662 -4.895 1.00 39.16 323 SER A C 1
ATOM 2612 O O . SER A 1 323 ? 18.911 -29.217 -5.442 1.00 39.16 323 SER A O 1
ATOM 2614 N N . PRO A 1 324 ? 18.157 -27.777 -3.898 1.00 41.59 324 PRO A N 1
ATOM 2615 C CA . PRO A 1 324 ? 19.476 -27.527 -3.310 1.00 41.59 324 PRO A CA 1
ATOM 2616 C C . PRO A 1 324 ? 19.926 -28.619 -2.320 1.00 41.59 324 PRO A C 1
ATOM 2618 O O . PRO A 1 324 ? 21.037 -28.532 -1.807 1.00 41.59 324 PRO A O 1
ATOM 2621 N N . TYR A 1 325 ? 19.073 -29.607 -2.024 1.00 41.09 325 TYR A N 1
ATOM 2622 C CA . TYR A 1 325 ? 19.253 -30.583 -0.944 1.00 41.09 325 TYR A CA 1
ATOM 2623 C C . TYR A 1 325 ? 18.888 -32.001 -1.393 1.00 41.09 325 TYR A C 1
ATOM 2625 O O . TYR A 1 325 ? 18.030 -32.637 -0.796 1.00 41.09 325 TYR A O 1
ATOM 2633 N N . ASP A 1 326 ? 19.528 -32.505 -2.445 1.00 37.97 326 ASP A N 1
ATOM 2634 C CA . ASP A 1 326 ? 19.354 -33.911 -2.848 1.00 37.97 326 ASP A CA 1
ATOM 2635 C C . ASP A 1 326 ? 20.329 -34.871 -2.140 1.00 37.97 326 ASP A C 1
ATOM 2637 O O . ASP A 1 326 ? 20.463 -36.010 -2.562 1.00 37.97 326 ASP A O 1
ATOM 2641 N N . ASP A 1 327 ? 21.013 -34.439 -1.068 1.00 38.09 327 ASP A N 1
ATOM 2642 C CA . ASP A 1 327 ? 22.105 -35.239 -0.483 1.00 38.09 327 ASP A CA 1
ATOM 2643 C C . ASP A 1 327 ? 22.208 -35.284 1.053 1.00 38.09 327 ASP A C 1
ATOM 2645 O O . ASP A 1 327 ? 23.176 -35.850 1.556 1.00 38.09 327 ASP A O 1
ATOM 2649 N N . LEU A 1 328 ? 21.270 -34.744 1.847 1.00 31.77 328 LEU A N 1
ATOM 2650 C CA . LEU A 1 328 ? 21.404 -34.821 3.314 1.00 31.77 328 LEU A CA 1
ATOM 2651 C C . LEU A 1 328 ? 20.069 -34.958 4.073 1.00 31.77 328 LEU A C 1
ATOM 2653 O O . LEU A 1 328 ? 19.457 -33.941 4.388 1.00 31.77 328 LEU A O 1
ATOM 2657 N N . LEU A 1 329 ? 19.782 -36.212 4.471 1.00 30.45 329 LEU A N 1
ATOM 2658 C CA . LEU A 1 329 ? 19.141 -36.650 5.735 1.00 30.45 329 LEU A CA 1
ATOM 2659 C C . LEU A 1 329 ? 17.623 -36.352 5.876 1.00 30.45 329 LEU A C 1
ATOM 2661 O O . LEU A 1 329 ? 17.172 -35.262 5.556 1.00 30.45 329 LEU A O 1
ATOM 2665 N N . ASP A 1 330 ? 16.734 -37.244 6.323 1.00 30.58 330 ASP A N 1
ATOM 2666 C CA . ASP A 1 330 ? 16.846 -38.418 7.196 1.00 30.58 330 ASP A CA 1
ATOM 2667 C C . ASP A 1 330 ? 15.802 -39.493 6.824 1.00 30.58 330 ASP A C 1
ATOM 2669 O O . ASP A 1 330 ? 14.696 -39.194 6.366 1.00 30.58 330 ASP A O 1
ATOM 2673 N N . GLU A 1 331 ? 16.189 -40.747 7.058 1.00 39.66 331 GLU A N 1
ATOM 2674 C CA . GLU A 1 331 ? 15.332 -41.930 7.145 1.00 39.66 331 GLU A CA 1
ATOM 2675 C C . GLU A 1 331 ? 14.312 -41.749 8.283 1.00 39.66 331 GLU A C 1
ATOM 2677 O O . GLU A 1 331 ? 14.714 -41.415 9.393 1.00 39.66 331 GLU A O 1
ATOM 2682 N N . ASP A 1 332 ? 13.016 -41.914 7.982 1.00 35.12 332 ASP A N 1
ATOM 2683 C CA . ASP A 1 332 ? 11.949 -42.456 8.853 1.00 35.12 332 ASP A CA 1
ATOM 2684 C C . ASP A 1 332 ? 10.569 -41.935 8.404 1.00 35.12 332 ASP A C 1
ATOM 2686 O O . ASP A 1 332 ? 9.987 -41.043 9.018 1.00 35.12 332 ASP A O 1
ATOM 2690 N N . MET A 1 333 ? 10.017 -42.518 7.336 1.00 29.61 333 MET A N 1
ATOM 2691 C CA . MET A 1 333 ? 8.567 -42.587 7.110 1.00 29.61 333 MET A CA 1
ATOM 2692 C C . MET A 1 333 ? 8.262 -43.913 6.407 1.00 29.61 333 MET A C 1
ATOM 2694 O O . MET A 1 333 ? 8.658 -44.122 5.262 1.00 29.61 333 MET A O 1
ATOM 2698 N N . GLU A 1 334 ? 7.593 -44.809 7.130 1.00 34.06 334 GLU A N 1
ATOM 269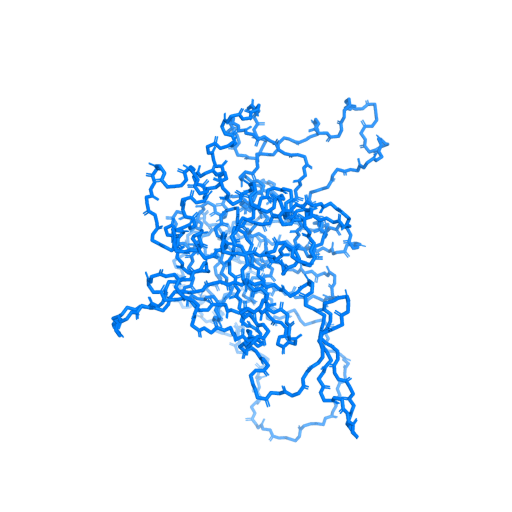9 C CA . GLU A 1 334 ? 7.071 -46.079 6.626 1.00 34.06 334 GLU A CA 1
ATOM 2700 C C . GLU A 1 334 ? 6.057 -45.851 5.487 1.00 34.06 334 GLU A C 1
ATOM 2702 O O . GLU A 1 334 ? 5.122 -45.062 5.621 1.00 34.06 334 GLU A O 1
ATOM 2707 N N . ASP A 1 335 ? 6.302 -46.565 4.385 1.00 33.06 335 ASP A N 1
ATOM 2708 C CA . ASP A 1 335 ? 5.414 -47.055 3.325 1.00 33.06 335 ASP A CA 1
ATOM 2709 C C . ASP A 1 335 ? 4.144 -46.254 2.962 1.00 33.06 335 ASP A C 1
ATOM 2711 O O . ASP A 1 335 ? 3.074 -46.429 3.547 1.00 33.06 335 ASP A O 1
ATOM 2715 N N . ASP A 1 336 ? 4.220 -45.534 1.836 1.00 29.16 336 ASP A N 1
ATOM 2716 C CA . ASP A 1 336 ? 3.143 -45.551 0.838 1.00 29.16 336 ASP A CA 1
ATOM 2717 C C . ASP A 1 336 ? 3.761 -45.751 -0.559 1.00 29.16 336 ASP A C 1
ATOM 2719 O O . ASP A 1 336 ? 4.627 -44.993 -1.008 1.00 29.16 336 ASP A O 1
ATOM 2723 N N . GLU A 1 337 ? 3.376 -46.846 -1.215 1.00 36.09 337 GLU A N 1
ATOM 2724 C CA . GLU A 1 337 ? 3.907 -47.276 -2.506 1.00 36.09 337 GLU A CA 1
ATOM 2725 C C . GLU A 1 337 ? 3.480 -46.316 -3.621 1.00 36.09 337 GLU A C 1
ATOM 2727 O O . GLU A 1 337 ? 2.368 -46.356 -4.146 1.00 36.09 337 GLU A O 1
ATOM 2732 N N . GLY A 1 338 ? 4.431 -45.503 -4.063 1.00 28.53 338 GLY A N 1
ATOM 2733 C CA . GLY A 1 338 ? 4.356 -44.762 -5.310 1.00 28.53 338 GLY A CA 1
ATOM 2734 C C . GLY A 1 338 ? 5.761 -44.413 -5.759 1.00 28.53 338 GLY A C 1
ATOM 2735 O O . GLY A 1 338 ? 6.208 -43.287 -5.565 1.00 28.53 338 GLY A O 1
ATOM 2736 N N . TYR A 1 339 ? 6.483 -45.381 -6.330 1.00 30.59 339 TYR A N 1
ATOM 2737 C CA . TYR A 1 339 ? 7.754 -45.109 -6.997 1.00 30.59 339 TYR A CA 1
ATOM 2738 C C . TYR A 1 339 ? 7.516 -44.069 -8.099 1.00 30.59 339 TYR A C 1
ATOM 2740 O O . TYR A 1 339 ? 7.063 -44.403 -9.192 1.00 30.59 339 TYR A O 1
ATOM 2748 N N . ALA A 1 340 ? 7.819 -42.802 -7.814 1.00 31.06 340 ALA A N 1
ATOM 2749 C CA . ALA A 1 340 ? 7.981 -41.784 -8.834 1.00 31.06 340 ALA A CA 1
ATOM 2750 C C . ALA A 1 340 ? 9.216 -42.174 -9.647 1.00 31.06 340 ALA A C 1
ATOM 2752 O O . ALA A 1 340 ? 10.359 -41.947 -9.247 1.00 31.06 340 ALA A O 1
ATOM 2753 N N . THR A 1 341 ? 8.985 -42.850 -10.767 1.00 31.19 341 THR A N 1
ATOM 2754 C CA . THR A 1 341 ? 10.033 -43.196 -11.715 1.00 31.19 341 THR A CA 1
ATOM 2755 C C . THR A 1 341 ? 10.715 -41.905 -12.158 1.00 31.19 341 THR A C 1
ATOM 2757 O O . THR A 1 341 ? 10.066 -41.003 -12.694 1.00 31.19 341 THR A O 1
ATOM 2760 N N . LEU A 1 342 ? 12.029 -41.818 -11.936 1.00 34.09 342 LEU A N 1
ATOM 2761 C CA . LEU A 1 342 ? 12.930 -40.837 -12.544 1.00 34.09 342 LEU A CA 1
ATOM 2762 C C . LEU A 1 342 ? 12.751 -40.884 -14.073 1.00 34.09 342 LEU A C 1
ATOM 2764 O O . LEU A 1 342 ? 13.427 -41.646 -14.760 1.00 34.09 342 LEU A O 1
ATOM 2768 N N . GLY A 1 343 ? 11.786 -40.135 -14.609 1.00 38.47 343 GLY A N 1
ATOM 2769 C CA . GLY A 1 343 ? 11.468 -40.180 -16.035 1.00 38.47 343 GLY A CA 1
ATOM 2770 C C . GLY A 1 343 ? 10.086 -39.689 -16.460 1.00 38.47 343 GLY A C 1
ATOM 2771 O O . GLY A 1 343 ? 9.954 -39.327 -17.623 1.00 38.47 343 GLY A O 1
ATOM 2772 N N . ASP A 1 344 ? 9.071 -39.612 -15.594 1.00 38.03 344 ASP A N 1
ATOM 2773 C CA . ASP A 1 344 ? 7.699 -39.344 -16.078 1.00 38.03 344 ASP A CA 1
ATOM 2774 C C . ASP A 1 344 ? 7.481 -37.920 -16.632 1.00 38.03 344 ASP A C 1
ATOM 2776 O O . ASP A 1 344 ? 6.780 -37.728 -17.632 1.00 38.03 344 ASP A O 1
ATOM 2780 N N . SER A 1 345 ? 8.141 -36.907 -16.066 1.00 44.38 345 SER A N 1
ATOM 2781 C CA . SER A 1 345 ? 8.064 -35.524 -16.568 1.00 44.38 345 SER A CA 1
ATOM 2782 C C . SER A 1 345 ? 8.915 -35.294 -17.823 1.00 44.38 345 SER A C 1
ATOM 2784 O O . SER A 1 345 ? 8.487 -34.608 -18.746 1.00 44.38 345 SER A O 1
ATOM 2786 N N . ALA A 1 346 ? 10.092 -35.918 -17.910 1.00 43.38 346 ALA A N 1
ATOM 2787 C CA . ALA A 1 346 ? 10.933 -35.854 -19.108 1.00 43.38 346 ALA A CA 1
ATOM 2788 C C . ALA A 1 346 ? 10.337 -36.667 -20.278 1.00 43.38 346 ALA A C 1
ATOM 2790 O O . ALA A 1 346 ? 10.439 -36.266 -21.434 1.00 43.38 346 ALA A O 1
ATOM 2791 N N . SER A 1 347 ? 9.669 -37.787 -19.986 1.00 46.53 347 SER A N 1
ATOM 2792 C CA . SER A 1 347 ? 9.022 -38.672 -20.966 1.00 46.53 347 SER A CA 1
ATOM 2793 C C . SER A 1 347 ? 7.797 -38.031 -21.625 1.00 46.53 347 SER A C 1
ATOM 2795 O O . SER A 1 347 ? 7.599 -38.169 -22.833 1.00 46.53 347 SER A O 1
ATOM 2797 N N . SER A 1 348 ? 6.994 -37.283 -20.864 1.00 49.59 348 SER A N 1
ATOM 2798 C CA . SER A 1 348 ? 5.824 -36.570 -21.397 1.00 49.59 348 SER A CA 1
ATOM 2799 C C . SER A 1 348 ? 6.220 -35.407 -22.309 1.00 49.59 348 SER A C 1
ATOM 2801 O O . SER A 1 348 ? 5.698 -35.319 -23.420 1.00 49.59 348 SER A O 1
ATOM 2803 N N . ALA A 1 349 ? 7.208 -34.598 -21.912 1.00 48.84 349 ALA A N 1
ATOM 2804 C CA . ALA A 1 349 ? 7.737 -33.508 -22.737 1.00 48.84 349 ALA A CA 1
ATOM 2805 C C . ALA A 1 349 ? 8.328 -34.015 -24.069 1.00 48.84 349 ALA A C 1
ATOM 2807 O O . ALA A 1 349 ? 8.040 -33.474 -25.138 1.00 48.84 349 ALA A O 1
ATOM 2808 N N . VAL A 1 350 ? 9.086 -35.118 -24.027 1.00 47.75 350 VAL A N 1
ATOM 2809 C CA . VAL A 1 350 ? 9.646 -35.764 -25.226 1.00 47.75 350 VAL A CA 1
ATOM 2810 C C . VAL A 1 350 ? 8.547 -36.362 -26.113 1.00 47.75 350 VAL A C 1
ATOM 2812 O O . VAL A 1 350 ? 8.610 -36.226 -27.335 1.00 47.75 350 VAL A O 1
ATOM 2815 N N . ASN A 1 351 ? 7.512 -36.981 -25.536 1.00 47.78 351 ASN A N 1
ATOM 2816 C CA . ASN A 1 351 ? 6.376 -37.495 -26.305 1.00 47.78 351 ASN A CA 1
ATOM 2817 C C . ASN A 1 351 ? 5.569 -36.377 -26.975 1.00 47.78 351 ASN A C 1
ATOM 2819 O O . ASN A 1 351 ? 5.177 -36.532 -28.129 1.00 47.78 351 ASN A O 1
ATOM 2823 N N . ASP A 1 352 ? 5.336 -35.251 -26.302 1.00 53.09 352 ASP A N 1
ATOM 2824 C CA . ASP A 1 352 ? 4.596 -34.125 -26.880 1.00 53.09 352 ASP A CA 1
ATOM 2825 C C . ASP A 1 352 ? 5.370 -33.456 -28.030 1.00 53.09 352 ASP A C 1
ATOM 2827 O O . ASP A 1 352 ? 4.769 -33.122 -29.059 1.00 53.09 352 ASP A O 1
ATOM 2831 N N . TYR A 1 353 ? 6.703 -33.378 -27.915 1.00 48.31 353 TYR A N 1
ATOM 2832 C CA . TYR A 1 353 ? 7.596 -32.970 -29.003 1.00 48.31 353 TYR A CA 1
ATOM 2833 C C . TYR A 1 353 ? 7.537 -33.940 -30.198 1.00 48.31 353 TYR A C 1
ATOM 2835 O O . TYR A 1 353 ? 7.353 -33.513 -31.340 1.00 48.31 353 TYR A O 1
ATOM 2843 N N . ILE A 1 354 ? 7.622 -35.255 -29.954 1.00 47.12 354 ILE A N 1
ATOM 2844 C CA . ILE A 1 354 ? 7.561 -36.297 -31.000 1.00 47.12 354 ILE A CA 1
ATOM 2845 C C . ILE A 1 354 ? 6.185 -36.340 -31.688 1.00 47.12 354 ILE A C 1
ATOM 2847 O O . ILE A 1 354 ? 6.102 -36.595 -32.890 1.00 47.12 354 ILE A O 1
ATOM 2851 N N . LEU A 1 355 ? 5.104 -36.061 -30.956 1.00 47.28 355 LEU A N 1
ATOM 2852 C CA . LEU A 1 355 ? 3.735 -36.022 -31.481 1.00 47.28 355 LEU A CA 1
ATOM 2853 C C . LEU A 1 355 ? 3.420 -34.740 -32.267 1.00 47.28 355 LEU A C 1
ATOM 2855 O O . LEU A 1 355 ? 2.321 -34.617 -32.810 1.00 47.28 355 LEU A O 1
ATOM 2859 N N . GLY A 1 356 ? 4.356 -33.787 -32.344 1.00 40.78 356 GLY A N 1
ATOM 2860 C CA . GLY A 1 356 ? 4.165 -32.540 -33.078 1.00 40.78 356 GLY A CA 1
ATOM 2861 C C . GLY A 1 356 ? 3.015 -31.697 -32.529 1.00 40.78 356 GLY A C 1
ATOM 2862 O O . GLY A 1 356 ? 2.416 -30.925 -33.285 1.00 40.78 356 GLY A O 1
ATOM 2863 N N . LYS A 1 357 ? 2.688 -31.841 -31.234 1.00 49.25 357 LYS A N 1
ATOM 2864 C CA . LYS A 1 357 ? 1.755 -30.941 -30.556 1.00 49.25 357 LYS A CA 1
ATOM 2865 C C . LYS A 1 357 ? 2.402 -29.562 -30.534 1.00 49.25 357 LYS A C 1
ATOM 2867 O O . LYS A 1 357 ? 3.225 -29.255 -29.680 1.00 49.25 357 LYS A O 1
ATOM 2872 N N . ARG A 1 358 ? 2.064 -28.738 -31.525 1.00 49.34 358 ARG A N 1
ATOM 2873 C CA . ARG A 1 358 ? 2.415 -27.322 -31.524 1.00 49.34 358 ARG A CA 1
ATOM 2874 C C . ARG A 1 358 ? 1.695 -26.698 -30.341 1.00 49.34 358 ARG A C 1
ATOM 2876 O O . ARG A 1 358 ? 0.484 -26.514 -30.387 1.00 49.34 358 ARG A O 1
ATOM 2883 N N . ILE A 1 359 ? 2.439 -26.425 -29.279 1.00 56.88 359 ILE A N 1
ATOM 2884 C CA . ILE A 1 359 ? 2.016 -25.445 -28.290 1.00 56.88 359 ILE A CA 1
ATOM 2885 C C . ILE A 1 359 ? 1.885 -24.139 -29.083 1.00 56.88 359 ILE A C 1
ATOM 2887 O O . ILE A 1 359 ? 2.817 -23.773 -29.806 1.00 56.88 359 ILE A O 1
ATOM 2891 N N . ASP A 1 360 ? 0.717 -23.497 -29.038 1.00 56.88 360 ASP A N 1
ATOM 2892 C CA . ASP A 1 360 ? 0.516 -22.170 -29.626 1.00 56.88 360 ASP A CA 1
ATOM 2893 C C . ASP A 1 360 ? 1.347 -21.170 -28.812 1.00 56.88 360 ASP A C 1
ATOM 2895 O O . ASP A 1 360 ? 0.872 -20.513 -27.890 1.00 56.88 360 ASP A O 1
ATOM 2899 N N . ILE A 1 361 ? 2.645 -21.120 -29.109 1.00 63.09 361 ILE A N 1
ATOM 2900 C CA . ILE A 1 361 ? 3.589 -20.233 -28.448 1.00 63.09 361 ILE A CA 1
ATOM 2901 C C . ILE A 1 361 ? 3.457 -18.874 -29.114 1.00 63.09 361 ILE A C 1
ATOM 2903 O O . ILE A 1 361 ? 3.688 -18.722 -30.315 1.00 63.09 361 ILE A O 1
ATOM 2907 N N . ASN A 1 362 ? 3.129 -17.864 -28.319 1.00 70.31 362 ASN A N 1
ATOM 2908 C CA . ASN A 1 362 ? 3.274 -16.485 -28.743 1.00 70.31 362 ASN A CA 1
ATOM 2909 C C . ASN A 1 362 ? 4.755 -16.198 -29.037 1.00 70.31 362 ASN A C 1
ATOM 2911 O O . ASN A 1 362 ? 5.581 -16.117 -28.126 1.00 70.31 362 ASN A O 1
ATOM 2915 N N . ILE A 1 363 ? 5.087 -16.063 -30.321 1.00 67.69 363 ILE A N 1
ATOM 2916 C CA . ILE A 1 363 ? 6.463 -15.899 -30.811 1.00 67.69 363 ILE A CA 1
ATOM 2917 C C . ILE A 1 363 ? 7.076 -14.578 -30.321 1.00 67.69 363 ILE A C 1
ATOM 2919 O O . ILE A 1 363 ? 8.281 -14.506 -30.095 1.00 67.69 363 ILE A O 1
ATOM 2923 N N . ASP A 1 364 ? 6.244 -13.560 -30.085 1.00 79.81 364 ASP A N 1
ATOM 2924 C CA . ASP A 1 364 ? 6.674 -12.269 -29.537 1.00 79.81 364 ASP A CA 1
ATOM 2925 C C . ASP A 1 364 ? 6.760 -12.276 -27.999 1.00 79.81 364 ASP A C 1
ATOM 2927 O O . ASP A 1 364 ? 7.195 -11.295 -27.384 1.00 79.81 364 ASP A O 1
ATOM 2931 N N . GLY A 1 365 ? 6.351 -13.380 -27.366 1.00 83.19 365 GLY A N 1
ATOM 2932 C CA . GLY A 1 365 ? 6.457 -13.587 -25.932 1.00 83.19 365 GLY A CA 1
ATOM 2933 C C . GLY A 1 365 ? 7.915 -13.593 -25.475 1.00 83.19 365 GLY A C 1
ATOM 2934 O O . GLY A 1 365 ? 8.826 -14.063 -26.161 1.00 83.19 365 GLY A O 1
ATOM 2935 N N . LYS A 1 366 ? 8.146 -13.082 -24.270 1.00 89.94 366 LYS A N 1
ATOM 2936 C CA . LYS A 1 366 ? 9.459 -13.039 -23.626 1.00 89.94 366 LYS A CA 1
ATOM 2937 C C . LYS A 1 366 ? 9.408 -13.786 -22.311 1.00 89.94 366 LYS A C 1
ATOM 2939 O O . LYS A 1 366 ? 8.425 -13.699 -21.583 1.00 89.94 366 LYS A O 1
ATOM 2944 N N . PHE A 1 367 ? 10.500 -14.454 -21.990 1.00 88.75 367 PHE A N 1
ATOM 2945 C CA . PHE A 1 367 ? 10.743 -15.066 -20.699 1.00 88.75 367 PHE A CA 1
ATOM 2946 C C . PHE A 1 367 ? 11.796 -14.265 -19.939 1.00 88.75 367 PHE A C 1
ATOM 2948 O O . PHE A 1 367 ? 12.842 -13.898 -20.486 1.00 88.75 367 PHE A O 1
ATOM 2955 N N . TYR A 1 368 ? 11.530 -14.015 -18.664 1.00 92.12 368 TYR A N 1
ATOM 2956 C CA . TYR A 1 368 ? 12.443 -13.321 -17.774 1.00 92.12 368 TYR A CA 1
ATOM 2957 C C . TYR A 1 368 ? 12.868 -14.233 -16.642 1.00 92.12 368 TYR A C 1
ATOM 2959 O O . TYR A 1 368 ? 12.055 -14.938 -16.050 1.00 92.12 368 TYR A O 1
ATOM 2967 N N . VAL A 1 369 ? 14.147 -14.153 -16.293 1.00 91.19 369 VAL A N 1
ATOM 2968 C CA . VAL A 1 369 ? 14.698 -14.783 -15.099 1.00 91.19 369 VAL A CA 1
ATOM 2969 C C . VAL A 1 369 ? 15.528 -13.767 -14.328 1.00 91.19 369 VAL A C 1
ATOM 2971 O O . VAL A 1 369 ? 16.313 -13.009 -14.901 1.00 91.19 369 VAL A O 1
ATOM 2974 N N . MET A 1 370 ? 15.348 -13.742 -13.014 1.00 93.25 370 MET A N 1
ATOM 2975 C CA . MET A 1 370 ? 16.005 -12.808 -12.116 1.00 93.25 370 MET A CA 1
ATOM 2976 C C . MET A 1 370 ? 16.399 -13.491 -10.811 1.00 93.25 370 MET A C 1
ATOM 2978 O O . MET A 1 370 ? 15.632 -14.273 -10.266 1.00 93.25 370 MET A O 1
ATOM 2982 N N . ILE A 1 371 ? 17.570 -13.152 -10.277 1.00 92.38 371 ILE A N 1
ATOM 2983 C CA . ILE A 1 371 ? 17.987 -13.553 -8.930 1.00 92.38 371 ILE A CA 1
ATOM 2984 C C . ILE A 1 371 ? 18.114 -12.294 -8.083 1.00 92.38 371 ILE A C 1
ATOM 2986 O O . ILE A 1 371 ? 18.922 -11.410 -8.388 1.00 92.38 371 ILE A O 1
ATOM 2990 N N . LEU A 1 372 ? 17.323 -12.231 -7.019 1.00 92.38 372 LEU A N 1
ATOM 2991 C CA . LEU A 1 372 ? 17.419 -11.212 -5.984 1.00 92.38 372 LEU A CA 1
ATOM 2992 C C . LEU A 1 372 ? 18.181 -11.749 -4.785 1.00 92.38 372 LEU A C 1
ATOM 2994 O O . LEU A 1 372 ? 18.002 -12.903 -4.417 1.00 92.38 372 LEU A O 1
ATOM 2998 N N . ASP A 1 373 ? 18.967 -10.888 -4.148 1.00 90.06 373 ASP A N 1
ATOM 2999 C CA . ASP A 1 373 ? 19.589 -11.182 -2.863 1.00 90.06 373 ASP A CA 1
ATOM 3000 C C . ASP A 1 373 ? 19.460 -10.007 -1.891 1.00 90.06 373 ASP A C 1
ATOM 3002 O O . ASP A 1 373 ? 19.818 -8.863 -2.203 1.00 90.06 373 ASP A O 1
ATOM 3006 N N . LYS A 1 374 ? 18.950 -10.284 -0.694 1.00 85.12 374 LYS A N 1
ATOM 3007 C CA . LYS A 1 374 ? 18.854 -9.322 0.399 1.00 85.12 374 LYS A CA 1
ATOM 3008 C C . LYS A 1 374 ? 20.210 -9.203 1.099 1.00 85.12 374 LYS A C 1
ATOM 3010 O O . LYS A 1 374 ? 20.489 -9.883 2.078 1.00 85.12 374 LYS A O 1
ATOM 3015 N N . ILE A 1 375 ? 21.027 -8.265 0.620 1.00 77.06 375 ILE A N 1
ATOM 3016 C CA . ILE A 1 375 ? 22.381 -8.005 1.141 1.00 77.06 375 ILE A CA 1
ATOM 3017 C C . ILE A 1 375 ? 22.353 -7.478 2.585 1.00 77.06 375 ILE A C 1
ATOM 3019 O O . ILE A 1 375 ? 23.258 -7.741 3.372 1.00 77.06 375 ILE A O 1
ATOM 3023 N N . SER A 1 376 ? 21.349 -6.674 2.943 1.00 76.12 376 SER A N 1
ATOM 3024 C CA . SER A 1 376 ? 21.211 -6.131 4.299 1.00 76.12 376 SER A CA 1
ATOM 3025 C C . SER A 1 376 ? 19.759 -5.795 4.630 1.00 76.12 376 SER A C 1
ATOM 3027 O O . SER A 1 376 ? 18.882 -5.823 3.768 1.00 76.12 376 SER A O 1
ATOM 3029 N N . ASN A 1 377 ? 19.500 -5.375 5.872 1.00 71.44 377 ASN A N 1
ATOM 3030 C CA . ASN A 1 377 ? 18.178 -4.895 6.288 1.00 71.44 377 ASN A CA 1
ATOM 3031 C C . ASN A 1 377 ? 17.676 -3.679 5.481 1.00 71.44 377 ASN A C 1
ATOM 3033 O O . ASN A 1 377 ? 16.477 -3.405 5.486 1.00 71.44 377 ASN A O 1
ATOM 3037 N N . GLY A 1 378 ? 18.556 -2.971 4.761 1.00 80.31 378 GLY A N 1
ATOM 3038 C CA . GLY A 1 378 ? 18.201 -1.786 3.976 1.00 80.31 378 GLY A CA 1
ATOM 3039 C C . GLY A 1 378 ? 18.224 -1.954 2.453 1.00 80.31 378 GLY A C 1
ATOM 3040 O O . GLY A 1 378 ? 17.671 -1.097 1.766 1.00 80.31 378 GLY A O 1
ATOM 3041 N N . ARG A 1 379 ? 18.834 -3.012 1.897 1.00 85.88 379 ARG A N 1
ATOM 3042 C CA . ARG A 1 379 ? 19.095 -3.111 0.445 1.00 85.88 379 ARG A CA 1
ATOM 3043 C C . ARG A 1 379 ? 18.873 -4.514 -0.111 1.00 85.88 379 ARG A C 1
ATOM 3045 O O . ARG A 1 379 ? 19.288 -5.496 0.500 1.00 85.88 379 ARG A O 1
ATOM 3052 N N . ILE A 1 380 ? 18.286 -4.567 -1.303 1.00 90.12 380 ILE A N 1
ATOM 3053 C CA . ILE A 1 380 ? 18.138 -5.765 -2.133 1.00 90.12 380 ILE A CA 1
ATOM 3054 C C . ILE A 1 380 ? 18.929 -5.537 -3.417 1.00 90.12 380 ILE A C 1
ATOM 3056 O O . ILE A 1 380 ? 18.850 -4.464 -4.009 1.00 90.12 380 ILE A O 1
ATOM 3060 N N . SER A 1 381 ? 19.689 -6.541 -3.840 1.00 91.00 381 SER A N 1
ATOM 3061 C CA . SER A 1 381 ? 20.474 -6.498 -5.069 1.00 91.00 381 SER A CA 1
ATOM 3062 C C . SER A 1 381 ? 19.928 -7.460 -6.107 1.00 91.00 381 SER A C 1
ATOM 3064 O O . SER A 1 381 ? 19.524 -8.575 -5.782 1.00 91.00 381 SER A O 1
ATOM 3066 N N . VAL A 1 382 ? 19.968 -7.035 -7.367 1.00 93.56 382 VAL A N 1
ATOM 3067 C CA . VAL A 1 382 ? 19.747 -7.908 -8.519 1.00 93.56 382 VAL A CA 1
ATOM 3068 C C . VAL A 1 382 ? 21.085 -8.553 -8.863 1.00 93.56 382 VAL A C 1
ATOM 3070 O O . VAL A 1 382 ? 21.948 -7.915 -9.463 1.00 93.56 382 VAL A O 1
ATOM 3073 N N . LYS A 1 383 ? 21.278 -9.814 -8.467 1.00 92.75 383 LYS A N 1
ATOM 3074 C CA . LYS A 1 383 ? 22.498 -10.579 -8.779 1.00 92.75 383 LYS A CA 1
ATOM 3075 C C . LYS A 1 383 ? 22.535 -11.039 -10.232 1.00 92.75 383 LYS A C 1
ATOM 3077 O O . LYS A 1 383 ? 23.608 -11.164 -10.813 1.00 92.75 383 LYS A O 1
ATOM 3082 N N . TYR A 1 384 ? 21.367 -11.308 -10.803 1.00 93.38 384 TYR A N 1
ATOM 3083 C CA . TYR A 1 384 ? 21.227 -11.774 -12.174 1.00 93.38 384 TYR A CA 1
ATOM 3084 C C . TYR A 1 384 ? 19.900 -11.300 -12.749 1.00 93.38 384 TYR A C 1
ATOM 3086 O O . TYR A 1 384 ? 18.889 -11.326 -12.053 1.00 93.38 384 TYR A O 1
ATOM 3094 N N . PHE A 1 385 ? 19.902 -10.900 -14.015 1.00 95.00 385 PHE A N 1
ATOM 3095 C CA . PHE A 1 385 ? 18.695 -10.656 -14.793 1.00 95.00 385 PHE A CA 1
ATOM 3096 C C . PHE A 1 385 ? 18.971 -11.029 -16.245 1.00 95.00 385 PHE A C 1
ATOM 3098 O O . PHE A 1 385 ? 19.991 -10.623 -16.808 1.00 95.00 385 PHE A O 1
ATOM 3105 N N . ARG A 1 386 ? 18.062 -11.788 -16.853 1.00 91.81 386 ARG A N 1
ATOM 3106 C CA . ARG A 1 386 ? 18.128 -12.123 -18.271 1.00 91.81 386 ARG A CA 1
ATOM 3107 C C . ARG A 1 386 ? 16.738 -12.163 -18.880 1.00 91.81 386 ARG A C 1
ATOM 3109 O O . ARG A 1 386 ? 15.800 -12.686 -18.290 1.00 91.81 386 ARG A O 1
ATOM 3116 N N . GLU A 1 387 ? 16.664 -11.628 -20.088 1.00 92.31 387 GLU A N 1
ATOM 3117 C CA . GLU A 1 387 ? 15.539 -11.744 -21.006 1.00 92.31 387 GLU A CA 1
ATOM 3118 C C . GLU A 1 387 ? 15.897 -12.778 -22.077 1.00 92.31 387 GLU A C 1
ATOM 3120 O O . GLU A 1 387 ? 17.020 -12.779 -22.595 1.00 92.31 387 GLU A O 1
ATOM 3125 N N . LEU A 1 388 ? 14.951 -13.657 -22.386 1.00 88.19 388 LEU A N 1
ATOM 3126 C CA . LEU A 1 388 ? 15.031 -14.653 -23.448 1.00 88.19 388 LEU A CA 1
ATOM 3127 C C . LEU A 1 388 ? 13.755 -14.577 -24.297 1.00 88.19 388 LEU A C 1
ATOM 3129 O O . LEU A 1 388 ? 12.680 -14.347 -23.740 1.00 88.19 388 LEU A O 1
ATOM 3133 N N . PRO A 1 389 ? 13.831 -14.786 -25.620 1.00 86.81 389 PRO A N 1
ATOM 3134 C CA . PRO A 1 389 ? 12.640 -15.073 -26.411 1.00 86.81 389 PRO A CA 1
ATOM 3135 C C . PRO A 1 389 ? 11.932 -16.309 -25.853 1.00 86.81 389 PRO A C 1
ATOM 3137 O O . PRO A 1 389 ? 12.590 -17.277 -25.463 1.00 86.81 389 PRO A O 1
ATOM 3140 N N . LYS A 1 390 ? 10.598 -16.291 -25.815 1.00 81.94 390 LYS A N 1
ATOM 3141 C CA . LYS A 1 390 ? 9.815 -17.448 -25.370 1.00 81.94 390 LYS A CA 1
ATOM 3142 C C . LYS A 1 390 ? 10.088 -18.649 -26.276 1.00 81.94 390 LYS A C 1
ATOM 3144 O O . LYS A 1 390 ? 10.371 -19.722 -25.765 1.00 81.94 390 LYS A O 1
ATOM 3149 N N . SER A 1 391 ? 10.151 -18.457 -27.595 1.00 78.56 391 SER A N 1
ATOM 3150 C CA . SER A 1 391 ? 10.526 -19.510 -28.554 1.00 78.56 391 SER A CA 1
ATOM 3151 C C . SER A 1 391 ? 11.842 -20.208 -28.195 1.00 78.56 391 SER A C 1
ATOM 3153 O O . SER A 1 391 ? 11.892 -21.431 -28.123 1.00 78.56 391 SER A O 1
ATOM 3155 N N . ASP A 1 392 ? 12.886 -19.434 -27.886 1.00 76.81 392 ASP A N 1
ATOM 3156 C CA . ASP A 1 392 ? 14.213 -19.961 -27.557 1.00 76.81 392 ASP A CA 1
ATOM 3157 C C . ASP A 1 392 ? 14.209 -20.813 -26.285 1.00 76.81 392 ASP A C 1
ATOM 3159 O O . ASP A 1 392 ? 15.065 -21.682 -26.128 1.00 76.81 392 ASP A O 1
ATOM 3163 N N . LEU A 1 393 ? 13.302 -20.538 -25.344 1.00 73.12 393 LEU A N 1
ATOM 3164 C CA . LEU A 1 393 ? 13.166 -21.318 -24.119 1.00 73.12 393 LEU A CA 1
ATOM 3165 C C . LEU A 1 393 ? 12.564 -22.692 -24.415 1.00 73.12 393 LEU A C 1
ATOM 3167 O O . LEU A 1 393 ? 13.123 -23.696 -23.991 1.00 73.12 393 LEU A O 1
ATOM 3171 N N . PHE A 1 394 ? 11.470 -22.726 -25.175 1.00 68.31 394 PHE A N 1
ATOM 3172 C CA . PHE A 1 394 ? 10.778 -23.961 -25.553 1.00 68.31 394 PHE A CA 1
ATOM 3173 C C . PHE A 1 394 ? 11.583 -24.835 -26.524 1.00 68.31 394 PHE A C 1
ATOM 3175 O O . PHE A 1 394 ? 11.326 -26.024 -26.622 1.00 68.31 394 PHE A O 1
ATOM 3182 N N . GLU A 1 395 ? 12.559 -24.276 -27.244 1.00 66.75 395 GLU A N 1
ATOM 3183 C CA . GLU A 1 395 ? 13.505 -25.078 -28.033 1.00 66.75 395 GLU A CA 1
ATOM 3184 C C . GLU A 1 395 ? 14.597 -25.744 -27.178 1.00 66.75 395 GLU A C 1
ATOM 3186 O O . GLU A 1 395 ? 15.252 -26.682 -27.634 1.00 66.75 395 GLU A O 1
ATOM 3191 N N . ARG A 1 396 ? 14.855 -25.233 -25.966 1.00 63.28 396 ARG A N 1
ATOM 3192 C CA . ARG A 1 396 ? 15.965 -25.667 -25.095 1.00 63.28 396 ARG A CA 1
ATOM 3193 C C . ARG A 1 396 ? 15.534 -26.563 -23.935 1.00 63.28 396 ARG A C 1
ATOM 3195 O O . ARG A 1 396 ? 16.414 -27.099 -23.259 1.00 63.28 396 ARG A O 1
ATOM 3202 N N . VAL A 1 397 ? 14.234 -26.656 -23.683 1.00 54.97 397 VAL A N 1
ATOM 3203 C CA . VAL A 1 397 ? 13.582 -27.484 -22.658 1.00 54.97 397 VAL A CA 1
ATOM 3204 C C . VAL A 1 397 ? 12.870 -28.610 -23.381 1.00 54.97 397 VAL A C 1
ATOM 3206 O O . VAL A 1 397 ? 13.022 -29.764 -22.927 1.00 54.97 397 VAL A O 1
#

Nearest PDB structures (foldseek):
  8g9t-assembly1_K  TM=6.617E-01  e=1.855E-10  Neisseria lactamica
  8gam-assembly1_G  TM=6.701E-01  e=1.191E-09  Neisseria lactamica
  8g9u-assembly1_H  TM=5.617E-01  e=2.052E-08  Neisseria lactamica
  7yny-assembly1_H  TM=1.468E-01  e=2.439E+00  Helicoverpa armigera nucleopolyhedrovirus

Sequence (397 aa):
MSVLDALYRTYNYALNNNMADQAKMLNQNAVLLPVFHTNKRSNGSNDIIEITLSETGEFIKAEWMPKDQIIIFPVTENSITRSGKVIAPHPLCDELSYLASEIDSDKHLEYLKVLNNCFSYMEKENENRLLRILHGYILQDTIFEDCIKSLFAGSNYIVNNDFSILLNSGDHAEKIIRMEKVFVTFQIEVKASTEANLSVSTDRDIHINYIDYIRGKNSEQPQEQCDISGERTYCVSRHRGLMGNSKLISISNHNETYYGRFVNGEEIVHIGYETSQKVHLMLKYLMENSQNRKRFDDSCILINWFSDDINNDEHISLTSNISPYDDLLDEDMEDDEGYATLGDSASSAVNDYILGKRIDINIDGKFYVMILDKISNGRISVKYFRELPKSDLFERV

Radius of gyration: 24.59 Å; Cα contacts (8 Å, |Δi|>4): 640; chains: 1; bounding box: 62×67×72 Å